Protein AF-0000000086187997 (afdb_homodimer)

Radius of gyration: 22.56 Å; Cα contacts (8 Å, |Δi|>4): 461; chains: 2; bounding box: 66×60×47 Å

Nearest PDB structures (foldseek):
  5gpa-assembly1_A  TM=6.991E-01  e=1.953E-05  Halalkalibacterium halodurans C-125
  6en8-assembly1_C  TM=5.740E-01  e=2.331E-04  Sulfolobus acidocaldarius DSM 639
  6el2-assembly1_B  TM=6.815E-01  e=1.072E-03  Sulfolobus acidocaldarius
  3qkx-assembly1_A  TM=4.805E-01  e=5.316E-05  Haemophilus influenzae
  5k7f-assembly1_A  TM=4.129E-01  e=2.690E-04  Myxococcus xanthus DK 1622

Solvent-accessible surface area (backbone atoms only — not comparable to full-atom values): 20778 Å² total; per-residue (Å²): 123,60,71,82,70,36,66,67,50,49,40,44,34,52,20,43,46,52,40,32,58,72,59,29,63,88,68,48,42,62,63,58,29,18,60,68,44,72,47,50,60,65,57,50,57,75,74,34,93,42,63,66,51,47,51,53,50,36,50,37,47,54,46,54,58,37,63,70,63,76,89,60,75,74,53,48,44,53,29,51,28,52,46,51,39,50,28,37,52,48,48,46,66,30,55,51,56,53,43,43,54,70,71,33,51,62,61,46,49,46,45,56,58,69,33,41,29,79,46,44,47,52,52,32,53,55,38,18,52,47,42,47,51,8,41,73,74,56,45,22,34,88,77,58,34,63,56,54,20,45,52,50,50,44,30,50,50,46,61,31,68,59,46,45,54,68,76,33,69,71,54,85,82,64,71,60,53,54,53,48,41,51,50,50,32,44,36,50,44,29,48,36,43,43,72,84,127,126,60,70,84,69,36,67,67,50,48,41,42,33,52,21,44,46,52,39,31,57,72,59,30,63,89,68,44,41,62,63,58,27,19,59,68,44,70,48,51,60,68,57,50,56,76,73,34,94,41,61,67,50,48,52,52,50,35,49,36,48,54,47,53,59,38,62,68,62,77,90,62,74,75,52,50,43,54,30,51,27,53,45,52,38,51,28,36,52,49,48,47,66,31,56,51,56,54,44,43,54,68,71,32,49,64,60,46,49,46,42,57,59,69,35,39,31,77,44,43,48,51,50,34,51,55,39,18,53,48,42,47,52,9,41,73,74,58,46,22,36,88,74,59,33,63,57,54,20,45,52,49,50,46,29,51,50,46,60,32,68,59,46,44,54,70,76,33,70,72,53,84,80,64,73,61,51,52,54,48,41,51,49,49,30,45,36,50,44,29,48,36,43,43,72,84,125

pLDDT: mean 83.86, std 15.94, range [35.34, 97.5]

Secondary structure (DSSP, 8-state):
--GGG-HHHHHHHHHHHHHHHHH-STT--HHHHHHHHT--HHHHHHH-S-HHHHHHHHHHHHHHHHH------S-HHHHHHHHHHHHHHHHHT-HHHHHHHHH-HHHHHHHHHTTSTHHHHHHHHHHHHHHHHHHHHT-S-SS-HHHHHHHHHHHHGGGTS--TTTTSS--SSSHHHHHHHHHHHHHHHHHHSPP--/--GGG-HHHHHHHHHHHHHHHHH-STT--HHHHHHHHT--HHHHHHH-S-HHHHHHHHHHHHHHHHH------S-HHHHHHHHHHHHHHHHHT-HHHHHHHHH-HHHHHHHHHTTSHHHHHHHHHHHHHHHHHHHHHT-S-SS-HHHHHHHHHHHHGGGTS--HHHHSS--SSHHHHHHHHHHHHHHHHHHHPPP--

Structure (mmCIF, N/CA/C/O backbone):
data_AF-0000000086187997-model_v1
#
loop_
_entity.id
_entity.type
_entity.pdbx_description
1 polymer 'TetR family transcriptional regulator'
#
loop_
_atom_site.group_PDB
_atom_site.id
_atom_site.type_symbol
_atom_site.label_atom_id
_atom_site.label_alt_id
_atom_site.label_comp_id
_atom_site.label_asym_id
_atom_site.label_entity_id
_atom_site.label_seq_id
_atom_site.pdbx_PDB_ins_code
_atom_site.Cartn_x
_atom_site.Cartn_y
_atom_site.Cartn_z
_atom_site.occupancy
_atom_site.B_iso_or_equiv
_atom_site.auth_seq_id
_atom_site.auth_comp_id
_atom_site.auth_asym_id
_atom_site.auth_atom_id
_atom_site.pdbx_PDB_model_num
ATOM 1 N N . MET A 1 1 ? 23.438 16.359 18.031 1 37.12 1 MET A N 1
ATOM 2 C CA . MET A 1 1 ? 22.75 17.156 17.031 1 37.12 1 MET A CA 1
ATOM 3 C C . MET A 1 1 ? 22.203 16.281 15.906 1 37.12 1 MET A C 1
ATOM 5 O O . MET A 1 1 ? 22.953 15.5 15.312 1 37.12 1 MET A O 1
ATOM 9 N N . SER A 1 2 ? 20.984 16.047 15.812 1 46.09 2 SER A N 1
ATOM 10 C CA . SER A 1 2 ? 20.391 15.109 14.867 1 46.09 2 SER A CA 1
ATOM 11 C C . SER A 1 2 ? 20.906 15.352 13.453 1 46.09 2 SER A C 1
ATOM 13 O O . SER A 1 2 ? 21.219 16.484 13.086 1 46.09 2 SER A O 1
ATOM 15 N N . GLN A 1 3 ? 21.719 14.43 12.977 1 51.97 3 GLN A N 1
ATOM 16 C CA . GLN A 1 3 ? 22.234 14.539 11.609 1 51.97 3 GLN A CA 1
ATOM 17 C C . GLN A 1 3 ? 21.312 15.398 10.742 1 51.97 3 GLN A C 1
ATOM 19 O O . GLN A 1 3 ? 21.781 16.062 9.82 1 51.97 3 GLN A O 1
ATOM 24 N N . ASP A 1 4 ? 20.047 15.531 11.18 1 57.59 4 ASP A N 1
ATOM 25 C CA . ASP A 1 4 ? 19.062 16.312 10.422 1 57.59 4 ASP A CA 1
ATOM 26 C C . ASP A 1 4 ? 19.328 17.812 10.57 1 57.59 4 ASP A C 1
ATOM 28 O O . ASP A 1 4 ? 18.984 18.594 9.68 1 57.59 4 ASP A O 1
ATOM 32 N N . SER A 1 5 ? 20.188 18.141 11.648 1 65.19 5 SER A N 1
ATOM 33 C CA . SER A 1 5 ? 20.359 19.562 11.922 1 65.19 5 SER A CA 1
ATOM 34 C C . SER A 1 5 ? 21.703 20.062 11.383 1 65.19 5 SER A C 1
ATOM 36 O O . SER A 1 5 ? 21.984 21.266 11.43 1 65.19 5 SER A O 1
ATOM 38 N N . ASP A 1 6 ? 22.391 19.203 10.797 1 78.12 6 ASP A N 1
ATOM 39 C CA . ASP A 1 6 ? 23.703 19.594 10.273 1 78.12 6 ASP A CA 1
ATOM 40 C C . ASP A 1 6 ? 23.562 20.25 8.906 1 78.12 6 ASP A C 1
ATOM 42 O O . ASP A 1 6 ? 23.078 19.625 7.957 1 78.12 6 ASP A O 1
ATOM 46 N N . PRO A 1 7 ? 23.938 21.578 8.828 1 85.81 7 PRO A N 1
ATOM 47 C CA . PRO A 1 7 ? 23.797 22.312 7.566 1 85.81 7 PRO A CA 1
ATOM 48 C C . PRO A 1 7 ? 24.469 21.594 6.395 1 85.81 7 PRO A C 1
ATOM 50 O O . PRO A 1 7 ? 23.953 21.609 5.277 1 85.81 7 PRO A O 1
ATOM 53 N N . THR A 1 8 ? 25.562 21.031 6.676 1 87.69 8 THR A N 1
ATOM 54 C CA . THR A 1 8 ? 26.266 20.297 5.617 1 87.69 8 THR A CA 1
ATOM 55 C C . THR A 1 8 ? 25.438 19.109 5.137 1 87.69 8 THR A C 1
ATOM 57 O O . THR A 1 8 ? 25.375 18.844 3.936 1 87.69 8 THR A O 1
ATOM 60 N N . HIS A 1 9 ? 24.844 18.516 6.047 1 89.25 9 HIS A N 1
ATOM 61 C CA . HIS A 1 9 ? 24.016 17.375 5.676 1 89.25 9 HIS A CA 1
ATOM 62 C C . HIS A 1 9 ? 22.812 17.797 4.836 1 89.25 9 HIS A C 1
ATOM 64 O O . HIS A 1 9 ? 22.469 17.141 3.855 1 89.25 9 HIS A O 1
ATOM 70 N N . GLN A 1 10 ? 22.312 18.906 5.156 1 91.69 10 GLN A N 1
ATOM 71 C CA . GLN A 1 10 ? 21.172 19.438 4.406 1 91.69 10 GLN A CA 1
ATOM 72 C C . GLN A 1 10 ? 21.578 19.812 2.982 1 91.69 10 GLN A C 1
ATOM 74 O O . GLN A 1 10 ? 20.828 19.578 2.035 1 91.69 10 GLN A O 1
ATOM 79 N N . THR A 1 11 ? 22.75 20.359 2.938 1 93.44 11 THR A N 1
ATOM 80 C CA . THR A 1 11 ? 23.266 20.719 1.624 1 93.44 11 THR A CA 1
ATOM 81 C C . THR A 1 11 ? 23.484 19.469 0.763 1 93.44 11 THR A C 1
ATOM 83 O O . THR A 1 11 ? 23.203 19.484 -0.437 1 93.44 11 THR A O 1
ATOM 86 N N . LEU A 1 12 ? 23.938 18.438 1.392 1 94.62 12 LEU A N 1
ATOM 87 C CA . LEU A 1 12 ? 24.156 17.188 0.686 1 94.62 12 LEU A CA 1
ATOM 88 C C . LEU A 1 12 ? 22.828 16.609 0.204 1 94.62 12 LEU A C 1
ATOM 90 O O . LEU A 1 12 ? 22.719 16.141 -0.935 1 94.62 12 LEU A O 1
ATOM 94 N N . LEU A 1 13 ? 21.875 16.734 1.043 1 94.94 13 LEU A N 1
ATOM 95 C CA . LEU A 1 13 ? 20.578 16.188 0.675 1 94.94 13 LEU A CA 1
ATOM 96 C C . LEU A 1 13 ? 19.953 17 -0.466 1 94.94 13 LEU A C 1
ATOM 98 O O . LEU A 1 13 ? 19.312 16.422 -1.354 1 94.94 13 LEU A O 1
ATOM 102 N N . ALA A 1 14 ? 20.172 18.281 -0.417 1 96.25 14 ALA A N 1
ATOM 103 C CA . ALA A 1 14 ? 19.688 19.125 -1.506 1 96.25 14 ALA A CA 1
ATOM 104 C C . ALA A 1 14 ? 20.375 18.781 -2.82 1 96.25 14 ALA A C 1
ATOM 106 O O . ALA A 1 14 ? 19.734 18.766 -3.879 1 96.25 14 ALA A O 1
ATOM 107 N N . ALA A 1 15 ? 21.609 18.469 -2.727 1 97.19 15 ALA A N 1
ATOM 108 C CA . ALA A 1 15 ? 22.391 18.078 -3.902 1 97.19 15 ALA A CA 1
ATOM 109 C C . ALA A 1 15 ? 21.906 16.719 -4.445 1 97.19 15 ALA A C 1
ATOM 111 O O . ALA A 1 15 ? 21.781 16.547 -5.656 1 97.19 15 ALA A O 1
ATOM 112 N N . VAL A 1 16 ? 21.688 15.812 -3.574 1 97.19 16 VAL A N 1
ATOM 113 C CA . VAL A 1 16 ? 21.188 14.5 -3.967 1 97.19 16 VAL A CA 1
ATOM 114 C C . VAL A 1 16 ? 19.859 14.656 -4.715 1 97.19 16 VAL A C 1
ATOM 116 O O . VAL A 1 16 ? 19.672 14.086 -5.793 1 97.19 16 VAL A O 1
ATOM 119 N N . ARG A 1 17 ? 18.984 15.375 -4.105 1 97.12 17 ARG A N 1
ATOM 120 C CA . ARG A 1 17 ? 17.688 15.602 -4.734 1 97.12 17 ARG A CA 1
ATOM 121 C C . ARG A 1 17 ? 17.844 16.188 -6.133 1 97.12 17 ARG A C 1
ATOM 123 O O . ARG A 1 17 ? 17.234 15.703 -7.086 1 97.12 17 ARG A O 1
ATOM 130 N N . ALA A 1 18 ? 18.672 17.203 -6.246 1 97.38 18 ALA A N 1
ATOM 131 C CA . ALA A 1 18 ? 18.875 17.875 -7.523 1 97.38 18 ALA A CA 1
ATOM 132 C C . ALA A 1 18 ? 19.453 16.922 -8.57 1 97.38 18 ALA A C 1
ATOM 134 O O . ALA A 1 18 ? 19 16.891 -9.711 1 97.38 18 ALA A O 1
ATOM 135 N N . GLU A 1 19 ? 20.422 16.125 -8.18 1 97.5 19 GLU A N 1
ATOM 136 C CA . GLU A 1 19 ? 21.078 15.188 -9.094 1 97.5 19 GLU A CA 1
ATOM 137 C C . GLU A 1 19 ? 20.109 14.102 -9.555 1 97.5 19 GLU A C 1
ATOM 139 O O . GLU A 1 19 ? 20.016 13.789 -10.742 1 97.5 19 GLU A O 1
ATOM 144 N N . VAL A 1 20 ? 19.359 13.578 -8.625 1 97.25 20 VAL A N 1
ATOM 145 C CA . VAL A 1 20 ? 18.438 12.477 -8.914 1 97.25 20 VAL A CA 1
ATOM 146 C C . VAL A 1 20 ? 17.312 12.969 -9.812 1 97.25 20 VAL A C 1
ATOM 148 O O . VAL A 1 20 ? 16.938 12.305 -10.781 1 97.25 20 VAL A O 1
ATOM 151 N N . VAL A 1 21 ? 16.797 14.117 -9.5 1 96 21 VAL A N 1
ATOM 152 C CA . VAL A 1 21 ? 15.68 14.664 -10.273 1 96 21 VAL A CA 1
ATOM 153 C C . VAL A 1 21 ? 16.156 15.023 -11.68 1 96 21 VAL A C 1
ATOM 155 O O . VAL A 1 21 ? 15.43 14.82 -12.656 1 96 21 VAL A O 1
ATOM 158 N N . ALA A 1 22 ? 17.391 15.461 -11.82 1 94.5 22 ALA A N 1
ATOM 159 C CA . ALA A 1 22 ? 17.922 15.906 -13.102 1 94.5 22 ALA A CA 1
ATOM 160 C C . ALA A 1 22 ? 18.312 14.711 -13.969 1 94.5 22 ALA A C 1
ATOM 162 O O . ALA A 1 22 ? 18.047 14.695 -15.172 1 94.5 22 ALA A O 1
ATOM 163 N N . GLY A 1 23 ? 18.922 13.695 -13.375 1 93.19 23 GLY A N 1
ATOM 164 C CA . GLY A 1 23 ? 19.547 12.695 -14.219 1 93.19 23 GLY A CA 1
ATOM 165 C C . GLY A 1 23 ? 19.188 11.273 -13.852 1 93.19 23 GLY A C 1
ATOM 166 O O . GLY A 1 23 ? 19.594 10.32 -14.523 1 93.19 23 GLY A O 1
ATOM 167 N N . GLY A 1 24 ? 18.391 11.164 -12.82 1 95.75 24 GLY A N 1
ATOM 168 C CA . GLY A 1 24 ? 18.109 9.812 -12.352 1 95.75 24 GLY A CA 1
ATOM 169 C C . GLY A 1 24 ? 19.188 9.281 -11.414 1 95.75 24 GLY A C 1
ATOM 170 O O . GLY A 1 24 ? 20.188 9.961 -11.156 1 95.75 24 GLY A O 1
ATOM 171 N N . THR A 1 25 ? 19 8.055 -10.898 1 95.12 25 THR A N 1
ATOM 172 C CA . THR A 1 25 ? 19.938 7.508 -9.914 1 95.12 25 THR A CA 1
ATOM 173 C C . THR A 1 25 ? 21.188 6.965 -10.586 1 95.12 25 THR A C 1
ATOM 175 O O . THR A 1 25 ? 22.266 6.938 -9.984 1 95.12 25 THR A O 1
ATOM 178 N N . SER A 1 26 ? 21.047 6.535 -11.82 1 94 26 SER A N 1
ATOM 179 C CA . SER A 1 26 ? 22.172 5.953 -12.531 1 94 26 SER A CA 1
ATOM 180 C C . SER A 1 26 ? 23.266 6.992 -12.789 1 94 26 SER A C 1
ATOM 182 O O . SER A 1 26 ? 24.453 6.664 -12.82 1 94 26 SER A O 1
ATOM 184 N N . ARG A 1 27 ? 22.938 8.156 -12.93 1 94.56 27 ARG A N 1
ATOM 185 C CA . ARG A 1 27 ? 23.891 9.219 -13.227 1 94.56 27 ARG A CA 1
ATOM 186 C C . ARG A 1 27 ? 24.328 9.938 -11.945 1 94.56 27 ARG A C 1
ATOM 188 O O . ARG A 1 27 ? 25.172 10.836 -11.984 1 94.56 27 ARG A O 1
ATOM 195 N N . THR A 1 28 ? 23.688 9.633 -10.898 1 96.88 28 THR A N 1
ATOM 196 C CA . THR A 1 28 ? 24.016 10.25 -9.625 1 96.88 28 THR A CA 1
ATOM 197 C C . THR A 1 28 ? 25.125 9.484 -8.922 1 96.88 28 THR A C 1
ATOM 199 O O . THR A 1 28 ? 25 8.289 -8.672 1 96.88 28 THR A O 1
ATOM 202 N N . THR A 1 29 ? 26.25 10.133 -8.68 1 95.56 29 THR A N 1
ATOM 203 C CA . THR A 1 29 ? 27.391 9.555 -7.98 1 95.56 29 THR A CA 1
ATOM 204 C C . THR A 1 29 ? 27.766 10.398 -6.766 1 95.56 29 THR A C 1
ATOM 206 O O . THR A 1 29 ? 27.312 11.531 -6.625 1 95.56 29 THR A O 1
ATOM 209 N N . VAL A 1 30 ? 28.547 9.742 -5.879 1 95.5 30 VAL A N 1
ATOM 210 C CA . VAL A 1 30 ? 29.047 10.492 -4.734 1 95.5 30 VAL A CA 1
ATOM 211 C C . VAL A 1 30 ? 29.828 11.703 -5.223 1 95.5 30 VAL A C 1
ATOM 213 O O . VAL A 1 30 ? 29.719 12.797 -4.648 1 95.5 30 VAL A O 1
ATOM 216 N N . THR A 1 31 ? 30.516 11.5 -6.312 1 95.94 31 THR A N 1
ATOM 217 C CA . THR A 1 31 ? 31.328 12.578 -6.883 1 95.94 31 THR A CA 1
ATOM 218 C C . THR A 1 31 ? 30.422 13.703 -7.387 1 95.94 31 THR A C 1
ATOM 220 O O . THR A 1 31 ? 30.672 14.875 -7.094 1 95.94 31 THR A O 1
ATOM 223 N N . SER A 1 32 ? 29.375 13.414 -8.125 1 96.94 32 SER A N 1
ATOM 224 C CA . SER A 1 32 ? 28.484 14.445 -8.656 1 96.94 32 SER A CA 1
ATOM 225 C C . SER A 1 32 ? 27.75 15.172 -7.535 1 96.94 32 SER A C 1
ATOM 227 O O . SER A 1 32 ? 27.547 16.375 -7.609 1 96.94 32 SER A O 1
ATOM 229 N N . VAL A 1 33 ? 27.375 14.43 -6.492 1 97.25 33 VAL A N 1
ATOM 230 C CA . VAL A 1 33 ? 26.703 15.016 -5.34 1 97.25 33 VAL A CA 1
ATOM 231 C C . VAL A 1 33 ? 27.656 15.953 -4.602 1 97.25 33 VAL A C 1
ATOM 233 O O . VAL A 1 33 ? 27.266 17.078 -4.246 1 97.25 33 VAL A O 1
ATOM 236 N N . ALA A 1 34 ? 28.859 15.461 -4.379 1 96.69 34 ALA A N 1
ATOM 237 C CA . ALA A 1 34 ? 29.875 16.281 -3.701 1 96.69 34 ALA A CA 1
ATOM 238 C C . ALA A 1 34 ? 30.125 17.578 -4.457 1 96.69 34 ALA A C 1
ATOM 240 O O . ALA A 1 34 ? 30.125 18.656 -3.859 1 96.69 34 ALA A O 1
ATOM 241 N N . LYS A 1 35 ? 30.297 17.469 -5.746 1 97.25 35 LYS A N 1
ATOM 242 C CA . LYS A 1 35 ? 30.547 18.625 -6.598 1 97.25 35 LYS A CA 1
ATOM 243 C C . LYS A 1 35 ? 29.391 19.625 -6.516 1 97.25 35 LYS A C 1
ATOM 245 O O . LYS A 1 35 ? 29.625 20.828 -6.328 1 97.25 35 LYS A O 1
ATOM 250 N N . ARG A 1 36 ? 28.203 19.172 -6.578 1 96.62 36 ARG A N 1
ATOM 251 C CA . ARG A 1 36 ? 27.031 20.031 -6.543 1 96.62 36 ARG A CA 1
ATOM 252 C C . ARG A 1 36 ? 26.875 20.688 -5.172 1 96.62 36 ARG A C 1
ATOM 254 O O . ARG A 1 36 ? 26.422 21.844 -5.074 1 96.62 36 ARG A O 1
ATOM 261 N N . ALA A 1 37 ? 27.219 19.922 -4.168 1 96.06 37 ALA A N 1
ATOM 262 C CA . ALA A 1 37 ? 27.094 20.406 -2.797 1 96.06 37 ALA A CA 1
ATOM 263 C C . ALA A 1 37 ? 28.234 21.359 -2.441 1 96.06 37 ALA A C 1
ATOM 265 O O . ALA A 1 37 ? 28.188 22.047 -1.416 1 96.06 37 ALA A O 1
ATOM 266 N N . GLY A 1 38 ? 29.234 21.344 -3.199 1 96.44 38 GLY A N 1
ATOM 267 C CA . GLY A 1 38 ? 30.391 22.188 -2.928 1 96.44 38 GLY A CA 1
ATOM 268 C C . GLY A 1 38 ? 31.25 21.672 -1.797 1 96.44 38 GLY A C 1
ATOM 269 O O . GLY A 1 38 ? 31.797 22.453 -1.01 1 96.44 38 GLY A O 1
ATOM 270 N N . VAL A 1 39 ? 31.297 20.359 -1.646 1 95 39 VAL A N 1
ATOM 271 C CA . VAL A 1 39 ? 32.125 19.75 -0.605 1 95 39 VAL A CA 1
ATOM 272 C C . VAL A 1 39 ? 33.031 18.688 -1.221 1 95 39 VAL A C 1
ATOM 274 O O . VAL A 1 39 ? 32.875 18.312 -2.385 1 95 39 VAL A O 1
ATOM 277 N N . SER A 1 40 ? 34.031 18.25 -0.392 1 93.56 40 SER A N 1
ATOM 278 C CA . SER A 1 40 ? 34.906 17.219 -0.862 1 93.56 40 SER A CA 1
ATOM 279 C C . SER A 1 40 ? 34.281 15.836 -0.753 1 93.56 40 SER A C 1
ATOM 281 O O . SER A 1 40 ? 33.375 15.625 0.054 1 93.56 40 SER A O 1
ATOM 283 N N . ARG A 1 41 ? 34.75 14.938 -1.621 1 92.69 41 ARG A N 1
ATOM 284 C CA . ARG A 1 41 ? 34.312 13.547 -1.524 1 92.69 41 ARG A CA 1
ATOM 285 C C . ARG A 1 41 ? 34.562 12.992 -0.125 1 92.69 41 ARG A C 1
ATOM 287 O O . ARG A 1 41 ? 33.719 12.242 0.404 1 92.69 41 ARG A O 1
ATOM 294 N N . MET A 1 42 ? 35.656 13.383 0.475 1 92.44 42 MET A N 1
ATOM 295 C CA . MET A 1 42 ? 36 12.938 1.819 1 92.44 42 MET A CA 1
ATOM 296 C C . MET A 1 42 ? 34.969 13.406 2.836 1 92.44 42 MET A C 1
ATOM 298 O O . MET A 1 42 ? 34.594 12.656 3.74 1 92.44 42 MET A O 1
ATOM 302 N N . THR A 1 43 ? 34.531 14.609 2.615 1 90.81 43 THR A N 1
ATOM 303 C CA . THR A 1 43 ? 33.469 15.156 3.477 1 90.81 43 THR A CA 1
ATOM 304 C C . THR A 1 43 ? 32.219 14.32 3.391 1 90.81 43 THR A C 1
ATOM 306 O O . THR A 1 43 ? 31.562 14.055 4.406 1 90.81 43 THR A O 1
ATOM 309 N N . VAL A 1 44 ? 31.828 13.844 2.141 1 92.44 44 VAL A N 1
ATOM 310 C CA . VAL A 1 44 ? 30.625 13.031 1.935 1 92.44 44 VAL A CA 1
ATOM 311 C C . VAL A 1 44 ? 30.766 11.703 2.676 1 92.44 44 VAL A C 1
ATOM 313 O O . VAL A 1 44 ? 29.859 11.289 3.396 1 92.44 44 VAL A O 1
ATOM 316 N N . TYR A 1 45 ? 31.938 11.109 2.623 1 91.31 45 TYR A N 1
ATOM 317 C CA . TYR A 1 45 ? 32.156 9.781 3.189 1 91.31 45 TYR A CA 1
ATOM 318 C C . TYR A 1 45 ? 32.281 9.844 4.707 1 91.31 45 TYR A C 1
ATOM 320 O O . TYR A 1 45 ? 32.031 8.859 5.402 1 91.31 45 TYR A O 1
ATOM 328 N N . ARG A 1 46 ? 32.656 10.984 5.211 1 89.44 46 ARG A N 1
ATOM 329 C CA . ARG A 1 46 ? 32.688 11.188 6.656 1 89.44 46 ARG A CA 1
ATOM 330 C C . ARG A 1 46 ? 31.281 11.25 7.223 1 89.44 46 ARG A C 1
ATOM 332 O O . ARG A 1 46 ? 31.031 10.828 8.359 1 89.44 46 ARG A O 1
ATOM 339 N N . ARG A 1 47 ? 30.391 11.656 6.344 1 87.56 47 ARG A N 1
ATOM 340 C CA . ARG A 1 47 ? 29.047 11.961 6.832 1 87.56 47 ARG A CA 1
ATOM 341 C C . ARG A 1 47 ? 28.062 10.875 6.426 1 87.56 47 ARG A C 1
ATOM 343 O O . ARG A 1 47 ? 26.969 10.789 6.98 1 87.56 47 ARG A O 1
ATOM 350 N N . THR A 1 48 ? 28.453 10.148 5.406 1 86.56 48 THR A N 1
ATOM 351 C CA . THR A 1 48 ? 27.516 9.133 4.906 1 86.56 48 THR A CA 1
ATOM 352 C C . THR A 1 48 ? 28.266 7.844 4.562 1 86.56 48 THR A C 1
ATOM 354 O O . THR A 1 48 ? 29.469 7.855 4.359 1 86.56 48 THR A O 1
ATOM 357 N N . THR A 1 49 ? 27.531 6.754 4.566 1 86.62 49 THR A N 1
ATOM 358 C CA . THR A 1 49 ? 28.125 5.453 4.254 1 86.62 49 THR A CA 1
ATOM 359 C C . THR A 1 49 ? 28.062 5.18 2.754 1 86.62 49 THR A C 1
ATOM 361 O O . THR A 1 49 ? 28.438 4.094 2.299 1 86.62 49 THR A O 1
ATOM 364 N N . GLY A 1 50 ? 27.609 6.184 1.977 1 89.5 50 GLY A N 1
ATOM 365 C CA . GLY A 1 50 ? 27.547 5.984 0.538 1 89.5 50 GLY A CA 1
ATOM 366 C C . GLY A 1 50 ? 26.281 6.543 -0.093 1 89.5 50 GLY A C 1
ATOM 367 O O . GLY A 1 50 ? 25.469 7.176 0.585 1 89.5 50 GLY A O 1
ATOM 368 N N . LEU A 1 51 ? 26.234 6.262 -1.312 1 91.88 51 LEU A N 1
ATOM 369 C CA . LEU A 1 51 ? 25.156 6.852 -2.111 1 91.88 51 LEU A CA 1
ATOM 370 C C . LEU A 1 51 ? 23.797 6.332 -1.671 1 91.88 51 LEU A C 1
ATOM 372 O O . LEU A 1 51 ? 22.828 7.09 -1.628 1 91.88 51 LEU A O 1
ATOM 376 N N . GLU A 1 52 ? 23.703 5.145 -1.289 1 89.81 52 GLU A N 1
ATOM 377 C CA . GLU A 1 52 ? 22.438 4.566 -0.857 1 89.81 52 GLU A CA 1
ATOM 378 C C . GLU A 1 52 ? 21.938 5.246 0.411 1 89.81 52 GLU A C 1
ATOM 380 O O . GLU A 1 52 ? 20.734 5.52 0.536 1 89.81 52 GLU A O 1
ATOM 385 N N . GLN A 1 53 ? 22.844 5.469 1.265 1 90.81 53 GLN A N 1
ATOM 386 C CA . GLN A 1 53 ? 22.469 6.164 2.488 1 90.81 53 GLN A CA 1
ATOM 387 C C . GLN A 1 53 ? 21.984 7.578 2.188 1 90.81 53 GLN A C 1
ATOM 389 O O . GLN A 1 53 ? 21.031 8.062 2.814 1 90.81 53 GLN A O 1
ATOM 394 N N . LEU A 1 54 ? 22.609 8.172 1.275 1 92.62 54 LEU A N 1
ATOM 395 C CA . LEU A 1 54 ? 22.203 9.508 0.881 1 92.62 54 LEU A CA 1
ATOM 396 C C . LEU A 1 54 ? 20.797 9.492 0.286 1 92.62 54 LEU A C 1
ATOM 398 O O . LEU A 1 54 ? 20 10.391 0.545 1 92.62 54 LEU A O 1
ATOM 402 N N . PHE A 1 55 ? 20.5 8.492 -0.483 1 92.31 55 PHE A N 1
ATOM 403 C CA . PHE A 1 55 ? 19.156 8.344 -1.022 1 92.31 55 PHE A CA 1
ATOM 404 C C . PHE A 1 55 ? 18.141 8.172 0.099 1 92.31 55 PHE A C 1
ATOM 406 O O . PHE A 1 55 ? 17.094 8.82 0.098 1 92.31 55 PHE A O 1
ATOM 413 N N . ARG A 1 56 ? 18.469 7.359 1.052 1 87.88 56 ARG A N 1
ATOM 414 C CA . ARG A 1 56 ? 17.578 7.121 2.186 1 87.88 56 ARG A CA 1
ATOM 415 C C . ARG A 1 56 ? 17.344 8.406 2.975 1 87.88 56 ARG A C 1
ATOM 417 O O . ARG A 1 56 ? 16.203 8.695 3.373 1 87.88 56 ARG A O 1
ATOM 424 N N . ASP A 1 57 ? 18.406 9.078 3.152 1 89.06 57 ASP A N 1
ATOM 425 C CA . ASP A 1 57 ? 18.297 10.32 3.91 1 89.06 57 ASP A CA 1
ATOM 426 C C . ASP A 1 57 ? 17.469 11.352 3.156 1 89.06 57 ASP A C 1
ATOM 428 O O . ASP A 1 57 ? 16.688 12.094 3.764 1 89.06 57 ASP A O 1
ATOM 432 N N . ALA A 1 58 ? 17.672 11.445 1.903 1 91.5 58 ALA A N 1
ATOM 433 C CA . ALA A 1 58 ? 16.891 12.367 1.082 1 91.5 58 ALA A CA 1
ATOM 434 C C . ALA A 1 58 ? 15.414 12.016 1.108 1 91.5 58 ALA A C 1
ATOM 436 O O . ALA A 1 58 ? 14.555 12.898 1.156 1 91.5 58 ALA A O 1
ATOM 437 N N . LEU A 1 59 ? 15.133 10.805 1.101 1 88.06 59 LEU A N 1
ATOM 438 C CA . LEU A 1 59 ? 13.75 10.336 1.19 1 88.06 59 LEU A CA 1
ATOM 439 C C . LEU A 1 59 ? 13.133 10.734 2.523 1 88.06 59 LEU A C 1
ATOM 441 O O . LEU A 1 59 ? 12.008 11.234 2.561 1 88.06 59 LEU A O 1
ATOM 445 N N . ALA A 1 60 ? 13.867 10.5 3.555 1 86.06 60 ALA A N 1
ATOM 446 C CA . ALA A 1 60 ? 13.383 10.867 4.883 1 86.06 60 ALA A CA 1
ATOM 447 C C . ALA A 1 60 ? 13.086 12.359 4.961 1 86.06 60 ALA A C 1
ATOM 449 O O . ALA A 1 60 ? 12.086 12.773 5.555 1 86.06 60 ALA A O 1
ATOM 450 N N . GLN A 1 61 ? 13.969 13.078 4.348 1 88.62 61 GLN A N 1
ATOM 451 C CA . GLN A 1 61 ? 13.773 14.523 4.348 1 88.62 61 GLN A CA 1
ATOM 452 C C . GLN A 1 61 ? 12.523 14.914 3.555 1 88.62 61 GLN A C 1
ATOM 454 O O . GLN A 1 61 ? 11.812 15.844 3.93 1 88.62 61 GLN A O 1
ATOM 459 N N . GLU A 1 62 ? 12.297 14.25 2.438 1 87.94 62 GLU A N 1
ATOM 460 C CA . GLU A 1 62 ? 11.094 14.484 1.636 1 87.94 62 GLU A CA 1
ATOM 461 C C . GLU A 1 62 ? 9.828 14.289 2.465 1 87.94 62 GLU A C 1
ATOM 463 O O . GLU A 1 62 ? 8.906 15.102 2.389 1 87.94 62 GLU A O 1
ATOM 468 N N . PHE A 1 63 ? 9.781 13.297 3.277 1 86.38 63 PHE A N 1
ATOM 469 C CA . PHE A 1 63 ? 8.633 13 4.133 1 86.38 63 PHE A CA 1
ATOM 470 C C . PHE A 1 63 ? 8.5 14.047 5.234 1 86.38 63 PHE A C 1
ATOM 472 O O . PHE A 1 63 ? 7.395 14.508 5.531 1 86.38 63 PHE A O 1
ATOM 479 N N . ALA A 1 64 ? 9.641 14.383 5.809 1 86.62 64 ALA A N 1
ATOM 480 C CA . ALA A 1 64 ? 9.625 15.391 6.863 1 86.62 64 ALA A CA 1
ATOM 481 C C . ALA A 1 64 ? 9.086 16.719 6.344 1 86.62 64 ALA A C 1
ATOM 483 O O . ALA A 1 64 ? 8.312 17.391 7.027 1 86.62 64 ALA A O 1
ATOM 484 N N . ASP A 1 65 ? 9.516 17.031 5.164 1 88.31 65 ASP A N 1
ATOM 485 C CA . ASP A 1 65 ? 9.07 18.281 4.559 1 88.31 65 ASP A CA 1
ATOM 486 C C . ASP A 1 65 ? 7.566 18.266 4.293 1 88.31 65 ASP A C 1
ATOM 488 O O . ASP A 1 65 ? 6.895 19.281 4.441 1 88.31 65 ASP A O 1
ATOM 492 N N . ALA A 1 66 ? 7.086 17.156 3.906 1 87.88 66 ALA A N 1
ATOM 493 C CA . ALA A 1 66 ? 5.66 17.031 3.607 1 87.88 66 ALA A CA 1
ATOM 494 C C . ALA A 1 66 ? 4.824 17.141 4.879 1 87.88 66 ALA A C 1
ATOM 496 O O . ALA A 1 66 ? 3.668 17.562 4.836 1 87.88 66 ALA A O 1
ATOM 497 N N . ALA A 1 67 ? 5.406 16.734 6.012 1 85.25 67 ALA A N 1
ATOM 498 C CA . ALA A 1 67 ? 4.691 16.703 7.285 1 85.25 67 ALA A CA 1
ATOM 499 C C . ALA A 1 67 ? 4.582 18.109 7.891 1 85.25 67 ALA A C 1
ATOM 501 O O . ALA A 1 67 ? 3.834 18.312 8.844 1 85.25 67 ALA A O 1
ATOM 502 N N . GLN A 1 68 ? 5.363 19 7.371 1 79.38 68 GLN A N 1
ATOM 503 C CA . GLN A 1 68 ? 5.336 20.359 7.922 1 79.38 68 GLN A CA 1
ATOM 504 C C . GLN A 1 68 ? 4.051 21.078 7.535 1 79.38 68 GLN A C 1
ATOM 506 O O . GLN A 1 68 ? 3.92 21.562 6.406 1 79.38 68 GLN A O 1
ATOM 511 N N . LEU A 1 69 ? 2.928 20.516 8.094 1 67.75 69 LEU A N 1
ATOM 512 C CA . LEU A 1 69 ? 1.618 20.969 7.645 1 67.75 69 LEU A CA 1
ATOM 513 C C . LEU A 1 69 ? 1.124 22.141 8.492 1 67.75 69 LEU A C 1
ATOM 515 O O . LEU A 1 69 ? 1.476 22.25 9.672 1 67.75 69 LEU A O 1
ATOM 519 N N . SER A 1 70 ? 0.419 23.047 7.777 1 62.84 70 SER A N 1
ATOM 520 C CA . SER A 1 70 ? -0.186 24.266 8.328 1 62.84 70 SER A CA 1
ATOM 521 C C . SER A 1 70 ? -1.355 23.922 9.242 1 62.84 70 SER A C 1
ATOM 523 O O . SER A 1 70 ? -2.014 22.906 9.078 1 62.84 70 SER A O 1
ATOM 525 N N . ALA A 1 71 ? -1.474 24.672 10.281 1 62.41 71 ALA A N 1
ATOM 526 C CA . ALA A 1 71 ? -2.615 24.656 11.195 1 62.41 71 ALA A CA 1
ATOM 527 C C . ALA A 1 71 ? -3.93 24.766 10.43 1 62.41 71 ALA A C 1
ATOM 529 O O . ALA A 1 71 ? -4.047 25.578 9.508 1 62.41 71 ALA A O 1
ATOM 530 N N . THR A 1 72 ? -4.727 23.672 10.516 1 71.62 72 THR A N 1
ATOM 531 C CA . THR A 1 72 ? -6.059 23.734 9.93 1 71.62 72 THR A CA 1
ATOM 532 C C . THR A 1 72 ? -7.109 24.031 10.992 1 71.62 72 THR A C 1
ATOM 534 O O . THR A 1 72 ? -6.848 23.891 12.188 1 71.62 72 THR A O 1
ATOM 537 N N . ASN A 1 73 ? -8.133 24.75 10.664 1 82 73 ASN A N 1
ATOM 538 C CA . ASN A 1 73 ? -9.305 24.984 11.5 1 82 73 ASN A CA 1
ATOM 539 C C . ASN A 1 73 ? -10.203 23.75 11.555 1 82 73 ASN A C 1
ATOM 541 O O . ASN A 1 73 ? -10.055 22.828 10.75 1 82 73 ASN A O 1
ATOM 545 N N . GLY A 1 74 ? -10.922 23.688 12.672 1 89.25 74 GLY A N 1
ATOM 546 C CA . GLY A 1 74 ? -11.914 22.641 12.766 1 89.25 74 GLY A CA 1
ATOM 547 C C . GLY A 1 74 ? -11.586 21.609 13.828 1 89.25 74 GLY A C 1
ATOM 548 O O . GLY A 1 74 ? -10.695 21.812 14.656 1 89.25 74 GLY A O 1
ATOM 549 N N . THR A 1 75 ? -12.422 20.594 13.836 1 92.25 75 THR A N 1
ATOM 550 C CA . THR A 1 75 ? -12.195 19.484 14.758 1 92.25 75 THR A CA 1
ATOM 551 C C . THR A 1 75 ? -10.875 18.781 14.445 1 92.25 75 THR A C 1
ATOM 553 O O . THR A 1 75 ? -10.305 18.969 13.375 1 92.25 75 THR A O 1
ATOM 556 N N . VAL A 1 76 ? -10.398 18.047 15.328 1 94.44 76 VAL A N 1
ATOM 557 C CA . VAL A 1 76 ? -9.156 17.312 15.133 1 94.44 76 VAL A CA 1
ATOM 558 C C . VAL A 1 76 ? -9.297 16.359 13.953 1 94.44 76 VAL A C 1
ATOM 560 O O . VAL A 1 76 ? -8.367 16.203 13.156 1 94.44 76 VAL A O 1
ATOM 563 N N . ARG A 1 77 ? -10.453 15.742 13.797 1 95.75 77 ARG A N 1
ATOM 564 C CA . ARG A 1 77 ? -10.688 14.844 12.664 1 95.75 77 ARG A CA 1
ATOM 565 C C . ARG A 1 77 ? -10.555 15.586 11.344 1 95.75 77 ARG A C 1
ATOM 567 O O . ARG A 1 77 ? -9.891 15.109 10.422 1 95.75 77 ARG A O 1
ATOM 574 N N . GLU A 1 78 ? -11.188 16.797 11.305 1 94.31 78 GLU A N 1
ATOM 575 C CA . GLU A 1 78 ? -11.102 17.609 10.094 1 94.31 78 GLU A CA 1
ATOM 576 C C . GLU A 1 78 ? -9.648 17.984 9.781 1 94.31 78 GLU A C 1
ATOM 578 O O . GLU A 1 78 ? -9.25 18.031 8.617 1 94.31 78 GLU A O 1
ATOM 583 N N . GLN A 1 79 ? -8.914 18.203 10.828 1 93.88 79 GLN A N 1
ATOM 584 C CA . GLN A 1 79 ? -7.504 18.531 10.656 1 93.88 79 GLN A CA 1
ATOM 585 C C . GLN A 1 79 ? -6.719 17.328 10.133 1 93.88 79 GLN A C 1
ATOM 587 O O . GLN A 1 79 ? -5.867 17.469 9.258 1 93.88 79 GLN A O 1
ATOM 592 N N . ILE A 1 80 ? -6.988 16.172 10.68 1 95 80 ILE A N 1
ATOM 593 C CA . ILE A 1 80 ? -6.309 14.961 10.234 1 95 80 ILE A CA 1
ATOM 594 C C . ILE A 1 80 ? -6.609 14.719 8.758 1 95 80 ILE A C 1
ATOM 596 O O . ILE A 1 80 ? -5.703 14.43 7.973 1 95 80 ILE A O 1
ATOM 600 N N . VAL A 1 81 ? -7.852 14.875 8.352 1 95.38 81 VAL A N 1
ATOM 601 C CA . VAL A 1 81 ? -8.273 14.648 6.977 1 95.38 81 VAL A CA 1
ATOM 602 C C . VAL A 1 81 ? -7.566 15.633 6.047 1 95.38 81 VAL A C 1
ATOM 604 O O . VAL A 1 81 ? -7.008 15.234 5.02 1 95.38 81 VAL A O 1
ATOM 607 N N . ALA A 1 82 ? -7.555 16.891 6.41 1 93.25 82 ALA A N 1
ATOM 608 C CA . ALA A 1 82 ? -6.934 17.922 5.594 1 93.25 82 ALA A CA 1
ATOM 609 C C . ALA A 1 82 ? -5.43 17.688 5.465 1 93.25 82 ALA A C 1
ATOM 611 O O . ALA A 1 82 ? -4.867 17.828 4.375 1 93.25 82 ALA A O 1
ATOM 612 N N . GLN A 1 83 ? -4.82 17.344 6.535 1 92.25 83 GLN A N 1
ATOM 613 C CA . GLN A 1 83 ? -3.377 17.125 6.539 1 92.25 83 GLN A CA 1
ATOM 614 C C . GLN A 1 83 ? -3 15.891 5.734 1 92.25 83 GLN A C 1
ATOM 616 O O . GLN A 1 83 ? -2.016 15.898 4.992 1 92.25 83 GLN A O 1
ATOM 621 N N . ALA A 1 84 ? -3.764 14.805 5.926 1 92.94 84 ALA A N 1
ATOM 622 C CA . ALA A 1 84 ? -3.516 13.602 5.137 1 92.94 84 ALA A CA 1
ATOM 623 C C . ALA A 1 84 ? -3.58 13.898 3.643 1 92.94 84 ALA A C 1
ATOM 625 O O . ALA A 1 84 ? -2.703 13.484 2.881 1 92.94 84 ALA A O 1
ATOM 626 N N . ARG A 1 85 ? -4.621 14.609 3.24 1 92.06 85 ARG A N 1
ATOM 627 C CA . ARG A 1 85 ? -4.789 14.977 1.837 1 92.06 85 ARG A CA 1
ATOM 628 C C . ARG A 1 85 ? -3.609 15.797 1.339 1 92.06 85 ARG A C 1
ATOM 630 O O . ARG A 1 85 ? -3.062 15.531 0.267 1 92.06 85 ARG A O 1
ATOM 637 N N . GLN A 1 86 ? -3.215 16.766 2.125 1 90.31 86 GLN A N 1
ATOM 638 C CA . GLN A 1 86 ? -2.141 17.672 1.729 1 90.31 86 GLN A CA 1
ATOM 639 C C . GLN A 1 86 ? -0.805 16.938 1.646 1 90.31 86 GLN A C 1
ATOM 641 O O . GLN A 1 86 ? -0.05 17.109 0.688 1 90.31 86 GLN A O 1
ATOM 646 N N . ILE A 1 87 ? -0.533 16.141 2.615 1 90.81 87 ILE A N 1
ATOM 647 C CA . ILE A 1 87 ? 0.732 15.414 2.676 1 90.81 87 ILE A CA 1
ATOM 648 C C . ILE A 1 87 ? 0.829 14.445 1.503 1 90.81 87 ILE A C 1
ATOM 650 O O . ILE A 1 87 ? 1.839 14.414 0.796 1 90.81 87 ILE A O 1
ATOM 654 N N . VAL A 1 88 ? -0.197 13.703 1.277 1 90.5 88 VAL A N 1
ATOM 655 C CA . VAL A 1 88 ? -0.203 12.727 0.191 1 90.5 88 VAL A CA 1
ATOM 656 C C . VAL A 1 88 ? -0.071 13.445 -1.149 1 90.5 88 VAL A C 1
ATOM 658 O O . VAL A 1 88 ? 0.677 13.008 -2.025 1 90.5 88 VAL A O 1
ATOM 661 N N . HIS A 1 89 ? -0.811 14.555 -1.273 1 88.88 89 HIS A N 1
ATOM 662 C CA . HIS A 1 89 ? -0.727 15.352 -2.496 1 88.88 89 HIS A CA 1
ATOM 663 C C . HIS A 1 89 ? 0.701 15.82 -2.746 1 88.88 89 HIS A C 1
ATOM 665 O O . HIS A 1 89 ? 1.209 15.711 -3.863 1 88.88 89 HIS A O 1
ATOM 671 N N . ARG A 1 90 ? 1.349 16.266 -1.74 1 88.25 90 ARG A N 1
ATOM 672 C CA . ARG A 1 90 ? 2.713 16.781 -1.847 1 88.25 90 ARG A CA 1
ATOM 673 C C . ARG A 1 90 ? 3.688 15.656 -2.191 1 88.25 90 ARG A C 1
ATOM 675 O O . ARG A 1 90 ? 4.559 15.82 -3.047 1 88.25 90 ARG A O 1
ATOM 682 N N . LEU A 1 91 ? 3.545 14.57 -1.527 1 88.81 91 LEU A N 1
ATOM 683 C CA . LEU A 1 91 ? 4.445 13.453 -1.764 1 88.81 91 LEU A CA 1
ATOM 684 C C . LEU A 1 91 ? 4.238 12.867 -3.156 1 88.81 91 LEU A C 1
ATOM 686 O O . LEU A 1 91 ? 5.199 12.469 -3.82 1 88.81 91 LEU A O 1
ATOM 690 N N . ARG A 1 92 ? 2.998 12.781 -3.607 1 86.69 92 ARG A N 1
ATOM 691 C CA . ARG A 1 92 ? 2.688 12.281 -4.945 1 86.69 92 ARG A CA 1
ATOM 692 C C . ARG A 1 92 ? 3.309 13.172 -6.016 1 86.69 92 ARG A C 1
ATOM 694 O O . ARG A 1 92 ? 3.691 12.688 -7.086 1 86.69 92 ARG A O 1
ATOM 701 N N . ALA A 1 93 ? 3.441 14.43 -5.691 1 86.94 93 ALA A N 1
ATOM 702 C CA . ALA A 1 93 ? 3.977 15.406 -6.637 1 86.94 93 ALA A CA 1
ATOM 703 C C . ALA A 1 93 ? 5.504 15.422 -6.602 1 86.94 93 ALA A C 1
ATOM 705 O O . ALA A 1 93 ? 6.141 16.078 -7.426 1 86.94 93 ALA A O 1
ATOM 706 N N . SER A 1 94 ? 6.082 14.719 -5.684 1 90.25 94 SER A N 1
ATOM 707 C CA . SER A 1 94 ? 7.531 14.75 -5.516 1 90.25 94 SER A CA 1
ATOM 708 C C . SER A 1 94 ? 8.234 14.031 -6.664 1 90.25 94 SER A C 1
ATOM 710 O O . SER A 1 94 ? 8.078 12.82 -6.832 1 90.25 94 SER A O 1
ATOM 712 N N . GLU A 1 95 ? 9.078 14.727 -7.324 1 91.88 95 GLU A N 1
ATOM 713 C CA . GLU A 1 95 ? 9.859 14.141 -8.414 1 91.88 95 GLU A CA 1
ATOM 714 C C . GLU A 1 95 ? 10.922 13.188 -7.879 1 91.88 95 GLU A C 1
ATOM 716 O O . GLU A 1 95 ? 11.234 12.18 -8.508 1 91.88 95 GLU A O 1
ATOM 721 N N . LEU A 1 96 ? 11.484 13.555 -6.707 1 93 96 LEU A N 1
ATOM 722 C CA . LEU A 1 96 ? 12.484 12.68 -6.102 1 93 96 LEU A CA 1
ATOM 723 C C . LEU A 1 96 ? 11.898 11.305 -5.801 1 93 96 LEU A C 1
ATOM 725 O O . LEU A 1 96 ? 12.492 10.289 -6.16 1 93 96 LEU A O 1
ATOM 729 N N . LEU A 1 97 ? 10.742 11.344 -5.203 1 88.06 97 LEU A N 1
ATOM 730 C CA . LEU A 1 97 ? 10.086 10.086 -4.852 1 88.06 97 LEU A CA 1
ATOM 731 C C . LEU A 1 97 ? 9.766 9.266 -6.102 1 88.06 97 LEU A C 1
ATOM 733 O O . LEU A 1 97 ? 10.039 8.062 -6.148 1 88.06 97 LEU A O 1
ATOM 737 N N . ARG A 1 98 ? 9.258 9.891 -7.121 1 86.69 98 ARG A N 1
ATOM 738 C CA . ARG A 1 98 ? 8.914 9.211 -8.367 1 86.69 98 ARG A CA 1
ATOM 739 C C . ARG A 1 98 ? 10.141 8.57 -9 1 86.69 98 ARG A C 1
ATOM 741 O O . ARG A 1 98 ? 10.094 7.43 -9.453 1 86.69 98 ARG A O 1
ATOM 748 N N . THR A 1 99 ? 11.188 9.312 -9.016 1 90.88 99 THR A N 1
ATOM 749 C CA . THR A 1 99 ? 12.422 8.836 -9.641 1 90.88 99 THR A CA 1
ATOM 750 C C . THR A 1 99 ? 13.008 7.672 -8.852 1 90.88 99 THR A C 1
ATOM 752 O O . THR A 1 99 ? 13.406 6.66 -9.43 1 90.88 99 THR A O 1
ATOM 755 N N . LEU A 1 100 ? 13.031 7.785 -7.52 1 88.94 100 LEU A N 1
ATOM 756 C CA . LEU A 1 100 ? 13.594 6.723 -6.695 1 88.94 100 LEU A CA 1
ATOM 757 C C . LEU A 1 100 ? 12.742 5.457 -6.793 1 88.94 100 LEU A C 1
ATOM 759 O O . LEU A 1 100 ? 13.281 4.348 -6.828 1 88.94 100 LEU A O 1
ATOM 763 N N . PHE A 1 101 ? 11.453 5.605 -6.875 1 80.31 101 PHE A N 1
ATOM 764 C CA . PHE A 1 101 ? 10.562 4.461 -6.988 1 80.31 101 PHE A CA 1
ATOM 765 C C . PHE A 1 101 ? 10.75 3.754 -8.328 1 80.31 101 PHE A C 1
ATOM 767 O O . PHE A 1 101 ? 10.688 2.525 -8.398 1 80.31 101 PHE A O 1
ATOM 774 N N . ARG A 1 102 ? 10.969 4.52 -9.273 1 81.06 102 ARG A N 1
ATOM 775 C CA . ARG A 1 102 ? 11.164 3.971 -10.609 1 81.06 102 ARG A CA 1
ATOM 776 C C . ARG A 1 102 ? 12.539 3.328 -10.742 1 81.06 102 ARG A C 1
ATOM 778 O O . ARG A 1 102 ? 12.664 2.211 -11.25 1 81.06 102 ARG A O 1
ATOM 785 N N . ASP A 1 103 ? 13.57 3.967 -10.242 1 86.75 103 ASP A N 1
ATOM 786 C CA . ASP A 1 103 ? 14.953 3.605 -10.555 1 86.75 103 ASP A CA 1
ATOM 787 C C . ASP A 1 103 ? 15.523 2.658 -9.5 1 86.75 103 ASP A C 1
ATOM 789 O O . ASP A 1 103 ? 16.484 1.925 -9.773 1 86.75 103 ASP A O 1
ATOM 793 N N . GLU A 1 104 ? 15.008 2.75 -8.281 1 86 104 GLU A N 1
ATOM 794 C CA . GLU 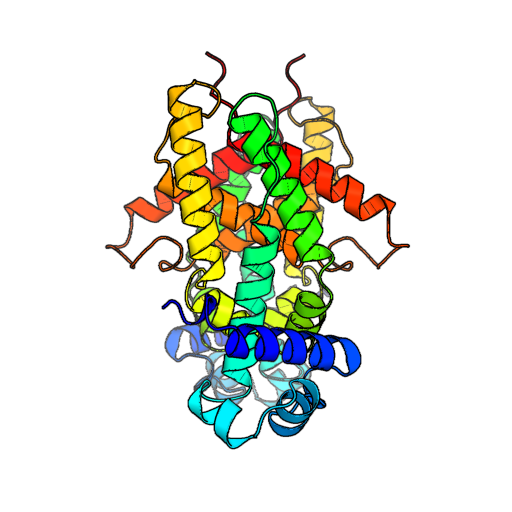A 1 104 ? 15.609 1.999 -7.184 1 86 104 GLU A CA 1
ATOM 795 C C . GLU A 1 104 ? 14.562 1.16 -6.449 1 86 104 GLU A C 1
ATOM 797 O O . GLU A 1 104 ? 14.367 1.317 -5.242 1 86 104 GLU A O 1
ATOM 802 N N . PRO A 1 105 ? 13.922 0.203 -7.125 1 76.69 105 PRO A N 1
ATOM 803 C CA . PRO A 1 105 ? 12.844 -0.568 -6.504 1 76.69 105 PRO A CA 1
ATOM 804 C C . PRO A 1 105 ? 13.312 -1.377 -5.297 1 76.69 105 PRO A C 1
ATOM 806 O O . PRO A 1 105 ? 12.57 -1.523 -4.32 1 76.69 105 PRO A O 1
ATOM 809 N N . ALA A 1 106 ? 14.523 -1.849 -5.352 1 75.88 106 ALA A N 1
ATOM 810 C CA . ALA A 1 106 ? 15.047 -2.617 -4.223 1 75.88 106 ALA A CA 1
ATOM 811 C C . ALA A 1 106 ? 15.258 -1.724 -3.004 1 75.88 106 ALA A C 1
ATOM 813 O O . ALA A 1 106 ? 15.016 -2.141 -1.87 1 75.88 106 ALA A O 1
ATOM 814 N N . LEU A 1 107 ? 15.766 -0.522 -3.271 1 80.31 107 LEU A N 1
ATOM 815 C CA . LEU A 1 107 ? 15.961 0.435 -2.188 1 80.31 107 LEU A CA 1
ATOM 816 C C . LEU A 1 107 ? 14.633 0.812 -1.547 1 80.31 107 LEU A C 1
ATOM 818 O O . LEU A 1 107 ? 14.523 0.874 -0.32 1 80.31 107 LEU A O 1
ATOM 822 N N . ILE A 1 108 ? 13.586 1.002 -2.383 1 78.44 108 ILE A N 1
ATOM 823 C CA . ILE A 1 108 ? 12.266 1.398 -1.907 1 78.44 108 ILE A CA 1
ATOM 824 C C . ILE A 1 108 ? 11.633 0.249 -1.125 1 78.44 108 ILE A C 1
ATOM 826 O O . ILE A 1 108 ? 11.023 0.466 -0.073 1 78.44 108 ILE A O 1
ATOM 830 N N . ALA A 1 109 ? 11.797 -0.939 -1.645 1 73.88 109 ALA A N 1
ATOM 831 C CA . ALA A 1 109 ? 11.273 -2.111 -0.947 1 73.88 109 ALA A CA 1
ATOM 832 C C . ALA A 1 109 ? 11.914 -2.262 0.428 1 73.88 109 ALA A C 1
ATOM 834 O O . ALA A 1 109 ? 11.234 -2.561 1.411 1 73.88 109 ALA A O 1
ATOM 835 N N . ALA A 1 110 ? 13.211 -2.07 0.453 1 73.75 110 ALA A N 1
ATOM 836 C CA . ALA A 1 110 ? 13.93 -2.156 1.723 1 73.75 110 ALA A CA 1
ATOM 837 C C . ALA A 1 110 ? 13.469 -1.068 2.688 1 73.75 110 ALA A C 1
ATOM 839 O O . ALA A 1 110 ? 13.32 -1.314 3.889 1 73.75 110 ALA A O 1
ATOM 840 N N . TYR A 1 111 ? 13.297 0.056 2.08 1 73 111 TYR A N 1
ATOM 841 C CA . TYR A 1 111 ? 12.828 1.185 2.877 1 73 111 TYR A CA 1
ATOM 842 C C . TYR A 1 111 ? 11.445 0.901 3.467 1 73 111 TYR A C 1
ATOM 844 O O . TYR A 1 111 ? 11.188 1.215 4.629 1 73 111 TYR A O 1
ATOM 852 N N . GLN A 1 112 ? 10.602 0.221 2.635 1 68.25 112 GLN A N 1
ATOM 853 C CA . GLN A 1 112 ? 9.25 -0.107 3.066 1 68.25 112 GLN A CA 1
ATOM 854 C C . GLN A 1 112 ? 9.258 -1.205 4.125 1 68.25 112 GLN A C 1
ATOM 856 O O . GLN A 1 112 ? 8.43 -1.205 5.035 1 68.25 112 GLN A O 1
ATOM 861 N N . ARG A 1 113 ? 10.227 -2.182 3.891 1 62.44 113 ARG A N 1
ATOM 862 C CA . ARG A 1 113 ? 10.336 -3.301 4.82 1 62.44 113 ARG A CA 1
ATOM 863 C C . ARG A 1 113 ? 10.859 -2.838 6.176 1 62.44 113 ARG A C 1
ATOM 865 O O . ARG A 1 113 ? 10.438 -3.346 7.219 1 62.44 113 ARG A O 1
ATOM 872 N N . ASP A 1 114 ? 12.117 -2.32 6.074 1 56.78 114 ASP A N 1
ATOM 873 C CA . ASP A 1 114 ? 12.711 -1.865 7.332 1 56.78 114 ASP A CA 1
ATOM 874 C C . ASP A 1 114 ? 11.727 -0.989 8.109 1 56.7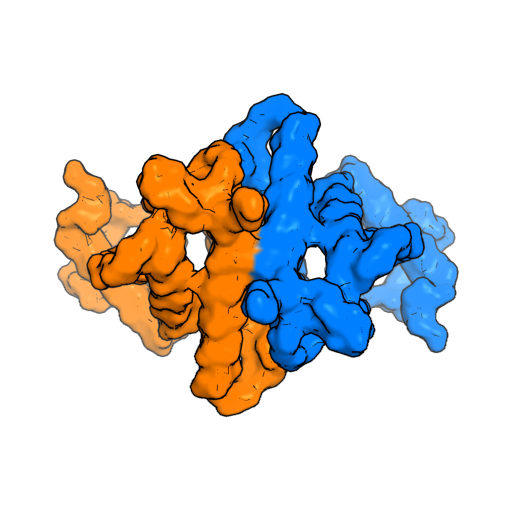8 114 ASP A C 1
ATOM 876 O O . ASP A 1 114 ? 12.086 -0.412 9.141 1 56.78 114 ASP A O 1
ATOM 880 N N . GLN A 1 115 ? 10.367 -1.472 7.941 1 48.91 115 GLN A N 1
ATOM 881 C CA . GLN A 1 115 ? 9.227 -1.107 8.773 1 48.91 115 GLN A CA 1
ATOM 882 C C . GLN A 1 115 ? 9.141 0.405 8.961 1 48.91 115 GLN A C 1
ATOM 884 O O . GLN A 1 115 ? 9.781 0.967 9.844 1 48.91 115 GLN A O 1
ATOM 889 N N . PHE A 1 116 ? 8.047 1.065 8.344 1 50.16 116 PHE A N 1
ATOM 890 C CA . PHE A 1 116 ? 7.812 2.488 8.555 1 50.16 116 PHE A CA 1
ATOM 891 C C . PHE A 1 116 ? 9.109 3.273 8.461 1 50.16 116 PHE A C 1
ATOM 893 O O . PHE A 1 116 ? 9.625 3.768 9.461 1 50.16 116 PHE A O 1
ATOM 900 N N . GLY A 1 117 ? 9.992 2.863 7.844 1 54.69 117 GLY A N 1
ATOM 901 C CA . GLY A 1 117 ? 11.25 3.592 7.961 1 54.69 117 GLY A CA 1
ATOM 902 C C . GLY A 1 117 ? 11.141 4.836 8.82 1 54.69 117 GLY A C 1
ATOM 903 O O . GLY A 1 117 ? 10.109 5.07 9.453 1 54.69 117 GLY A O 1
ATOM 904 N N . ARG A 1 118 ? 12.133 5.395 9.156 1 59.56 118 ARG A N 1
ATOM 905 C CA . ARG A 1 118 ? 12.18 6.605 9.969 1 59.56 118 ARG A CA 1
ATOM 906 C C . ARG A 1 118 ? 11.086 7.586 9.547 1 59.56 118 ARG A C 1
ATOM 908 O O . ARG A 1 118 ? 10.484 8.25 10.398 1 59.56 118 ARG A O 1
ATOM 915 N N . GLY A 1 119 ? 10.727 7.461 8.258 1 62 119 GLY A N 1
ATOM 916 C CA . GLY A 1 119 ? 9.719 8.391 7.781 1 62 119 GLY A CA 1
ATOM 917 C C . GLY A 1 119 ? 8.305 7.996 8.18 1 62 119 GLY A C 1
ATOM 918 O O . GLY A 1 119 ? 7.527 8.836 8.641 1 62 119 GLY A O 1
ATOM 919 N N . GLN A 1 120 ? 7.973 6.715 8.172 1 70.56 120 GLN A N 1
ATOM 920 C CA . GLN A 1 120 ? 6.637 6.254 8.531 1 70.56 120 GLN A CA 1
ATOM 921 C C . GLN A 1 120 ? 6.426 6.297 10.047 1 70.56 120 GLN A C 1
ATOM 923 O O . GLN A 1 120 ? 5.32 6.578 10.516 1 70.56 120 GLN A O 1
ATOM 928 N N . ALA A 1 121 ? 7.527 6.129 10.727 1 72.75 121 ALA A N 1
ATOM 929 C CA . ALA A 1 121 ? 7.438 6.207 12.18 1 72.75 121 ALA A CA 1
ATOM 930 C C . ALA A 1 121 ? 7.066 7.617 12.633 1 72.75 121 ALA A C 1
ATOM 932 O O . ALA A 1 121 ? 6.293 7.789 13.578 1 72.75 121 ALA A O 1
ATOM 933 N N . LEU A 1 122 ? 7.66 8.555 11.914 1 75.25 122 LEU A N 1
ATOM 934 C CA . LEU A 1 122 ? 7.336 9.945 12.211 1 75.25 122 LEU A CA 1
ATOM 935 C C . LEU A 1 122 ? 5.848 10.211 12.016 1 75.25 122 LEU A C 1
ATOM 937 O O . LEU A 1 122 ? 5.195 10.789 12.883 1 75.25 122 LEU A O 1
ATOM 941 N N . PHE A 1 123 ? 5.285 9.727 10.961 1 85 123 PHE A N 1
ATOM 942 C CA . PHE A 1 123 ? 3.875 9.961 10.664 1 85 123 PHE A CA 1
ATOM 943 C C . PHE A 1 123 ? 2.984 9.172 11.617 1 85 123 PHE A C 1
ATOM 945 O O . PHE A 1 123 ? 1.915 9.648 12.016 1 85 123 PHE A O 1
ATOM 952 N N . ALA A 1 124 ? 3.512 8.039 12.008 1 85.62 124 ALA A N 1
ATOM 953 C CA . ALA A 1 124 ? 2.729 7.219 12.93 1 85.62 124 ALA A CA 1
ATOM 954 C C . ALA A 1 124 ? 2.561 7.914 14.273 1 85.62 124 ALA A C 1
ATOM 956 O O . ALA A 1 124 ? 1.458 7.949 14.828 1 85.62 124 ALA A O 1
ATOM 957 N N . ASP A 1 125 ? 3.613 8.484 14.711 1 85.81 125 ASP A N 1
ATOM 958 C CA . ASP A 1 125 ? 3.57 9.172 16 1 85.81 125 ASP A CA 1
ATOM 959 C C . ASP A 1 125 ? 2.676 10.406 15.938 1 85.81 125 ASP A C 1
ATOM 961 O O . ASP A 1 125 ? 1.863 10.641 16.828 1 85.81 125 ASP A O 1
ATOM 965 N N . LEU A 1 126 ? 2.834 11.148 14.898 1 87.75 126 LEU A N 1
ATOM 966 C CA . LEU A 1 126 ? 2.037 12.359 14.719 1 87.75 126 LEU A CA 1
ATOM 967 C C . LEU A 1 126 ? 0.552 12.016 14.633 1 87.75 126 LEU A C 1
ATOM 969 O O . LEU A 1 126 ? -0.278 12.68 15.258 1 87.75 126 LEU A O 1
ATOM 973 N N . LEU A 1 127 ? 0.249 10.984 13.914 1 92.5 127 LEU A N 1
ATOM 974 C CA . LEU A 1 127 ? -1.138 10.57 13.742 1 92.5 127 LEU A CA 1
ATOM 975 C C . LEU A 1 127 ? -1.71 10.031 15.047 1 92.5 127 LEU A C 1
ATOM 977 O O . LEU A 1 127 ? -2.867 10.289 15.383 1 92.5 127 LEU A O 1
ATOM 981 N N . GLN A 1 128 ? -0.864 9.266 15.711 1 94 128 GLN A N 1
ATOM 982 C CA . GLN A 1 128 ? -1.307 8.727 16.984 1 94 128 GLN A CA 1
ATOM 983 C C . GLN A 1 128 ? -1.69 9.844 17.953 1 94 128 GLN A C 1
ATOM 985 O O . GLN A 1 128 ? -2.738 9.781 18.609 1 94 128 GLN A O 1
ATOM 990 N N . ASP A 1 129 ? -0.889 10.836 18.047 1 94.06 129 ASP A N 1
ATOM 991 C CA . ASP A 1 129 ? -1.149 11.969 18.922 1 94.06 129 ASP A CA 1
ATOM 992 C C . ASP A 1 129 ? -2.416 12.711 18.516 1 94.06 129 ASP A C 1
ATOM 994 O O . ASP A 1 129 ? -3.236 13.07 19.359 1 94.06 129 ASP A O 1
ATOM 998 N N . ALA A 1 130 ? -2.543 12.914 17.25 1 94.44 130 ALA A N 1
ATOM 999 C CA . ALA A 1 130 ? -3.715 13.617 16.734 1 94.44 130 ALA A CA 1
ATOM 1000 C C . ALA A 1 130 ? -4.988 12.82 16.984 1 94.44 130 ALA A C 1
ATOM 1002 O O . ALA A 1 130 ? -6.016 13.383 17.375 1 94.44 130 ALA A O 1
ATOM 1003 N N . ILE A 1 131 ? -4.93 11.547 16.797 1 96.69 131 ILE A N 1
ATOM 1004 C CA . ILE A 1 131 ? -6.09 10.688 17 1 96.69 131 ILE A CA 1
ATOM 1005 C C . ILE A 1 131 ? -6.492 10.703 18.484 1 96.69 131 ILE A C 1
ATOM 1007 O O . ILE A 1 131 ? -7.676 10.805 18.812 1 96.69 131 ILE A O 1
ATOM 1011 N N . ALA A 1 132 ? -5.5 10.633 19.375 1 97.38 132 ALA A N 1
ATOM 1012 C CA . ALA A 1 132 ? -5.777 10.695 20.797 1 97.38 132 ALA A CA 1
ATOM 1013 C C . ALA A 1 132 ? -6.465 12.008 21.172 1 97.38 132 ALA A C 1
ATOM 1015 O O . ALA A 1 132 ? -7.414 12.023 21.953 1 97.38 132 ALA A O 1
ATOM 1016 N N . GLU A 1 133 ? -5.98 13.055 20.641 1 96 133 GLU A N 1
ATOM 1017 C CA . GLU A 1 133 ? -6.594 14.359 20.859 1 96 133 GLU A CA 1
ATOM 1018 C C . GLU A 1 133 ? -8.031 14.398 20.344 1 96 133 GLU A C 1
ATOM 1020 O O . GLU A 1 133 ? -8.922 14.914 21.016 1 96 133 GLU A O 1
ATOM 1025 N N . GLY A 1 134 ? -8.258 13.859 19.156 1 96.62 134 GLY A N 1
ATOM 1026 C CA . GLY A 1 134 ? -9.586 13.805 18.578 1 96.62 134 GLY A CA 1
ATOM 1027 C C . GLY A 1 134 ? -10.547 12.953 19.375 1 96.62 134 GLY A C 1
ATOM 1028 O O . GLY A 1 134 ? -11.75 13.227 19.406 1 96.62 134 GLY A O 1
ATOM 1029 N N . GLN A 1 135 ? -10.023 11.906 19.953 1 97.25 135 GLN A N 1
ATOM 1030 C CA . GLN A 1 135 ? -10.852 11.078 20.828 1 97.25 135 GLN A CA 1
ATOM 1031 C C . GLN A 1 135 ? -11.258 11.836 22.078 1 97.25 135 GLN A C 1
ATOM 1033 O O . GLN A 1 135 ? -12.383 11.695 22.562 1 97.25 135 GLN A O 1
ATOM 1038 N N . ARG A 1 136 ? -10.367 12.664 22.594 1 95.25 136 ARG A N 1
ATOM 1039 C CA . ARG A 1 136 ? -10.672 13.477 23.766 1 95.25 136 ARG A CA 1
ATOM 1040 C C . ARG A 1 136 ? -11.734 14.516 23.453 1 95.25 136 ARG A C 1
ATOM 1042 O O . ARG A 1 136 ? -12.617 14.781 24.266 1 95.25 136 ARG A O 1
ATOM 1049 N N . ASP A 1 137 ? -11.711 15.07 22.25 1 92.19 137 ASP A N 1
ATOM 1050 C CA . ASP A 1 137 ? -12.688 16.094 21.891 1 92.19 137 ASP A CA 1
ATOM 1051 C C . ASP A 1 137 ? -13.938 15.484 21.266 1 92.19 137 ASP A C 1
ATOM 1053 O O . ASP A 1 137 ? -14.867 16.203 20.891 1 92.19 137 ASP A O 1
ATOM 1057 N N . GLY A 1 138 ? -13.914 14.211 21.016 1 95.5 138 GLY A N 1
ATOM 1058 C CA . GLY A 1 138 ? -15.094 13.477 20.594 1 95.5 138 GLY A CA 1
ATOM 1059 C C . GLY A 1 138 ? -15.258 13.422 19.094 1 95.5 138 GLY A C 1
ATOM 1060 O O . GLY A 1 138 ? -16.234 12.844 18.594 1 95.5 138 GLY A O 1
ATOM 1061 N N . SER A 1 139 ? -14.32 13.93 18.344 1 96.06 139 SER A N 1
ATOM 1062 C CA . SER A 1 139 ? -14.461 13.992 16.891 1 96.06 139 SER A CA 1
ATOM 1063 C C . SER A 1 139 ? -14 12.703 16.234 1 96.06 139 SER A C 1
ATOM 1065 O O . SER A 1 139 ? -14.297 12.461 15.055 1 96.06 139 SER A O 1
ATOM 1067 N N . VAL A 1 140 ? -13.211 11.852 16.938 1 96.94 140 VAL A N 1
ATOM 1068 C CA . VAL A 1 140 ? -12.656 10.625 16.375 1 96.94 140 VAL A CA 1
ATOM 1069 C C . VAL A 1 140 ? -13.234 9.414 17.109 1 96.94 140 VAL A C 1
ATOM 1071 O O . VAL A 1 140 ? -13.461 9.461 18.312 1 96.94 140 VAL A O 1
ATOM 1074 N N . CYS A 1 141 ? -13.484 8.383 16.375 1 96.5 141 CYS A N 1
ATOM 1075 C CA . CYS A 1 141 ? -14.039 7.148 16.922 1 96.5 141 CYS A CA 1
ATOM 1076 C C . CYS A 1 141 ? -13.164 6.602 18.047 1 96.5 141 CYS A C 1
ATOM 1078 O O . CYS A 1 141 ? -11.977 6.922 18.125 1 96.5 141 CYS A O 1
ATOM 1080 N N . ALA A 1 142 ? -13.758 5.738 18.875 1 95.62 142 ALA A N 1
ATOM 1081 C CA . ALA A 1 142 ? -13.023 5.082 19.953 1 95.62 142 ALA A CA 1
ATOM 1082 C C . ALA A 1 142 ? -12.102 3.998 19.406 1 95.62 142 ALA A C 1
ATOM 1084 O O . ALA A 1 142 ? -12.25 3.562 18.266 1 95.62 142 ALA A O 1
ATOM 1085 N N . GLY A 1 143 ? -11.055 3.598 20.25 1 94.31 143 GLY A N 1
ATOM 1086 C CA . GLY A 1 143 ? -10.078 2.586 19.891 1 94.31 143 GLY A CA 1
ATOM 1087 C C . GLY A 1 143 ? -8.664 2.951 20.297 1 94.31 143 GLY A C 1
ATOM 1088 O O . GLY A 1 143 ? -8.414 4.066 20.766 1 94.31 143 GLY A O 1
ATOM 1089 N N . ASP A 1 144 ? -7.777 2.035 20.062 1 94.31 144 ASP A N 1
ATOM 1090 C CA . ASP A 1 144 ? -6.371 2.285 20.359 1 94.31 144 ASP A CA 1
ATOM 1091 C C . ASP A 1 144 ? -5.762 3.264 19.359 1 94.31 144 ASP A C 1
ATOM 1093 O O . ASP A 1 144 ? -5.645 2.955 18.172 1 94.31 144 ASP A O 1
ATOM 1097 N N . PRO A 1 145 ? -5.367 4.473 19.875 1 95.31 145 PRO A N 1
ATOM 1098 C CA . PRO A 1 145 ? -4.844 5.488 18.953 1 95.31 145 PRO A CA 1
ATOM 1099 C C . PRO A 1 145 ? -3.67 4.98 18.125 1 95.31 145 PRO A C 1
ATOM 1101 O O . PRO A 1 145 ? -3.529 5.355 16.953 1 95.31 145 PRO A O 1
ATOM 1104 N N . ALA A 1 146 ? -2.803 4.168 18.703 1 91.19 146 ALA A N 1
ATOM 1105 C CA . ALA A 1 146 ? -1.646 3.637 17.984 1 91.19 146 ALA A CA 1
ATOM 1106 C C . ALA A 1 146 ? -2.08 2.729 16.828 1 91.19 146 ALA A C 1
ATOM 1108 O O . ALA A 1 146 ? -1.526 2.801 15.734 1 91.19 146 ALA A O 1
ATOM 1109 N N . LEU A 1 147 ? -3.066 1.904 17.078 1 90.69 147 LEU A N 1
ATOM 1110 C CA . LEU A 1 147 ? -3.566 1.006 16.047 1 90.69 147 LEU A CA 1
ATOM 1111 C C . LEU A 1 147 ? -4.266 1.788 14.945 1 90.69 147 LEU A C 1
ATOM 1113 O O . LEU A 1 147 ? -4.051 1.524 13.758 1 90.69 147 LEU A O 1
ATOM 1117 N N . LEU A 1 148 ? -5.121 2.768 15.344 1 94.12 148 LEU A N 1
ATOM 1118 C CA . LEU A 1 148 ? -5.812 3.594 14.359 1 94.12 148 LEU A CA 1
ATOM 1119 C C . LEU A 1 148 ? -4.8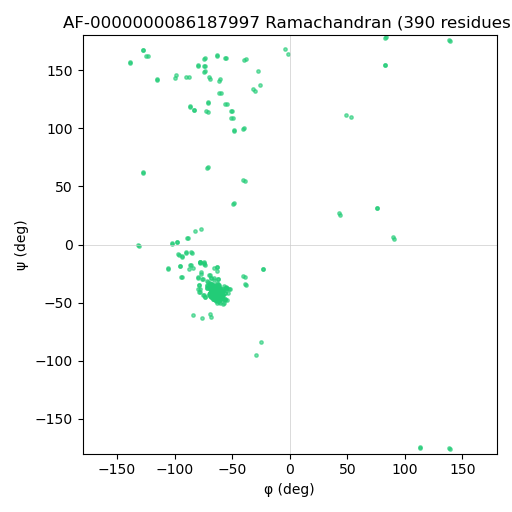12 4.324 13.469 1 94.12 148 LEU A C 1
ATOM 1121 O O . LEU A 1 148 ? -5.016 4.422 12.25 1 94.12 148 LEU A O 1
ATOM 1125 N N . ALA A 1 149 ? -3.74 4.801 14.094 1 92.88 149 ALA A N 1
ATOM 1126 C CA . ALA A 1 149 ? -2.703 5.512 13.352 1 92.88 149 ALA A CA 1
ATOM 1127 C C . ALA A 1 149 ? -2.02 4.594 12.344 1 92.88 149 ALA A C 1
ATOM 1129 O O . ALA A 1 149 ? -1.818 4.965 11.188 1 92.88 149 ALA A O 1
ATOM 1130 N N . ARG A 1 150 ? -1.673 3.436 12.766 1 87.69 150 ARG A N 1
ATOM 1131 C CA . ARG A 1 150 ? -1.005 2.467 11.906 1 87.69 150 ARG A CA 1
ATOM 1132 C C . ARG A 1 150 ? -1.902 2.057 10.742 1 87.69 150 ARG A C 1
ATOM 1134 O O . ARG A 1 150 ? -1.45 1.984 9.594 1 87.69 150 ARG A O 1
ATOM 1141 N N . VAL A 1 151 ? -3.146 1.794 11.039 1 90.94 151 VAL A N 1
ATOM 1142 C CA . VAL A 1 151 ? -4.113 1.399 10.016 1 90.94 151 VAL A CA 1
ATOM 1143 C C . VAL A 1 151 ? -4.258 2.514 8.984 1 90.94 151 VAL A C 1
ATOM 1145 O O . VAL A 1 151 ? -4.246 2.256 7.781 1 90.94 151 VAL A O 1
ATOM 1148 N N . LEU A 1 152 ? -4.418 3.727 9.445 1 93.62 152 LEU A N 1
ATOM 1149 C CA . LEU A 1 152 ? -4.574 4.863 8.539 1 93.62 152 LEU A CA 1
ATOM 1150 C C . LEU A 1 152 ? -3.338 5.035 7.668 1 93.62 152 LEU A C 1
ATOM 1152 O O . LEU A 1 152 ? -3.455 5.293 6.465 1 93.62 152 LEU A O 1
ATOM 1156 N N . LEU A 1 153 ? -2.184 4.914 8.258 1 89.19 153 LEU A N 1
ATOM 1157 C CA . LEU A 1 153 ? -0.946 5.043 7.5 1 89.19 153 LEU A CA 1
ATOM 1158 C C . LEU A 1 153 ? -0.851 3.961 6.43 1 89.19 153 LEU A C 1
ATOM 1160 O O . LEU A 1 153 ? -0.498 4.246 5.281 1 89.19 153 LEU A O 1
ATOM 1164 N N . MET A 1 154 ? -1.168 2.752 6.801 1 86.19 154 MET A N 1
ATOM 1165 C CA . MET A 1 154 ? -1.182 1.657 5.832 1 86.19 154 MET A CA 1
ATOM 1166 C C . MET A 1 154 ? -2.162 1.942 4.703 1 86.19 154 MET A C 1
ATOM 1168 O O . MET A 1 154 ? -1.838 1.749 3.529 1 86.19 154 MET A O 1
ATOM 1172 N N . ALA A 1 155 ? -3.301 2.438 5.066 1 91.25 155 ALA A N 1
ATOM 1173 C CA . ALA A 1 155 ? -4.375 2.645 4.102 1 91.25 155 ALA A CA 1
ATOM 1174 C C . ALA A 1 155 ? -4.02 3.754 3.115 1 91.25 155 ALA A C 1
ATOM 1176 O O . ALA A 1 155 ? -4.371 3.682 1.936 1 91.25 155 ALA A O 1
ATOM 1177 N N . VAL A 1 156 ? -3.297 4.781 3.539 1 91.25 156 VAL A N 1
ATOM 1178 C CA . VAL A 1 156 ? -3.119 5.973 2.717 1 91.25 156 VAL A CA 1
ATOM 1179 C C . VAL A 1 156 ? -1.81 5.871 1.938 1 91.25 156 VAL A C 1
ATOM 1181 O O . VAL A 1 156 ? -1.604 6.598 0.963 1 91.25 156 VAL A O 1
ATOM 1184 N N . SER A 1 157 ? -0.909 5.023 2.34 1 86.12 157 SER A N 1
ATOM 1185 C CA . SER A 1 157 ? 0.453 4.98 1.816 1 86.12 157 SER A CA 1
ATOM 1186 C C . SER A 1 157 ? 0.46 4.707 0.316 1 86.12 157 SER A C 1
ATOM 1188 O O . SER A 1 157 ? 1.231 5.32 -0.427 1 86.12 157 SER A O 1
ATOM 1190 N N . PRO A 1 158 ? -0.43 3.779 -0.196 1 82.62 158 PRO A N 1
ATOM 1191 C CA . PRO A 1 158 ? -0.388 3.531 -1.639 1 82.62 158 PRO A CA 1
ATOM 1192 C C . PRO A 1 158 ? -0.754 4.766 -2.461 1 82.62 158 PRO A C 1
ATOM 1194 O O . PRO A 1 158 ? -0.431 4.84 -3.648 1 82.62 158 PRO A O 1
ATOM 1197 N N . PHE A 1 159 ? -1.404 5.742 -1.909 1 86.69 159 PHE A N 1
ATOM 1198 C CA . PHE A 1 159 ? -1.854 6.93 -2.627 1 86.69 159 PHE A CA 1
ATOM 1199 C C . PHE A 1 159 ? -0.682 7.852 -2.938 1 86.69 159 PHE A C 1
ATOM 1201 O O . PHE A 1 159 ? -0.799 8.75 -3.77 1 86.69 159 PHE A O 1
ATOM 1208 N N . VAL A 1 160 ? 0.401 7.605 -2.213 1 83.06 160 VAL A N 1
ATOM 1209 C CA . VAL A 1 160 ? 1.602 8.398 -2.453 1 83.06 160 VAL A CA 1
ATOM 1210 C C . VAL A 1 160 ? 2.256 7.965 -3.764 1 83.06 160 VAL A C 1
ATOM 1212 O O . VAL A 1 160 ? 2.748 8.797 -4.527 1 83.06 160 VAL A O 1
ATOM 1215 N N . LEU A 1 161 ? 2.354 6.609 -3.924 1 72.44 161 LEU A N 1
ATOM 1216 C CA . LEU A 1 161 ? 3.051 6.098 -5.098 1 72.44 161 LEU A CA 1
ATOM 1217 C C . LEU A 1 161 ? 2.061 5.727 -6.199 1 72.44 161 LEU A C 1
ATOM 1219 O O . LEU A 1 161 ? 2.424 5.051 -7.164 1 72.44 161 LEU A O 1
ATOM 1223 N N . ALA A 1 162 ? 0.758 5.969 -5.914 1 58.31 162 ALA A N 1
ATOM 1224 C CA . ALA A 1 162 ? -0.224 5.641 -6.941 1 58.31 162 ALA A CA 1
ATOM 1225 C C . ALA A 1 162 ? 0.192 6.199 -8.297 1 58.31 162 ALA A C 1
ATOM 1227 O O . ALA A 1 162 ? 0.492 7.391 -8.422 1 58.31 162 ALA A O 1
ATOM 1228 N N . GLU A 1 163 ? 0.786 5.25 -9.055 1 53.75 163 GLU A N 1
ATOM 1229 C CA . GLU A 1 163 ? 1.108 5.625 -10.43 1 53.75 163 GLU A CA 1
ATOM 1230 C C . GLU A 1 163 ? -0.144 5.66 -11.297 1 53.75 163 GLU A C 1
ATOM 1232 O O . GLU A 1 163 ? -1.149 5.023 -10.977 1 53.75 163 GLU A O 1
ATOM 1237 N N . PRO A 1 164 ? -0.14 6.527 -12.258 1 46.09 164 PRO A N 1
ATOM 1238 C CA . PRO A 1 164 ? -1.213 6.629 -13.25 1 46.09 164 PRO A CA 1
ATOM 1239 C C . PRO A 1 164 ? -1.768 5.27 -13.664 1 46.09 164 PRO A C 1
ATOM 1241 O O . PRO A 1 164 ? -2.936 5.164 -14.047 1 46.09 164 PRO A O 1
ATOM 1244 N N . THR A 1 165 ? -0.997 4.328 -13.719 1 44.91 165 THR A N 1
ATOM 1245 C CA . THR A 1 165 ? -1.491 3.059 -14.234 1 44.91 165 THR A CA 1
ATOM 1246 C C . THR A 1 165 ? -2.596 2.506 -13.336 1 44.91 165 THR A C 1
ATOM 1248 O O . THR A 1 165 ? -3.516 1.839 -13.82 1 44.91 165 THR A O 1
ATOM 1251 N N . VAL A 1 166 ? -2.387 2.447 -12.148 1 46.12 166 VAL A N 1
ATOM 1252 C CA . VAL A 1 166 ? -3.469 2.002 -11.281 1 46.12 166 VAL A CA 1
ATOM 1253 C C . VAL A 1 166 ? -4.719 2.842 -11.539 1 46.12 166 VAL A C 1
ATOM 1255 O O . VAL A 1 166 ? -5.84 2.336 -11.461 1 46.12 166 VAL A O 1
ATOM 1258 N N . LEU A 1 167 ? -4.469 4.039 -11.672 1 45.94 167 LEU A N 1
ATOM 1259 C CA . LEU A 1 167 ? -5.566 4.957 -11.953 1 45.94 167 LEU A CA 1
ATOM 1260 C C . LEU A 1 167 ? -5.984 4.871 -13.422 1 45.94 167 LEU A C 1
ATOM 1262 O O . LEU A 1 167 ? -7.023 5.406 -13.805 1 45.94 167 LEU A O 1
ATOM 1266 N N . GLY A 1 168 ? -5.539 3.861 -14.141 1 45.16 168 GLY A N 1
ATOM 1267 C CA . GLY A 1 168 ? -5.75 3.836 -15.586 1 45.16 168 GLY A CA 1
ATOM 1268 C C . GLY A 1 168 ? -4.727 4.648 -16.359 1 45.16 168 GLY A C 1
ATOM 1269 O O . GLY A 1 168 ? -3.885 5.32 -15.75 1 45.16 168 GLY A O 1
ATOM 1270 N N . PRO A 1 169 ? -4.52 4.25 -17.656 1 40.38 169 PRO A N 1
ATOM 1271 C CA . PRO A 1 169 ? -3.59 5.035 -18.469 1 40.38 169 PRO A CA 1
ATOM 1272 C C . PRO A 1 169 ? -3.551 6.508 -18.062 1 40.38 169 PRO A C 1
ATOM 1274 O O . PRO A 1 169 ? -4.562 7.059 -17.625 1 40.38 169 PRO A O 1
ATOM 1277 N N . PRO A 1 170 ? -2.188 6.891 -17.938 1 35.47 170 PRO A N 1
ATOM 1278 C CA . PRO A 1 170 ? -2.139 8.344 -17.734 1 35.47 170 PRO A CA 1
ATOM 1279 C C . PRO A 1 170 ? -3.16 9.094 -18.578 1 35.47 170 PRO A C 1
ATOM 1281 O O . PRO A 1 170 ? -3.057 9.109 -19.812 1 35.47 170 PRO A O 1
ATOM 1284 N N . ARG A 1 171 ? -4.328 8.789 -18.516 1 35.34 171 ARG A N 1
ATOM 1285 C CA . ARG A 1 171 ? -5.02 9.859 -19.234 1 35.34 171 ARG A CA 1
ATOM 1286 C C . ARG A 1 171 ? -4.379 11.211 -18.953 1 35.34 171 ARG A C 1
ATOM 1288 O O . ARG A 1 171 ? -3.676 11.375 -17.953 1 35.34 171 ARG A O 1
ATOM 1295 N N . GLU A 1 172 ? -4.5 12.242 -19.672 1 36.5 172 GLU A N 1
ATOM 1296 C CA . GLU A 1 172 ? -4.055 13.602 -19.391 1 36.5 172 GLU A CA 1
ATOM 1297 C C . GLU A 1 172 ? -4.012 13.867 -17.891 1 36.5 172 GLU A C 1
ATOM 1299 O O . GLU A 1 172 ? -4.773 13.273 -17.125 1 36.5 172 GLU A O 1
ATOM 1304 N N . SER A 1 173 ? -3.197 14.68 -17.219 1 39.03 173 SER A N 1
ATOM 1305 C CA . SER A 1 173 ? -2.719 15.141 -15.922 1 39.03 173 SER A CA 1
ATOM 1306 C C . SER A 1 173 ? -3.799 15.008 -14.852 1 39.03 173 SER A C 1
ATOM 1308 O O . SER A 1 173 ? -3.539 14.484 -13.766 1 39.03 173 SER A O 1
ATOM 1310 N N . ALA A 1 174 ? -4.633 16.141 -14.531 1 45 174 ALA A N 1
ATOM 1311 C CA . ALA A 1 174 ? -5.156 17.062 -13.531 1 45 174 ALA A CA 1
ATOM 1312 C C . ALA A 1 174 ? -6.367 16.469 -12.82 1 45 174 ALA A C 1
ATOM 1314 O O . ALA A 1 174 ? -6.473 16.547 -11.594 1 45 174 ALA A O 1
ATOM 1315 N N . PRO A 1 175 ? -7.266 16.219 -13.492 1 45.84 175 PRO A N 1
ATOM 1316 C CA . PRO A 1 175 ? -8.57 15.961 -12.883 1 45.84 175 PRO A CA 1
ATOM 1317 C C . PRO A 1 175 ? -8.594 14.695 -12.031 1 45.84 175 PRO A C 1
ATOM 1319 O O . PRO A 1 175 ? -9.312 14.641 -11.023 1 45.84 175 PRO A O 1
ATOM 1322 N N . ASP A 1 176 ? -7.562 13.648 -12.234 1 60.78 176 ASP A N 1
ATOM 1323 C CA . ASP A 1 176 ? -7.574 12.352 -11.578 1 60.78 176 ASP A CA 1
ATOM 1324 C C . ASP A 1 176 ? -6.938 12.43 -10.188 1 60.78 176 ASP A C 1
ATOM 1326 O O . ASP A 1 176 ? -7.441 11.836 -9.234 1 60.78 176 ASP A O 1
ATOM 1330 N N . ASP A 1 177 ? -6.129 13.523 -10.055 1 73.69 177 ASP A N 1
ATOM 1331 C CA . ASP A 1 177 ? -5.512 13.688 -8.742 1 73.69 177 ASP A CA 1
ATOM 1332 C C . ASP A 1 177 ? -6.504 14.289 -7.742 1 73.69 177 ASP A C 1
ATOM 1334 O O . ASP A 1 177 ? -6.543 13.875 -6.578 1 73.69 177 ASP A O 1
ATOM 1338 N N . ASP A 1 178 ? -7.324 15.156 -8.344 1 83.19 178 ASP A N 1
ATOM 1339 C CA . ASP A 1 178 ? -8.305 15.781 -7.461 1 83.19 178 ASP A CA 1
ATOM 1340 C C . ASP A 1 178 ? -9.344 14.773 -6.988 1 83.19 178 ASP A C 1
ATOM 1342 O O . ASP A 1 178 ? -9.75 14.797 -5.82 1 83.19 178 ASP A O 1
ATOM 1346 N N . ALA A 1 179 ? -9.734 13.969 -7.945 1 87.12 179 ALA A N 1
ATOM 1347 C CA . ALA A 1 179 ? -10.703 12.938 -7.586 1 87.12 179 ALA A CA 1
ATOM 1348 C C . ALA A 1 179 ? -10.117 11.969 -6.562 1 87.12 179 ALA A C 1
ATOM 1350 O O . ALA A 1 179 ? -10.789 11.586 -5.602 1 87.12 179 ALA A O 1
ATOM 1351 N N . LEU A 1 180 ? -8.859 11.641 -6.738 1 87.44 180 LEU A N 1
ATOM 1352 C CA . LEU A 1 180 ? -8.188 10.727 -5.82 1 87.44 180 LEU A CA 1
ATOM 1353 C C . LEU A 1 180 ? -8.023 11.359 -4.445 1 87.44 180 LEU A C 1
ATOM 1355 O O . LEU A 1 180 ? -8.203 10.688 -3.424 1 87.44 180 LEU A O 1
ATOM 1359 N N . ASP A 1 181 ? -7.727 12.68 -4.516 1 89.81 181 ASP A N 1
ATOM 1360 C CA . ASP A 1 181 ? -7.574 13.398 -3.252 1 89.81 181 ASP A CA 1
ATOM 1361 C C . ASP A 1 181 ? -8.898 13.445 -2.488 1 89.81 181 ASP A C 1
ATOM 1363 O O . ASP A 1 181 ? -8.922 13.305 -1.264 1 89.81 181 ASP A O 1
ATOM 1367 N N . ARG A 1 182 ? -9.945 13.672 -3.199 1 92.31 182 ARG A N 1
ATOM 1368 C CA . ARG A 1 182 ? -11.266 13.703 -2.574 1 92.31 182 ARG A CA 1
ATOM 1369 C C . ARG A 1 182 ? -11.617 12.352 -1.973 1 92.31 182 ARG A C 1
ATOM 1371 O O . ARG A 1 182 ? -12.141 12.273 -0.86 1 92.31 182 ARG A O 1
ATOM 1378 N N . GLU A 1 183 ? -11.281 11.312 -2.709 1 93.12 183 GLU A N 1
ATOM 1379 C CA . GLU A 1 183 ? -11.586 9.977 -2.215 1 93.12 183 GLU A CA 1
ATOM 1380 C C . GLU A 1 183 ? -10.711 9.617 -1.014 1 93.12 183 GLU A C 1
ATOM 1382 O O . GLU A 1 183 ? -11.164 8.938 -0.093 1 93.12 183 GLU A O 1
ATOM 1387 N N . LEU A 1 184 ? -9.461 10.047 -1.07 1 94.31 184 LEU A N 1
ATOM 1388 C CA . LEU A 1 184 ? -8.586 9.844 0.081 1 94.31 184 LEU A CA 1
ATOM 1389 C C . LEU A 1 184 ? -9.164 10.516 1.323 1 94.31 184 LEU A C 1
ATOM 1391 O O . LEU A 1 184 ? -9.164 9.922 2.406 1 94.31 184 LEU A O 1
ATOM 1395 N N . ALA A 1 185 ? -9.656 11.75 1.139 1 95.06 185 ALA A N 1
ATOM 1396 C CA . ALA A 1 185 ? -10.266 12.484 2.248 1 95.06 185 ALA A CA 1
ATOM 1397 C C . ALA A 1 185 ? -11.477 11.742 2.797 1 95.06 185 ALA A C 1
ATOM 1399 O O . ALA A 1 185 ? -11.648 11.633 4.012 1 95.06 185 ALA A O 1
ATOM 1400 N N . ARG A 1 186 ? -12.305 11.242 1.924 1 95.25 186 ARG A N 1
ATOM 1401 C CA . ARG A 1 186 ? -13.492 10.492 2.324 1 95.25 186 ARG A CA 1
ATOM 1402 C C . ARG A 1 186 ? -13.102 9.219 3.074 1 95.25 186 ARG A C 1
ATOM 1404 O O . ARG A 1 186 ? -13.75 8.852 4.055 1 95.25 186 ARG A O 1
ATOM 1411 N N . LEU A 1 187 ? -12.062 8.562 2.604 1 96.56 187 LEU A N 1
ATOM 1412 C CA . LEU A 1 187 ? -11.562 7.34 3.229 1 96.56 187 LEU A CA 1
ATOM 1413 C C . LEU A 1 187 ? -11.117 7.605 4.66 1 96.56 187 LEU A C 1
ATOM 1415 O O . LEU A 1 187 ? -11.523 6.895 5.586 1 96.56 187 LEU A O 1
ATOM 1419 N N . VAL A 1 188 ? -10.289 8.648 4.816 1 97.38 188 VAL A N 1
ATOM 1420 C CA . VAL A 1 188 ? -9.766 9 6.133 1 97.38 188 VAL A CA 1
ATOM 1421 C C . VAL A 1 188 ? -10.906 9.438 7.047 1 97.38 188 VAL A C 1
ATOM 1423 O O . VAL A 1 188 ? -11 8.992 8.188 1 97.38 188 VAL A O 1
ATOM 1426 N N . ASP A 1 189 ? -11.805 10.266 6.531 1 96.75 189 ASP A N 1
ATOM 1427 C CA . ASP A 1 189 ? -12.93 10.781 7.305 1 96.75 189 ASP A CA 1
ATOM 1428 C C . ASP A 1 189 ? -13.844 9.641 7.766 1 96.75 189 ASP A C 1
ATOM 1430 O O . ASP A 1 189 ? -14.234 9.594 8.938 1 96.75 189 ASP A O 1
ATOM 1434 N N . GLY A 1 190 ? -14.18 8.781 6.84 1 96.31 190 GLY A N 1
ATOM 1435 C CA . GLY A 1 190 ? -15.062 7.672 7.148 1 96.31 190 GLY A CA 1
ATOM 1436 C C . GLY A 1 190 ? -14.5 6.738 8.203 1 96.31 190 GLY A C 1
ATOM 1437 O O . GLY A 1 190 ? -15.242 6.234 9.047 1 96.31 190 GLY A O 1
ATOM 1438 N N . TYR A 1 191 ? -13.188 6.504 8.172 1 97.19 191 TYR A N 1
ATOM 1439 C CA . TYR A 1 191 ? -12.547 5.594 9.117 1 97.19 191 TYR A CA 1
ATOM 1440 C C . TYR A 1 191 ? -12.539 6.184 10.523 1 97.19 191 TYR A C 1
ATOM 1442 O O . TYR A 1 191 ? -12.672 5.457 11.508 1 97.19 191 TYR A O 1
ATOM 1450 N N . LEU A 1 192 ? -12.398 7.512 10.602 1 97.31 192 LEU A N 1
ATOM 1451 C CA . LEU A 1 192 ? -12.195 8.148 11.898 1 97.31 192 LEU A CA 1
ATOM 1452 C C . LEU A 1 192 ? -13.516 8.609 12.492 1 97.31 192 LEU A C 1
ATOM 1454 O O . LEU A 1 192 ? -13.578 8.977 13.672 1 97.31 192 LEU A O 1
ATOM 1458 N N . ARG A 1 193 ? -14.57 8.57 11.734 1 95.69 193 ARG A N 1
ATOM 1459 C CA . ARG A 1 193 ? -15.867 9.086 12.18 1 95.69 193 ARG A CA 1
ATOM 1460 C C . ARG A 1 193 ? -16.359 8.328 13.414 1 95.69 193 ARG A C 1
ATOM 1462 O O . ARG A 1 193 ? -16.328 7.098 13.445 1 95.69 193 ARG A O 1
ATOM 1469 N N . PRO A 1 194 ? -16.75 9.062 14.406 1 93.44 194 PRO A N 1
ATOM 1470 C CA . PRO A 1 194 ? -17.312 8.398 15.586 1 93.44 194 PRO A CA 1
ATOM 1471 C C . PRO A 1 194 ? -18.578 7.605 15.266 1 93.44 194 PRO A C 1
ATOM 1473 O O . PRO A 1 194 ? -19.297 7.93 14.305 1 93.44 194 PRO A O 1
ATOM 1476 N N . ASP A 1 195 ? -18.719 6.449 15.875 1 81.25 195 ASP A N 1
ATOM 1477 C CA . ASP A 1 195 ? -19.922 5.629 15.688 1 81.25 195 ASP A CA 1
ATOM 1478 C C . ASP A 1 195 ? -21.188 6.426 15.992 1 81.25 195 ASP A C 1
ATOM 1480 O O . ASP A 1 195 ? -21.172 7.297 16.859 1 81.25 195 ASP A O 1
ATOM 1484 N N . ALA A 1 196 ? -22.156 6.613 15.047 1 65.69 196 ALA A N 1
ATOM 1485 C CA . ALA A 1 196 ? -23.422 7.293 15.297 1 65.69 196 ALA A CA 1
ATOM 1486 C C . ALA A 1 196 ? -23.984 6.914 16.656 1 65.69 196 ALA A C 1
ATOM 1488 O O . ALA A 1 196 ? -23.969 5.742 17.047 1 65.69 196 ALA A O 1
ATOM 1489 N N . SER A 1 197 ? -23.781 7.844 17.672 1 47.69 197 SER A N 1
ATOM 1490 C CA . SER A 1 197 ? -24.562 7.672 18.875 1 47.69 197 SER A CA 1
ATOM 1491 C C . SER A 1 197 ? -26 7.277 18.547 1 47.69 197 SER A C 1
ATOM 1493 O O . SER A 1 197 ? -26.562 7.73 17.547 1 47.69 197 SER A O 1
ATOM 1495 N N . MET B 1 1 ? -8.672 -21.875 -24.328 1 37.34 1 MET B N 1
ATOM 1496 C CA . MET B 1 1 ? -8.797 -22.359 -22.953 1 37.34 1 MET B CA 1
ATOM 1497 C C . MET B 1 1 ? -7.871 -21.578 -22.016 1 37.34 1 MET B C 1
ATOM 1499 O O . MET B 1 1 ? -6.672 -21.469 -22.266 1 37.34 1 MET B O 1
ATOM 1503 N N . SER B 1 2 ? -8.281 -20.719 -21.172 1 45.88 2 SER B N 1
ATOM 1504 C CA . SER B 1 2 ? -7.453 -19.844 -20.359 1 45.88 2 SER B CA 1
ATOM 1505 C C . SER B 1 2 ? -6.379 -20.625 -19.625 1 45.88 2 SER B C 1
ATOM 1507 O O . SER B 1 2 ? -6.582 -21.797 -19.281 1 45.88 2 SER B O 1
ATOM 1509 N N . GLN B 1 3 ? -5.145 -20.438 -20.078 1 52.19 3 GLN B N 1
ATOM 1510 C CA . GLN B 1 3 ? -4.031 -21.125 -19.422 1 52.19 3 GLN B CA 1
ATOM 1511 C C . GLN B 1 3 ? -4.383 -21.5 -17.984 1 52.19 3 GLN B C 1
ATOM 1513 O O . GLN B 1 3 ? -3.898 -22.516 -17.469 1 52.19 3 GLN B O 1
ATOM 1518 N N . ASP B 1 4 ? -5.379 -20.812 -17.406 1 58.22 4 ASP B N 1
ATOM 1519 C CA . ASP B 1 4 ? -5.789 -21.078 -16.031 1 58.22 4 ASP B CA 1
ATOM 1520 C C . ASP B 1 4 ? -6.582 -22.375 -15.93 1 58.22 4 ASP B C 1
ATOM 1522 O O . ASP B 1 4 ? -6.617 -23 -14.867 1 58.22 4 ASP B O 1
ATOM 1526 N N . SER B 1 5 ? -7.02 -22.828 -17.203 1 65.19 5 SER B N 1
ATOM 1527 C CA . SER B 1 5 ? -7.887 -24 -17.156 1 65.19 5 SER B CA 1
ATOM 1528 C C . SER B 1 5 ? -7.125 -25.266 -17.531 1 65.19 5 SER B C 1
ATOM 1530 O O . SER B 1 5 ? -7.668 -26.375 -17.453 1 65.19 5 SER B O 1
ATOM 1532 N N . ASP B 1 6 ? -5.902 -25.109 -17.797 1 77.5 6 ASP B N 1
ATOM 1533 C CA . ASP B 1 6 ? -5.098 -26.266 -18.188 1 77.5 6 ASP B CA 1
ATOM 1534 C C . ASP B 1 6 ? -4.609 -27.031 -16.969 1 77.5 6 ASP B C 1
ATOM 1536 O O . ASP B 1 6 ? -3.91 -26.484 -16.125 1 77.5 6 ASP B O 1
ATOM 1540 N N . PRO B 1 7 ? -5.102 -28.344 -16.828 1 85.5 7 PRO B N 1
ATOM 1541 C CA . PRO B 1 7 ? -4.734 -29.156 -15.672 1 85.5 7 PRO B CA 1
ATOM 1542 C C . PRO B 1 7 ? -3.227 -29.219 -15.445 1 85.5 7 PRO B C 1
ATOM 1544 O O . PRO B 1 7 ? -2.77 -29.203 -14.297 1 85.5 7 PRO B O 1
ATOM 1547 N N . THR B 1 8 ? -2.541 -29.281 -16.5 1 87.62 8 THR B N 1
ATOM 1548 C CA . THR B 1 8 ? -1.088 -29.328 -16.375 1 87.62 8 THR B CA 1
ATOM 1549 C C . THR B 1 8 ? -0.552 -28.031 -15.773 1 87.62 8 THR B C 1
ATOM 1551 O O . THR B 1 8 ? 0.352 -28.062 -14.938 1 87.62 8 THR B O 1
ATOM 1554 N N . HIS B 1 9 ? -1.141 -27 -16.172 1 89 9 HIS B N 1
ATOM 1555 C CA . HIS B 1 9 ? -0.7 -25.719 -15.648 1 89 9 HIS B CA 1
ATOM 1556 C C . HIS B 1 9 ? -0.996 -25.609 -14.156 1 89 9 HIS B C 1
ATOM 1558 O O . HIS B 1 9 ? -0.166 -25.109 -13.391 1 89 9 HIS B O 1
ATOM 1564 N N . GLN B 1 10 ? -2.062 -26.172 -13.781 1 91.56 10 GLN B N 1
ATOM 1565 C CA . GLN B 1 10 ? -2.439 -26.141 -12.375 1 91.56 10 GLN B CA 1
ATOM 1566 C C . GLN B 1 10 ? -1.495 -26.984 -11.531 1 91.56 10 GLN B C 1
ATOM 1568 O O . GLN B 1 10 ? -1.137 -26.609 -10.414 1 91.56 10 GLN B O 1
ATOM 1573 N N . THR B 1 11 ? -1.169 -28.078 -12.133 1 93.31 11 THR B N 1
ATOM 1574 C CA . THR B 1 11 ? -0.231 -28.969 -11.445 1 93.31 11 THR B CA 1
ATOM 1575 C C . THR B 1 11 ? 1.122 -28.281 -11.266 1 93.31 11 THR B C 1
ATOM 1577 O O . THR B 1 11 ? 1.76 -28.422 -10.219 1 93.31 11 THR B O 1
ATOM 1580 N N . LEU B 1 12 ? 1.511 -27.562 -12.273 1 94.5 12 LEU B N 1
ATOM 1581 C CA . LEU B 1 12 ? 2.77 -26.828 -12.203 1 94.5 12 LEU B CA 1
ATOM 1582 C C . LEU B 1 12 ? 2.715 -25.75 -11.125 1 94.5 12 LEU B C 1
ATOM 1584 O O . LEU B 1 12 ? 3.664 -25.578 -10.352 1 94.5 12 LEU B O 1
ATOM 1588 N N . LEU B 1 13 ? 1.603 -25.141 -11.062 1 94.88 13 LEU B N 1
ATOM 1589 C CA . LEU B 1 13 ? 1.467 -24.062 -10.078 1 94.88 13 LEU B CA 1
ATOM 1590 C C . LEU B 1 13 ? 1.463 -24.641 -8.664 1 94.88 13 LEU B C 1
ATOM 1592 O O . LEU B 1 13 ? 2.029 -24.047 -7.746 1 94.88 13 LEU B O 1
ATOM 1596 N N . ALA B 1 14 ? 0.834 -25.797 -8.523 1 96.19 14 ALA B N 1
ATOM 1597 C CA . ALA B 1 14 ? 0.842 -26.469 -7.227 1 96.19 14 ALA B CA 1
ATOM 1598 C C . ALA B 1 14 ? 2.258 -26.875 -6.828 1 96.19 14 ALA B C 1
ATOM 1600 O O . ALA B 1 14 ? 2.633 -26.766 -5.656 1 96.19 14 ALA B O 1
ATOM 1601 N N . ALA B 1 15 ? 3.002 -27.266 -7.789 1 97.12 15 ALA B N 1
ATOM 1602 C CA . ALA B 1 15 ? 4.395 -27.656 -7.547 1 97.12 15 ALA B CA 1
ATOM 1603 C C . ALA B 1 15 ? 5.234 -26.438 -7.168 1 97.12 15 ALA B C 1
ATOM 1605 O O . ALA B 1 15 ? 6.059 -26.5 -6.254 1 97.12 15 ALA B O 1
ATOM 1606 N N . VAL B 1 16 ? 5.055 -25.359 -7.867 1 97.12 16 VAL B N 1
ATOM 1607 C CA . VAL B 1 16 ? 5.766 -24.125 -7.566 1 97.12 16 VAL B CA 1
ATOM 1608 C C . VAL B 1 16 ? 5.488 -23.703 -6.125 1 97.12 16 VAL B C 1
ATOM 1610 O O . VAL B 1 16 ? 6.418 -23.406 -5.371 1 97.12 16 VAL B O 1
ATOM 1613 N N . ARG B 1 17 ? 4.246 -23.672 -5.816 1 97.12 17 ARG B N 1
ATOM 1614 C CA . ARG B 1 17 ? 3.865 -23.281 -4.461 1 97.12 17 ARG B CA 1
ATOM 1615 C C . ARG B 1 17 ? 4.551 -24.172 -3.428 1 97.12 17 ARG B C 1
ATOM 1617 O O . ARG B 1 17 ? 5.129 -23.688 -2.459 1 97.12 17 ARG B O 1
ATOM 1624 N N . ALA B 1 18 ? 4.492 -25.469 -3.641 1 97.31 18 ALA B N 1
ATOM 1625 C CA . ALA B 1 18 ? 5.066 -26.438 -2.699 1 97.31 18 ALA B CA 1
ATOM 1626 C C . ALA B 1 18 ? 6.574 -26.219 -2.562 1 97.31 18 ALA B C 1
ATOM 1628 O O . ALA B 1 18 ? 7.109 -26.234 -1.45 1 97.31 18 ALA B O 1
ATOM 1629 N N . GLU B 1 19 ? 7.262 -26.031 -3.662 1 97.44 19 GLU B N 1
ATOM 1630 C CA . GLU B 1 19 ? 8.711 -25.844 -3.654 1 97.44 19 GLU B CA 1
ATOM 1631 C C . GLU B 1 19 ? 9.102 -24.547 -2.947 1 97.44 19 GLU B C 1
ATOM 1633 O O . GLU B 1 19 ? 10.016 -24.531 -2.121 1 97.44 19 GLU B O 1
ATOM 1638 N N . VAL B 1 20 ? 8.391 -23.5 -3.252 1 97.19 20 VAL B N 1
ATOM 1639 C CA . VAL B 1 20 ? 8.703 -22.188 -2.703 1 97.19 20 VAL B CA 1
ATOM 1640 C C . VAL B 1 20 ? 8.438 -22.172 -1.198 1 97.19 20 VAL B C 1
ATOM 1642 O O . VAL B 1 20 ? 9.25 -21.656 -0.422 1 97.19 20 VAL B O 1
ATOM 1645 N N . VAL B 1 21 ? 7.352 -22.734 -0.809 1 95.94 21 VAL B N 1
ATOM 1646 C CA . VAL B 1 21 ? 6.988 -22.766 0.604 1 95.94 21 VAL B CA 1
ATOM 1647 C C . VAL B 1 21 ? 7.965 -23.641 1.379 1 95.94 21 VAL B C 1
ATOM 1649 O O . VAL B 1 21 ? 8.344 -23.312 2.506 1 95.94 21 VAL B O 1
ATOM 1652 N N . ALA B 1 22 ? 8.438 -24.688 0.784 1 94.44 22 ALA B N 1
ATOM 1653 C CA . ALA B 1 22 ? 9.32 -25.641 1.45 1 94.44 22 ALA B CA 1
ATOM 1654 C C . ALA B 1 22 ? 10.742 -25.109 1.533 1 94.44 22 ALA B C 1
ATOM 1656 O O . ALA B 1 22 ? 11.406 -25.25 2.564 1 94.44 22 ALA B O 1
ATOM 1657 N N . GLY B 1 23 ? 11.234 -24.484 0.482 1 93.12 23 GLY B N 1
ATOM 1658 C CA . GLY B 1 23 ? 12.664 -24.219 0.439 1 93.12 23 GLY B CA 1
ATOM 1659 C C . GLY B 1 23 ? 12.992 -22.797 0.076 1 93.12 23 GLY B C 1
ATOM 1660 O O . GLY B 1 23 ? 14.164 -22.406 0.064 1 93.12 23 GLY B O 1
ATOM 1661 N N . GLY B 1 24 ? 11.961 -22.016 -0.161 1 95.69 24 GLY B N 1
ATOM 1662 C CA . GLY B 1 24 ? 12.242 -20.672 -0.64 1 95.69 24 GLY B CA 1
ATOM 1663 C C . GLY B 1 24 ? 12.477 -20.609 -2.139 1 95.69 24 GLY B C 1
ATOM 1664 O O . GLY B 1 24 ? 12.453 -21.641 -2.818 1 95.69 24 GLY B O 1
ATOM 1665 N N . THR B 1 25 ? 12.703 -19.406 -2.684 1 95.25 25 THR B N 1
ATOM 1666 C CA . THR B 1 25 ? 12.836 -19.234 -4.125 1 95.25 25 THR B CA 1
ATOM 1667 C C . THR B 1 25 ? 14.234 -19.641 -4.594 1 95.25 25 THR B C 1
ATOM 1669 O O . THR B 1 25 ? 14.414 -20.062 -5.738 1 95.25 25 THR B O 1
ATOM 1672 N N . SER B 1 26 ? 15.203 -19.5 -3.717 1 93.88 26 SER B N 1
ATOM 1673 C CA . SER B 1 26 ? 16.578 -19.828 -4.09 1 93.88 26 SER B CA 1
ATOM 1674 C C . SER B 1 26 ? 16.734 -21.312 -4.371 1 93.88 26 SER B C 1
ATOM 1676 O O . SER B 1 26 ? 17.562 -21.703 -5.195 1 93.88 26 SER B O 1
ATOM 1678 N N . ARG B 1 27 ? 16.016 -22.125 -3.801 1 94.56 27 ARG B N 1
ATOM 1679 C CA . ARG B 1 27 ? 16.125 -23.578 -3.967 1 94.56 27 ARG B CA 1
ATOM 1680 C C . ARG B 1 27 ? 15.117 -24.078 -4.988 1 94.56 27 ARG B C 1
ATOM 1682 O O . ARG B 1 27 ? 15.094 -25.266 -5.305 1 94.56 27 ARG B O 1
ATOM 1689 N N . THR B 1 28 ? 14.281 -23.219 -5.379 1 96.81 28 THR B N 1
ATOM 1690 C CA . THR B 1 28 ? 13.273 -23.594 -6.363 1 96.81 28 THR B CA 1
ATOM 1691 C C . THR B 1 28 ? 13.812 -23.438 -7.781 1 96.81 28 THR B C 1
ATOM 1693 O O . THR B 1 28 ? 14.234 -22.344 -8.164 1 96.81 28 THR B O 1
ATOM 1696 N N . THR B 1 29 ? 13.867 -24.516 -8.547 1 95.44 29 THR B N 1
ATOM 1697 C CA . THR B 1 29 ? 14.32 -24.5 -9.93 1 95.44 29 THR B CA 1
ATOM 1698 C C . THR B 1 29 ? 13.258 -25.094 -10.852 1 95.44 29 THR B C 1
ATOM 1700 O O . THR B 1 29 ? 12.305 -25.719 -10.383 1 95.44 29 THR B O 1
ATOM 1703 N N . VAL B 1 30 ? 13.438 -24.781 -12.141 1 95.25 30 VAL B N 1
ATOM 1704 C CA . VAL B 1 30 ? 12.539 -25.391 -13.117 1 95.25 30 VAL B CA 1
ATOM 1705 C C . VAL B 1 30 ? 12.594 -26.906 -13 1 95.25 30 VAL B C 1
ATOM 1707 O O . VAL B 1 30 ? 11.57 -27.578 -13.07 1 95.25 30 VAL B O 1
ATOM 1710 N N . THR B 1 31 ? 13.789 -27.375 -12.734 1 95.81 31 THR B N 1
ATOM 1711 C CA . THR B 1 31 ? 13.992 -28.812 -12.602 1 95.81 31 THR B CA 1
ATOM 1712 C C . THR B 1 31 ? 13.242 -29.359 -11.383 1 95.81 31 THR B C 1
ATOM 1714 O O . THR B 1 31 ? 12.547 -30.375 -11.477 1 95.81 31 THR B O 1
ATOM 1717 N N . SER B 1 32 ? 13.352 -28.719 -10.234 1 96.88 32 SER B N 1
ATOM 1718 C CA . SER B 1 32 ? 12.68 -29.188 -9.023 1 96.88 32 SER B CA 1
ATOM 1719 C C . SER B 1 32 ? 11.164 -29.109 -9.172 1 96.88 32 SER B C 1
ATOM 1721 O O . SER B 1 32 ? 10.445 -29.984 -8.688 1 96.88 32 SER B O 1
ATOM 1723 N N . VAL B 1 33 ? 10.68 -28.047 -9.844 1 97.12 33 VAL B N 1
ATOM 1724 C CA . VAL B 1 33 ? 9.25 -27.875 -10.086 1 97.12 33 VAL B CA 1
ATOM 1725 C C . VAL B 1 33 ? 8.742 -28.984 -11.016 1 97.12 33 VAL B C 1
ATOM 1727 O O . VAL B 1 33 ? 7.703 -29.594 -10.75 1 97.12 33 VAL B O 1
ATOM 1730 N N . ALA B 1 34 ? 9.5 -29.203 -12.094 1 96.56 34 ALA B N 1
ATOM 1731 C CA . ALA B 1 34 ? 9.125 -30.25 -13.047 1 96.56 34 ALA B CA 1
ATOM 1732 C C . ALA B 1 34 ? 9.039 -31.609 -12.367 1 96.56 34 ALA B C 1
ATOM 1734 O O . ALA B 1 34 ? 8.062 -32.344 -12.539 1 96.56 34 ALA B O 1
ATOM 1735 N N . LYS B 1 35 ? 10.055 -31.922 -11.578 1 97.19 35 LYS B N 1
ATOM 1736 C CA . LYS B 1 35 ? 10.109 -33.188 -10.859 1 97.19 35 LYS B CA 1
ATOM 1737 C C . LYS B 1 35 ? 8.906 -33.344 -9.93 1 97.19 35 LYS B C 1
ATOM 1739 O O . LYS B 1 35 ? 8.25 -34.375 -9.93 1 97.19 35 LYS B O 1
ATOM 1744 N N . ARG B 1 36 ? 8.586 -32.344 -9.203 1 96.5 36 ARG B N 1
ATOM 1745 C CA . ARG B 1 36 ? 7.477 -32.375 -8.25 1 96.5 36 ARG B CA 1
ATOM 1746 C C . ARG B 1 36 ? 6.141 -32.5 -8.969 1 96.5 36 ARG B C 1
ATOM 1748 O O . ARG B 1 36 ? 5.219 -33.156 -8.484 1 96.5 36 ARG B O 1
ATOM 1755 N N . ALA B 1 37 ? 6.066 -31.828 -10.102 1 95.94 37 ALA B N 1
ATOM 1756 C CA . ALA B 1 37 ? 4.828 -31.828 -10.875 1 95.94 37 ALA B CA 1
ATOM 1757 C C . ALA B 1 37 ? 4.672 -33.125 -11.664 1 95.94 37 ALA B C 1
ATOM 1759 O O . ALA B 1 37 ? 3.598 -33.406 -12.195 1 95.94 37 ALA B O 1
ATOM 1760 N N . GLY B 1 38 ? 5.695 -33.844 -11.789 1 96.38 38 GLY B N 1
ATOM 1761 C CA . GLY B 1 38 ? 5.652 -35.094 -12.547 1 96.38 38 GLY B CA 1
ATOM 1762 C C . GLY B 1 38 ? 5.637 -34.875 -14.047 1 96.38 38 GLY B C 1
ATOM 1763 O O . GLY B 1 38 ? 4.977 -35.625 -14.773 1 96.38 38 GLY B O 1
ATOM 1764 N N . VAL B 1 39 ? 6.273 -33.812 -14.492 1 94.88 39 VAL B N 1
ATOM 1765 C CA . VAL B 1 39 ? 6.34 -33.531 -15.922 1 94.88 39 VAL B CA 1
ATOM 1766 C C . VAL B 1 39 ? 7.797 -33.312 -16.344 1 94.88 39 VAL B C 1
ATOM 1768 O O . VAL B 1 39 ? 8.68 -33.188 -15.492 1 94.88 39 VAL B O 1
ATOM 1771 N N . SER B 1 40 ? 8 -33.312 -17.672 1 93.38 40 SER B N 1
ATOM 1772 C CA . SER B 1 40 ? 9.344 -33.094 -18.188 1 93.38 40 SER B CA 1
ATOM 1773 C C . SER B 1 40 ? 9.695 -31.609 -18.172 1 93.38 40 SER B C 1
ATOM 1775 O O . SER B 1 40 ? 8.812 -30.766 -18.203 1 93.38 40 SER B O 1
ATOM 1777 N N . ARG B 1 41 ? 10.992 -31.359 -18.094 1 92.44 41 ARG B N 1
ATOM 1778 C CA . ARG B 1 41 ? 11.469 -29.984 -18.203 1 92.44 41 ARG B CA 1
ATOM 1779 C C . ARG B 1 41 ? 10.977 -29.344 -19.5 1 92.44 41 ARG B C 1
ATOM 1781 O O . ARG B 1 41 ? 10.617 -28.156 -19.516 1 92.44 41 ARG B O 1
ATOM 1788 N N . MET B 1 42 ? 10.938 -30.109 -20.547 1 92.31 42 MET B N 1
ATOM 1789 C CA . MET B 1 42 ? 10.477 -29.609 -21.844 1 92.31 42 MET B CA 1
ATOM 1790 C C . MET B 1 42 ? 9.016 -29.188 -21.766 1 92.31 42 MET B C 1
ATOM 1792 O O . MET B 1 42 ? 8.641 -28.156 -22.344 1 92.31 42 MET B O 1
ATOM 1796 N N . THR B 1 43 ? 8.266 -29.969 -21.031 1 90.81 43 THR B N 1
ATOM 1797 C CA . THR B 1 43 ? 6.859 -29.625 -20.828 1 90.81 43 THR B CA 1
ATOM 1798 C C . THR B 1 43 ? 6.719 -28.281 -20.125 1 90.81 43 THR B C 1
ATOM 1800 O O . THR B 1 43 ? 5.863 -27.469 -20.484 1 90.81 43 THR B O 1
ATOM 1803 N N . VAL B 1 44 ? 7.598 -27.984 -19.094 1 92.31 44 VAL B N 1
ATOM 1804 C CA . VAL B 1 44 ? 7.559 -26.719 -18.344 1 92.31 44 VAL B CA 1
ATOM 1805 C C . VAL B 1 44 ? 7.875 -25.562 -19.281 1 92.31 44 VAL B C 1
ATOM 1807 O O . VAL B 1 44 ? 7.16 -24.547 -19.297 1 92.31 44 VAL B O 1
ATOM 1810 N N . TYR B 1 45 ? 8.836 -25.734 -20.156 1 91.19 45 TYR B N 1
ATOM 1811 C CA . TYR B 1 45 ? 9.297 -24.641 -21.0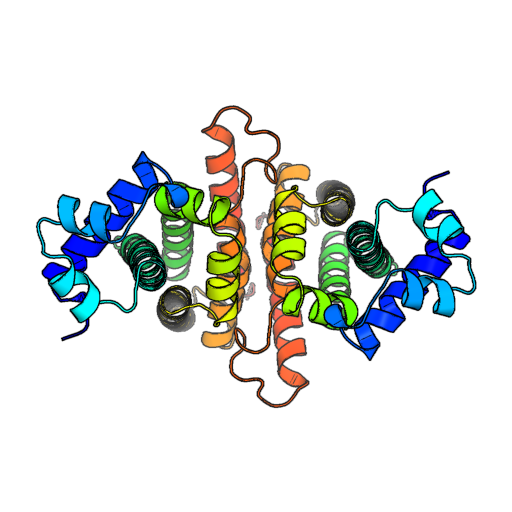16 1 91.19 45 TYR B CA 1
ATOM 1812 C C . TYR B 1 45 ? 8.312 -24.406 -22.156 1 91.19 45 TYR B C 1
ATOM 1814 O O . TYR B 1 45 ? 8.258 -23.297 -22.719 1 91.19 45 TYR B O 1
ATOM 1822 N N . ARG B 1 46 ? 7.578 -25.422 -22.5 1 89.44 46 ARG B N 1
ATOM 1823 C CA . ARG B 1 46 ? 6.523 -25.25 -23.5 1 89.44 46 ARG B CA 1
ATOM 1824 C C . ARG B 1 46 ? 5.383 -24.391 -22.953 1 89.44 46 ARG B C 1
ATOM 1826 O O . ARG B 1 46 ? 4.734 -23.672 -23.703 1 89.44 46 ARG B O 1
ATOM 1833 N N . ARG B 1 47 ? 5.293 -24.453 -21.641 1 87.56 47 ARG B N 1
ATOM 1834 C CA . ARG B 1 47 ? 4.113 -23.844 -21.031 1 87.56 47 ARG B CA 1
ATOM 1835 C C . ARG B 1 47 ? 4.465 -22.531 -20.344 1 87.56 47 ARG B C 1
ATOM 1837 O O . ARG B 1 47 ? 3.578 -21.734 -20.031 1 87.56 47 ARG B O 1
ATOM 1844 N N . THR B 1 48 ? 5.727 -22.391 -20.047 1 86.62 48 THR B N 1
ATOM 1845 C CA . THR B 1 48 ? 6.129 -21.203 -19.328 1 86.62 48 THR B CA 1
ATOM 1846 C C . THR B 1 48 ? 7.441 -20.641 -19.875 1 86.62 48 THR B C 1
ATOM 1848 O O . THR B 1 48 ? 8.203 -21.359 -20.516 1 86.62 48 THR B O 1
ATOM 1851 N N . THR B 1 49 ? 7.66 -19.375 -19.672 1 86.38 49 THR B N 1
ATOM 1852 C CA . THR B 1 49 ? 8.883 -18.719 -20.141 1 86.38 49 THR B CA 1
ATOM 1853 C C . THR B 1 49 ? 9.984 -18.812 -19.094 1 86.38 49 THR B C 1
ATOM 1855 O O . THR B 1 49 ? 11.078 -18.281 -19.297 1 86.38 49 THR B O 1
ATOM 1858 N N . GLY B 1 50 ? 9.711 -19.547 -18 1 89.25 50 GLY B N 1
ATOM 1859 C CA . GLY B 1 50 ? 10.742 -19.688 -16.984 1 89.25 50 GLY B CA 1
ATOM 1860 C C . GLY B 1 50 ? 10.203 -19.594 -15.578 1 89.25 50 GLY B C 1
ATOM 1861 O O . GLY B 1 50 ? 8.992 -19.5 -15.375 1 89.25 50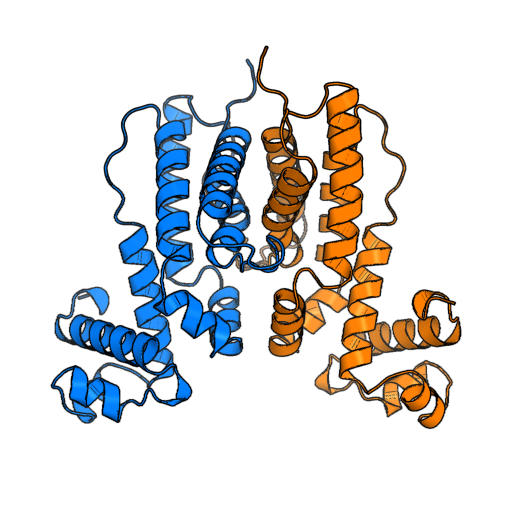 GLY B O 1
ATOM 1862 N N . LEU B 1 51 ? 11.117 -19.641 -14.742 1 91.81 51 LEU B N 1
ATOM 1863 C CA . LEU B 1 51 ? 10.773 -19.734 -13.328 1 91.81 51 LEU B CA 1
ATOM 1864 C C . LEU B 1 51 ? 10.055 -18.469 -12.867 1 91.81 51 LEU B C 1
ATOM 1866 O O . LEU B 1 51 ? 9.109 -18.531 -12.078 1 91.81 51 LEU B O 1
ATOM 1870 N N . GLU B 1 52 ? 10.43 -17.359 -13.359 1 89.69 52 GLU B N 1
ATOM 1871 C CA . GLU B 1 52 ? 9.797 -16.109 -12.969 1 89.69 52 GLU B CA 1
ATOM 1872 C C . GLU B 1 52 ? 8.328 -16.078 -13.375 1 89.69 52 GLU B C 1
ATOM 1874 O O . GLU B 1 52 ? 7.477 -15.609 -12.609 1 89.69 52 GLU B O 1
ATOM 1879 N N . GLN B 1 53 ? 8.125 -16.547 -14.531 1 90.75 53 GLN B N 1
ATOM 1880 C CA . GLN B 1 53 ? 6.738 -16.609 -14.984 1 90.75 53 GLN B CA 1
ATOM 1881 C C . GLN B 1 53 ? 5.914 -17.547 -14.117 1 90.75 53 GLN B C 1
ATOM 1883 O O . GLN B 1 53 ? 4.742 -17.281 -13.836 1 90.75 53 GLN B O 1
ATOM 1888 N N . LEU B 1 54 ? 6.516 -18.594 -13.742 1 92.44 54 LEU B N 1
ATOM 1889 C CA . LEU B 1 54 ? 5.832 -19.547 -12.867 1 92.44 54 LEU B CA 1
ATOM 1890 C C . LEU B 1 54 ? 5.504 -18.906 -11.523 1 92.44 54 LEU B C 1
ATOM 1892 O O . LEU B 1 54 ? 4.426 -19.125 -10.969 1 92.44 54 LEU B O 1
ATOM 1896 N N . PHE B 1 55 ? 6.406 -18.125 -11.016 1 92.31 55 PHE B N 1
ATOM 1897 C CA . PHE B 1 55 ? 6.141 -17.406 -9.781 1 92.31 55 PHE B CA 1
ATOM 1898 C C . PHE B 1 55 ? 4.969 -16.438 -9.953 1 92.31 55 PHE B C 1
ATOM 1900 O O . PHE B 1 55 ? 4.07 -16.391 -9.109 1 92.31 55 PHE B O 1
ATOM 1907 N N . ARG B 1 56 ? 4.961 -15.727 -11.039 1 87.88 56 ARG B N 1
ATOM 1908 C CA . ARG B 1 56 ? 3.883 -14.781 -11.32 1 87.88 56 ARG B CA 1
ATOM 1909 C C . ARG B 1 56 ? 2.539 -15.5 -11.43 1 87.88 56 ARG B C 1
ATOM 1911 O O . ARG B 1 56 ? 1.534 -15.023 -10.898 1 87.88 56 ARG B O 1
ATOM 1918 N N . ASP B 1 57 ? 2.613 -16.578 -12.102 1 88.94 57 ASP B N 1
ATOM 1919 C CA . ASP B 1 57 ? 1.385 -17.359 -12.281 1 88.94 57 ASP B CA 1
ATOM 1920 C C . ASP B 1 57 ? 0.884 -17.906 -10.953 1 88.94 57 ASP B C 1
ATOM 1922 O O . ASP B 1 57 ? -0.322 -17.938 -10.695 1 88.94 57 ASP B O 1
ATOM 1926 N N . ALA B 1 58 ? 1.759 -18.391 -10.172 1 91.38 58 ALA B N 1
ATOM 1927 C CA . ALA B 1 58 ? 1.39 -18.906 -8.859 1 91.38 58 ALA B CA 1
ATOM 1928 C C . ALA B 1 58 ? 0.797 -17.797 -7.984 1 91.38 58 ALA B C 1
ATOM 1930 O O . ALA B 1 58 ? -0.162 -18.031 -7.246 1 91.38 58 ALA B O 1
ATOM 1931 N N . LEU B 1 59 ? 1.323 -16.672 -8.086 1 87.94 59 LEU B N 1
ATOM 1932 C CA . LEU B 1 59 ? 0.803 -15.523 -7.355 1 87.94 59 LEU B CA 1
ATOM 1933 C C . LEU B 1 59 ? -0.618 -15.195 -7.801 1 87.94 59 LEU B C 1
ATOM 1935 O O . LEU B 1 59 ? -1.5 -14.977 -6.969 1 87.94 59 LEU B O 1
ATOM 1939 N N . ALA B 1 60 ? -0.777 -15.156 -9.07 1 86.06 60 ALA B N 1
ATOM 1940 C CA . ALA B 1 60 ? -2.104 -14.875 -9.617 1 86.06 60 ALA B CA 1
ATOM 1941 C C . ALA B 1 60 ? -3.123 -15.898 -9.125 1 86.06 60 ALA B C 1
ATOM 1943 O O . ALA B 1 60 ? -4.258 -15.547 -8.789 1 86.06 60 ALA B O 1
ATOM 1944 N N . GLN B 1 61 ? -2.666 -17.109 -9.086 1 88.5 61 GLN B N 1
ATOM 1945 C CA . GLN B 1 61 ? -3.557 -18.156 -8.617 1 88.5 61 GLN B CA 1
ATOM 1946 C C . GLN B 1 61 ? -3.893 -17.969 -7.141 1 88.5 61 GLN B C 1
ATOM 1948 O O . GLN B 1 61 ? -5.016 -18.25 -6.715 1 88.5 61 GLN B O 1
ATOM 1953 N N . GLU B 1 62 ? -2.908 -17.578 -6.352 1 87.94 62 GLU B N 1
ATOM 1954 C CA . GLU B 1 62 ? -3.131 -17.312 -4.938 1 87.94 62 GLU B CA 1
ATOM 1955 C C . GLU B 1 62 ? -4.234 -16.266 -4.742 1 87.94 62 GLU B C 1
ATOM 1957 O O . GLU B 1 62 ? -5.102 -16.438 -3.885 1 87.94 62 GLU B O 1
ATOM 1962 N N . PHE B 1 63 ? -4.258 -15.25 -5.523 1 86.38 63 PHE B N 1
ATOM 1963 C CA . PHE B 1 63 ? -5.254 -14.188 -5.453 1 86.38 63 PHE B CA 1
ATOM 1964 C C . PHE B 1 63 ? -6.617 -14.695 -5.906 1 86.38 63 PHE B C 1
ATOM 1966 O O . PHE B 1 63 ? -7.637 -14.398 -5.281 1 86.38 63 PHE B O 1
ATOM 1973 N N . ALA B 1 64 ? -6.578 -15.461 -6.977 1 86.69 64 ALA B N 1
ATOM 1974 C CA . ALA B 1 64 ? -7.832 -16.016 -7.484 1 86.69 64 ALA B CA 1
ATOM 1975 C C . ALA B 1 64 ? -8.484 -16.922 -6.445 1 86.69 64 ALA B C 1
ATOM 1977 O O . ALA B 1 64 ? -9.711 -16.891 -6.262 1 86.69 64 ALA B O 1
ATOM 1978 N N . ASP B 1 65 ? -7.664 -17.672 -5.805 1 88.38 65 ASP B N 1
ATOM 1979 C CA . ASP B 1 65 ? -8.172 -18.578 -4.781 1 88.38 65 ASP B CA 1
ATOM 1980 C C . ASP B 1 65 ? -8.773 -17.812 -3.611 1 88.38 65 ASP B C 1
ATOM 1982 O O . ASP B 1 65 ? -9.781 -18.234 -3.033 1 88.38 65 ASP B O 1
ATOM 1986 N N . ALA B 1 66 ? -8.156 -16.75 -3.283 1 87.88 66 ALA B N 1
ATOM 1987 C CA . ALA B 1 66 ? -8.641 -15.938 -2.166 1 87.88 66 ALA B CA 1
ATOM 1988 C C . ALA B 1 66 ? -9.969 -15.273 -2.504 1 87.88 66 ALA B C 1
ATOM 1990 O O . ALA B 1 66 ? -10.773 -14.992 -1.614 1 87.88 66 ALA B O 1
ATOM 1991 N N . ALA B 1 67 ? -10.18 -15.008 -3.789 1 85.38 67 ALA B N 1
ATOM 1992 C CA . ALA B 1 67 ? -11.375 -14.289 -4.238 1 85.38 67 ALA B CA 1
ATOM 1993 C C . ALA B 1 67 ? -12.586 -15.219 -4.27 1 85.38 67 ALA B C 1
ATOM 1995 O O . ALA B 1 67 ? -13.727 -14.758 -4.402 1 85.38 67 ALA B O 1
ATOM 1996 N N . GLN B 1 68 ? -12.344 -16.484 -4.211 1 79.19 68 GLN B N 1
ATOM 1997 C CA . GLN B 1 68 ? -13.453 -17.438 -4.262 1 79.19 68 GLN B CA 1
ATOM 1998 C C . GLN B 1 68 ? -14.273 -17.391 -2.975 1 79.19 68 GLN B C 1
ATOM 2000 O O . GLN B 1 68 ? -13.844 -17.906 -1.942 1 79.19 68 GLN B O 1
ATOM 2005 N N . LEU B 1 69 ? -14.945 -16.188 -2.814 1 67.19 69 LEU B N 1
ATOM 2006 C CA . LEU B 1 69 ? -15.578 -15.891 -1.537 1 67.19 69 LEU B CA 1
ATOM 2007 C C . LEU B 1 69 ? -17 -16.438 -1.502 1 67.19 69 LEU B C 1
ATOM 2009 O O . LEU B 1 69 ? -17.656 -16.547 -2.541 1 67.19 69 LEU B O 1
ATOM 2013 N N . SER B 1 70 ? -17.359 -16.906 -0.285 1 63.91 70 SER B N 1
ATOM 2014 C CA . SER B 1 70 ? -18.688 -17.453 0.047 1 63.91 70 SER B CA 1
ATOM 2015 C C . SER B 1 70 ? -19.734 -16.359 0.057 1 63.91 70 SER B C 1
ATOM 2017 O O . SER B 1 70 ? -19.438 -15.188 0.328 1 63.91 70 SER B O 1
ATOM 2019 N N . ALA B 1 71 ? -20.938 -16.688 -0.383 1 62.44 71 ALA B N 1
ATOM 2020 C CA . ALA B 1 71 ? -22.141 -15.859 -0.288 1 62.44 71 ALA B CA 1
ATOM 2021 C C . ALA B 1 71 ? -22.344 -15.367 1.141 1 62.44 71 ALA B C 1
ATOM 2023 O O . ALA B 1 71 ? -22.188 -16.125 2.098 1 62.44 71 ALA B O 1
ATOM 2024 N N . THR B 1 72 ? -22.234 -14.023 1.287 1 71.69 72 THR B N 1
ATOM 2025 C CA . THR B 1 72 ? -22.562 -13.453 2.59 1 71.69 72 THR B CA 1
ATOM 2026 C C . THR B 1 72 ? -23.969 -12.867 2.596 1 71.69 72 THR B C 1
ATOM 2028 O O . THR B 1 72 ? -24.547 -12.633 1.535 1 71.69 72 THR B O 1
ATOM 2031 N N . ASN B 1 73 ? -24.672 -12.984 3.658 1 82.25 73 ASN B N 1
ATOM 2032 C CA . ASN B 1 73 ? -25.953 -12.328 3.881 1 82.25 73 ASN B CA 1
ATOM 2033 C C . ASN B 1 73 ? -25.781 -10.836 4.148 1 82.25 73 ASN B C 1
ATOM 2035 O O . ASN B 1 73 ? -24.672 -10.375 4.414 1 82.25 73 ASN B O 1
ATOM 2039 N N . GLY B 1 74 ? -26.844 -10.148 3.818 1 89.31 74 GLY B N 1
ATOM 2040 C CA . GLY B 1 74 ? -26.844 -8.734 4.148 1 89.31 74 GLY B CA 1
ATOM 2041 C C . GLY B 1 74 ? -26.812 -7.836 2.924 1 89.31 74 GLY B C 1
ATOM 2042 O O . GLY B 1 74 ? -27 -8.305 1.801 1 89.31 74 GLY B O 1
ATOM 2043 N N . THR B 1 75 ? -26.703 -6.566 3.225 1 92.38 75 THR B N 1
ATOM 2044 C CA . THR B 1 75 ? -26.594 -5.582 2.154 1 92.38 75 THR B CA 1
ATOM 2045 C C . THR B 1 75 ? -25.312 -5.805 1.346 1 92.38 75 THR B C 1
ATOM 2047 O O . THR B 1 75 ? -24.406 -6.52 1.784 1 92.38 75 THR B O 1
ATOM 2050 N N . VAL B 1 76 ? -25.266 -5.273 0.221 1 94.5 76 VAL B N 1
ATOM 2051 C CA . VAL B 1 76 ? -24.094 -5.402 -0.633 1 94.5 76 VAL B CA 1
ATOM 2052 C C . VAL B 1 76 ? -22.859 -4.836 0.085 1 94.5 76 VAL B C 1
ATOM 2054 O O . VAL B 1 76 ? -21.781 -5.406 0.01 1 94.5 76 VAL B O 1
ATOM 2057 N N . ARG B 1 77 ? -23.016 -3.742 0.815 1 95.75 77 ARG B N 1
ATOM 2058 C CA . ARG B 1 77 ? -21.906 -3.16 1.563 1 95.75 77 ARG B CA 1
ATOM 2059 C C . ARG B 1 77 ? -21.375 -4.141 2.602 1 95.75 77 ARG B C 1
ATOM 2061 O O . ARG B 1 77 ? -20.156 -4.332 2.717 1 95.75 77 ARG B O 1
ATOM 2068 N N . GLU B 1 78 ? -22.344 -4.781 3.322 1 94.31 78 GLU B N 1
ATOM 2069 C CA . GLU B 1 78 ? -21.938 -5.762 4.324 1 94.31 78 GLU B CA 1
ATOM 2070 C C . GLU B 1 78 ? -21.188 -6.926 3.684 1 94.31 78 GLU B C 1
ATOM 2072 O O . GLU B 1 78 ? -20.25 -7.453 4.27 1 94.31 78 GLU B O 1
ATOM 2077 N N . GLN B 1 79 ? -21.609 -7.254 2.51 1 93.94 79 GLN B N 1
ATOM 2078 C CA . GLN B 1 79 ? -20.938 -8.328 1.78 1 93.94 79 GLN B CA 1
ATOM 2079 C C . GLN B 1 79 ? -19.531 -7.91 1.354 1 93.94 79 GLN B C 1
ATOM 2081 O O . GLN B 1 79 ? -18.594 -8.695 1.457 1 93.94 79 GLN B O 1
ATOM 2086 N N . ILE B 1 80 ? -19.406 -6.695 0.858 1 95 80 ILE B N 1
ATOM 2087 C CA . ILE B 1 80 ? -18.094 -6.195 0.449 1 95 80 ILE B CA 1
ATOM 2088 C C . ILE B 1 80 ? -17.156 -6.18 1.647 1 95 80 ILE B C 1
ATOM 2090 O O . ILE B 1 80 ? -16 -6.625 1.547 1 95 80 ILE B O 1
ATOM 2094 N N . VAL B 1 81 ? -17.625 -5.738 2.793 1 95.44 81 VAL B N 1
ATOM 2095 C CA . VAL B 1 81 ? -16.812 -5.645 4.004 1 95.44 81 VAL B CA 1
ATOM 2096 C C . VAL B 1 81 ? -16.375 -7.039 4.438 1 95.44 81 VAL B C 1
ATOM 2098 O O . VAL B 1 81 ? -15.188 -7.262 4.711 1 95.44 81 VAL B O 1
ATOM 2101 N N . ALA B 1 82 ? -17.297 -7.965 4.469 1 93.38 82 ALA B N 1
ATOM 2102 C CA . ALA B 1 82 ? -17 -9.336 4.895 1 93.38 82 ALA B CA 1
ATOM 2103 C C . ALA B 1 82 ? -16 -10 3.943 1 93.38 82 ALA B C 1
ATOM 2105 O O . ALA B 1 82 ? -15.07 -10.672 4.387 1 93.38 82 ALA B O 1
ATOM 2106 N N . GLN B 1 83 ? -16.188 -9.789 2.686 1 92.38 83 GLN B N 1
ATOM 2107 C CA . GLN B 1 83 ? -15.328 -10.406 1.683 1 92.38 83 GLN B CA 1
ATOM 2108 C C . GLN B 1 83 ? -13.93 -9.805 1.722 1 92.38 83 GLN B C 1
ATOM 2110 O O . GLN B 1 83 ? -12.938 -10.523 1.605 1 92.38 83 GLN B O 1
ATOM 2115 N N . ALA B 1 84 ? -13.859 -8.461 1.834 1 93.06 84 ALA B N 1
ATOM 2116 C CA . ALA B 1 84 ? -12.555 -7.812 1.954 1 93.06 84 ALA B CA 1
ATOM 2117 C C . ALA B 1 84 ? -11.766 -8.375 3.137 1 93.06 84 ALA B C 1
ATOM 2119 O O . ALA B 1 84 ? -10.586 -8.695 3.008 1 93.06 84 ALA B O 1
ATOM 2120 N N . ARG B 1 85 ? -12.445 -8.477 4.273 1 92.31 85 ARG B N 1
ATOM 2121 C CA . ARG B 1 85 ? -11.812 -9.008 5.477 1 92.31 85 ARG B CA 1
ATOM 2122 C C . ARG B 1 85 ? -11.32 -10.438 5.25 1 92.31 85 ARG B C 1
ATOM 2124 O O . ARG B 1 85 ? -10.18 -10.766 5.594 1 92.31 85 ARG B O 1
ATOM 2131 N N . GLN B 1 86 ? -12.156 -11.242 4.66 1 90.5 86 GLN B N 1
ATOM 2132 C CA . GLN B 1 86 ? -11.828 -12.648 4.445 1 90.5 86 GLN B CA 1
ATOM 2133 C C . GLN B 1 86 ? -10.68 -12.805 3.457 1 90.5 86 GLN B C 1
ATOM 2135 O O . GLN B 1 86 ? -9.75 -13.586 3.691 1 90.5 86 GLN B O 1
ATOM 2140 N N . ILE B 1 87 ? -10.734 -12.078 2.398 1 91 87 ILE B N 1
ATOM 2141 C CA . ILE B 1 87 ? -9.719 -12.172 1.354 1 91 87 ILE B CA 1
ATOM 2142 C C . ILE B 1 87 ? -8.367 -11.719 1.904 1 91 87 ILE B C 1
ATOM 2144 O O . ILE B 1 87 ? -7.363 -12.406 1.739 1 91 87 ILE B O 1
ATOM 2148 N N . VAL B 1 88 ? -8.336 -10.617 2.562 1 90.75 88 VAL B N 1
ATOM 2149 C CA . VAL B 1 88 ? -7.098 -10.086 3.117 1 90.75 88 VAL B CA 1
ATOM 2150 C C . VAL B 1 88 ? -6.539 -11.055 4.156 1 90.75 88 VAL B C 1
ATOM 2152 O O . VAL B 1 88 ? -5.336 -11.312 4.191 1 90.75 88 VAL B O 1
ATOM 2155 N N . HIS B 1 89 ? -7.461 -11.578 4.992 1 89.12 89 HIS B N 1
ATOM 2156 C CA . HIS B 1 89 ? -7.047 -12.547 5.996 1 89.12 89 HIS B CA 1
ATOM 2157 C C . HIS B 1 89 ? -6.398 -13.766 5.352 1 89.12 89 HIS B C 1
ATOM 2159 O O . HIS B 1 89 ? -5.34 -14.219 5.793 1 89.12 89 HIS B O 1
ATOM 2165 N N . ARG B 1 90 ? -6.969 -14.234 4.316 1 88.5 90 ARG B N 1
ATOM 2166 C CA . ARG B 1 90 ? -6.461 -15.414 3.613 1 88.5 90 ARG B CA 1
ATOM 2167 C C . ARG B 1 90 ? -5.117 -15.117 2.959 1 88.5 90 ARG B C 1
ATOM 2169 O O . ARG B 1 90 ? -4.191 -15.93 3.037 1 88.5 90 ARG B O 1
ATOM 2176 N N . LEU B 1 91 ? -5.035 -14.023 2.328 1 88.94 91 LEU B N 1
ATOM 2177 C CA . LEU B 1 91 ? -3.799 -13.664 1.638 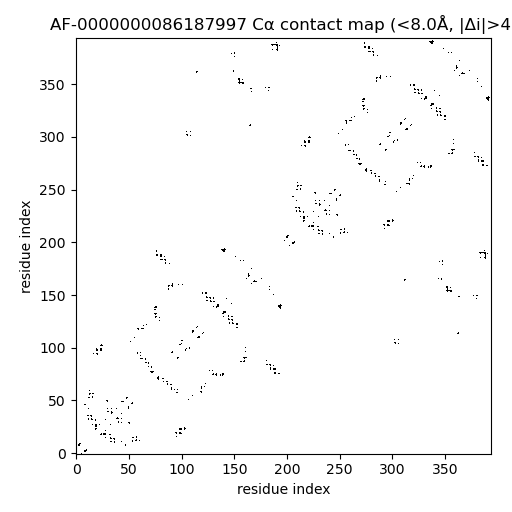1 88.94 91 LEU B CA 1
ATOM 2178 C C . LEU B 1 91 ? -2.674 -13.406 2.635 1 88.94 91 LEU B C 1
ATOM 2180 O O . LEU B 1 91 ? -1.521 -13.766 2.385 1 88.94 91 LEU B O 1
ATOM 2184 N N . ARG B 1 92 ? -2.963 -12.773 3.756 1 86.88 92 ARG B N 1
ATOM 2185 C CA . ARG B 1 92 ? -1.975 -12.516 4.801 1 86.88 92 ARG B CA 1
ATOM 2186 C C . ARG B 1 92 ? -1.43 -13.82 5.371 1 86.88 92 ARG B C 1
ATOM 2188 O O . ARG B 1 92 ? -0.265 -13.898 5.77 1 86.88 92 ARG B O 1
ATOM 2195 N N . ALA B 1 93 ? -2.271 -14.828 5.34 1 87 93 ALA B N 1
ATOM 2196 C CA . ALA B 1 93 ? -1.899 -16.125 5.895 1 87 93 ALA B CA 1
ATOM 2197 C C . ALA B 1 93 ? -1.141 -16.969 4.867 1 87 93 ALA B C 1
ATOM 2199 O O . ALA B 1 93 ? -0.624 -18.031 5.191 1 87 93 ALA B O 1
ATOM 2200 N N . SER B 1 94 ? -1.055 -16.5 3.662 1 90.25 94 SER B N 1
ATOM 2201 C CA . SER B 1 94 ? -0.428 -17.266 2.596 1 90.25 94 SER B CA 1
ATOM 2202 C C . SER B 1 94 ? 1.084 -17.344 2.783 1 90.25 94 SER B C 1
ATOM 2204 O O . SER B 1 94 ? 1.774 -16.328 2.723 1 90.25 94 SER B O 1
ATOM 2206 N N . GLU B 1 95 ? 1.581 -18.516 2.865 1 91.88 95 GLU B N 1
ATOM 2207 C CA . GLU B 1 95 ? 3.02 -18.734 2.99 1 91.88 95 GLU B CA 1
ATOM 2208 C C . GLU B 1 95 ? 3.738 -18.422 1.68 1 91.88 95 GLU B C 1
ATOM 2210 O O . GLU B 1 95 ? 4.867 -17.922 1.687 1 91.88 95 GLU B O 1
ATOM 2215 N N . LEU B 1 96 ? 3.055 -18.734 0.552 1 92.94 96 LEU B N 1
ATOM 2216 C CA . LEU B 1 96 ? 3.646 -18.438 -0.748 1 92.94 96 LEU B CA 1
ATOM 2217 C C . LEU B 1 96 ? 3.896 -16.953 -0.903 1 92.94 96 LEU B C 1
ATOM 2219 O O . LEU B 1 96 ? 4.996 -16.531 -1.278 1 92.94 96 LEU B O 1
ATOM 2223 N N . LEU B 1 97 ? 2.887 -16.188 -0.55 1 88.12 97 LEU B N 1
ATOM 2224 C CA . LEU B 1 97 ? 3.002 -14.742 -0.666 1 88.12 97 LEU B CA 1
ATOM 2225 C C . LEU B 1 97 ? 4.105 -14.211 0.243 1 88.12 97 LEU B C 1
ATOM 2227 O O . LEU B 1 97 ? 4.93 -13.398 -0.184 1 88.12 97 LEU B O 1
ATOM 2231 N N . ARG B 1 98 ? 4.168 -14.672 1.452 1 86.88 98 ARG B N 1
ATOM 2232 C CA . ARG B 1 98 ? 5.18 -14.234 2.408 1 86.88 98 ARG B CA 1
ATOM 2233 C C . ARG B 1 98 ? 6.586 -14.539 1.9 1 86.88 98 ARG B C 1
ATOM 2235 O O . ARG B 1 98 ? 7.48 -13.695 1.98 1 86.88 98 ARG B O 1
ATOM 2242 N N . THR B 1 99 ? 6.73 -15.719 1.4 1 90.81 99 THR B N 1
ATOM 2243 C CA . THR B 1 99 ? 8.039 -16.141 0.922 1 90.81 99 THR B CA 1
ATOM 2244 C C . THR B 1 99 ? 8.453 -15.344 -0.306 1 90.81 99 THR B C 1
ATOM 2246 O O . THR B 1 99 ? 9.594 -14.883 -0.395 1 90.81 99 THR B O 1
ATOM 2249 N N . LEU B 1 100 ? 7.535 -15.141 -1.246 1 88.94 100 LEU B N 1
ATOM 2250 C CA . LEU B 1 100 ? 7.859 -14.391 -2.457 1 88.94 100 LEU B CA 1
ATOM 2251 C C . LEU B 1 100 ? 8.172 -12.938 -2.129 1 88.94 100 LEU B C 1
ATOM 2253 O O . LEU B 1 100 ? 9.086 -12.344 -2.719 1 88.94 100 LEU B O 1
ATOM 2257 N N . PHE B 1 101 ? 7.484 -12.359 -1.197 1 80.19 101 PHE B N 1
ATOM 2258 C CA . PHE B 1 101 ? 7.719 -10.977 -0.804 1 80.19 101 PHE B CA 1
ATOM 2259 C C . PHE B 1 101 ? 9.078 -10.828 -0.136 1 80.19 101 PHE B C 1
ATOM 2261 O O . PHE B 1 101 ? 9.766 -9.828 -0.331 1 80.19 101 PHE B O 1
ATOM 2268 N N . ARG B 1 102 ? 9.398 -11.797 0.576 1 81 102 ARG B N 1
ATOM 2269 C CA . ARG B 1 102 ? 10.672 -11.773 1.278 1 81 102 ARG B CA 1
ATOM 2270 C C . ARG B 1 102 ? 11.828 -12.039 0.319 1 81 102 ARG B C 1
ATOM 2272 O O . ARG B 1 102 ? 12.836 -11.32 0.335 1 81 102 ARG B O 1
ATOM 2279 N N . ASP B 1 103 ? 11.688 -13 -0.559 1 86.75 103 ASP B N 1
ATOM 2280 C CA . ASP B 1 103 ? 12.805 -13.539 -1.326 1 86.75 103 ASP B CA 1
ATOM 2281 C C . ASP B 1 103 ? 12.93 -12.836 -2.68 1 86.75 103 ASP B C 1
ATOM 2283 O O . ASP B 1 103 ? 14 -12.828 -3.287 1 86.75 103 ASP B O 1
ATOM 2287 N N . GLU B 1 104 ? 11.805 -12.336 -3.195 1 86.06 104 GLU B N 1
ATOM 2288 C CA . GLU B 1 104 ? 11.797 -11.805 -4.555 1 86.06 104 GLU B CA 1
ATOM 2289 C C . GLU B 1 104 ? 11.234 -10.383 -4.59 1 86.06 104 GLU B C 1
ATOM 2291 O O . GLU B 1 104 ? 10.25 -10.125 -5.289 1 86.06 104 GLU B O 1
ATOM 2296 N N . PRO B 1 105 ? 11.867 -9.438 -3.914 1 76.81 105 PRO B N 1
ATOM 2297 C CA . PRO B 1 105 ? 11.312 -8.078 -3.834 1 76.81 105 PRO B CA 1
ATOM 2298 C C . PRO B 1 105 ? 11.203 -7.406 -5.199 1 76.81 105 PRO B C 1
ATOM 2300 O O . PRO B 1 105 ? 10.266 -6.652 -5.449 1 76.81 105 PRO B O 1
ATOM 2303 N N . ALA B 1 106 ? 12.141 -7.688 -6.062 1 75.88 106 ALA B N 1
ATOM 2304 C CA . ALA B 1 106 ? 12.086 -7.09 -7.395 1 75.88 106 ALA B CA 1
ATOM 2305 C C . ALA B 1 106 ? 10.914 -7.641 -8.195 1 75.88 106 ALA B C 1
ATOM 2307 O O . ALA B 1 106 ? 10.266 -6.906 -8.945 1 75.88 106 ALA B O 1
ATOM 2308 N N . LEU B 1 107 ? 10.695 -8.938 -8.047 1 80.38 107 LEU B N 1
ATOM 2309 C CA . LEU B 1 107 ? 9.57 -9.57 -8.734 1 80.38 107 LEU B CA 1
ATOM 2310 C C . LEU B 1 107 ? 8.242 -8.992 -8.234 1 80.38 107 LEU B C 1
ATOM 2312 O O . LEU B 1 107 ? 7.352 -8.695 -9.031 1 80.38 107 LEU B O 1
ATOM 2316 N N . ILE B 1 108 ? 8.141 -8.766 -6.902 1 78.56 108 ILE B N 1
ATOM 2317 C CA . ILE B 1 108 ? 6.926 -8.25 -6.285 1 78.56 108 ILE B CA 1
ATOM 2318 C C . ILE B 1 108 ? 6.707 -6.797 -6.707 1 78.56 108 ILE B C 1
ATOM 2320 O O . ILE B 1 108 ? 5.582 -6.395 -7.016 1 78.56 108 ILE B O 1
ATOM 2324 N N . ALA B 1 109 ? 7.789 -6.062 -6.723 1 73.88 109 ALA B N 1
ATOM 2325 C CA . ALA B 1 109 ? 7.695 -4.672 -7.16 1 73.88 109 ALA B CA 1
ATOM 2326 C C . ALA B 1 109 ? 7.215 -4.582 -8.602 1 73.88 109 ALA B C 1
ATOM 2328 O O . ALA B 1 109 ? 6.375 -3.742 -8.938 1 73.88 109 ALA B O 1
ATOM 2329 N N . ALA B 1 110 ? 7.77 -5.441 -9.422 1 73.62 110 ALA B N 1
ATOM 2330 C CA . ALA B 1 110 ? 7.355 -5.465 -10.828 1 73.62 110 ALA B CA 1
ATOM 2331 C C . ALA B 1 110 ? 5.887 -5.863 -10.961 1 73.62 110 ALA B C 1
ATOM 2333 O O . ALA B 1 110 ? 5.16 -5.309 -11.789 1 73.62 110 ALA B O 1
ATOM 2334 N N . TYR B 1 111 ? 5.586 -6.816 -10.141 1 73.19 111 TYR B N 1
ATOM 2335 C CA . TYR B 1 111 ? 4.203 -7.281 -10.133 1 73.19 111 TYR B CA 1
ATOM 2336 C C . TYR B 1 111 ? 3.252 -6.164 -9.727 1 73.19 111 TYR B C 1
ATOM 2338 O O . TYR B 1 111 ? 2.182 -6.004 -10.32 1 73.19 111 TYR B O 1
ATOM 2346 N N . GLN B 1 112 ? 3.719 -5.355 -8.742 1 68.56 112 GLN B N 1
ATOM 2347 C CA . GLN B 1 112 ? 2.908 -4.246 -8.242 1 68.56 112 GLN B CA 1
ATOM 2348 C C . GLN B 1 112 ? 2.826 -3.121 -9.273 1 68.56 112 GLN B C 1
ATOM 2350 O O . GLN B 1 112 ? 1.798 -2.451 -9.391 1 68.56 112 GLN B O 1
ATOM 2355 N N . ARG B 1 113 ? 4.031 -2.934 -9.969 1 62.5 113 ARG B N 1
ATOM 2356 C CA . ARG B 1 113 ? 4.094 -1.874 -10.977 1 62.5 113 ARG B CA 1
ATOM 2357 C C . ARG B 1 113 ? 3.23 -2.213 -12.188 1 62.5 113 ARG B C 1
ATOM 2359 O O . ARG B 1 113 ? 2.615 -1.326 -12.781 1 62.5 113 ARG B O 1
ATOM 2366 N N . ASP B 1 114 ? 3.639 -3.383 -12.797 1 57.12 114 ASP B N 1
ATOM 2367 C CA . ASP B 1 114 ? 2.883 -3.779 -13.984 1 57.12 114 ASP B CA 1
ATOM 2368 C C . ASP B 1 114 ? 1.38 -3.736 -13.711 1 57.12 114 ASP B C 1
ATOM 2370 O O . ASP B 1 114 ? 0.58 -4.141 -14.562 1 57.12 114 ASP B O 1
ATOM 2374 N N . GLN B 1 115 ? 1.028 -2.709 -12.852 1 49 115 GLN B N 1
ATOM 2375 C CA . GLN B 1 115 ? -0.333 -2.227 -12.641 1 49 115 GLN B CA 1
ATOM 2376 C C . GLN B 1 115 ? -1.272 -3.373 -12.281 1 49 115 GLN B C 1
ATOM 2378 O O . GLN B 1 115 ? -1.818 -4.039 -13.164 1 49 115 GLN B O 1
ATOM 2383 N N . PHE B 1 116 ? -1.722 -3.361 -10.969 1 50.75 116 PHE B N 1
ATOM 2384 C CA . PHE B 1 116 ? -2.725 -4.32 -10.523 1 50.75 116 PHE B CA 1
ATOM 2385 C C . PHE B 1 116 ? -2.422 -5.711 -11.062 1 50.75 116 PHE B C 1
ATOM 2387 O O . PHE B 1 116 ? -3.293 -6.586 -11.062 1 50.75 116 PHE B O 1
ATOM 2394 N N . GLY B 1 117 ? -1.366 -6.031 -11.312 1 54.12 117 GLY B N 1
ATOM 2395 C CA . GLY B 1 117 ? -1.235 -7.297 -12.016 1 54.12 117 GLY B CA 1
ATOM 2396 C C . GLY B 1 117 ? -2.566 -7.98 -12.266 1 54.12 117 GLY B C 1
ATOM 2397 O O . GLY B 1 117 ? -3.625 -7.406 -12 1 54.12 117 GLY B O 1
ATOM 2398 N N . ARG B 1 118 ? -2.598 -8.852 -13.062 1 60.72 118 ARG B N 1
ATOM 2399 C CA . ARG B 1 118 ? -3.787 -9.617 -13.414 1 60.72 118 ARG B CA 1
ATOM 2400 C C . ARG B 1 118 ? -4.637 -9.906 -12.18 1 60.72 118 ARG B C 1
ATOM 2402 O O . ARG B 1 118 ? -5.867 -9.883 -12.25 1 60.72 118 ARG B O 1
ATOM 2409 N N . GLY B 1 119 ? -3.904 -9.953 -11.055 1 63 119 GLY B N 1
ATOM 2410 C CA . GLY B 1 119 ? -4.641 -10.242 -9.836 1 63 119 GLY B CA 1
ATOM 2411 C C . GLY B 1 119 ? -5.402 -9.047 -9.297 1 63 119 GLY B C 1
ATOM 2412 O O . GLY B 1 119 ? -6.57 -9.172 -8.922 1 63 119 GLY B O 1
ATOM 2413 N N . GLN B 1 120 ? -4.84 -7.871 -9.375 1 70.69 120 GLN B N 1
ATOM 2414 C CA . GLN B 1 120 ? -5.508 -6.672 -8.867 1 70.69 120 GLN B CA 1
ATOM 2415 C C . GLN B 1 120 ? -6.629 -6.23 -9.805 1 70.69 120 GLN B C 1
ATOM 2417 O O . GLN B 1 120 ? -7.66 -5.734 -9.352 1 70.69 120 GLN B O 1
ATOM 2422 N N . ALA B 1 121 ? -6.387 -6.543 -11.062 1 72.81 121 ALA B N 1
ATOM 2423 C CA . ALA B 1 121 ? -7.43 -6.207 -12.031 1 72.81 121 ALA B CA 1
ATOM 2424 C C . ALA B 1 121 ? -8.695 -7.023 -11.781 1 72.81 121 ALA B C 1
ATOM 2426 O O . ALA B 1 121 ? -9.805 -6.512 -11.906 1 72.81 121 ALA B O 1
ATOM 2427 N N . LEU B 1 122 ? -8.445 -8.266 -11.43 1 75.62 122 LEU B N 1
ATOM 2428 C CA . LEU B 1 122 ? -9.57 -9.133 -11.109 1 75.62 122 LEU B CA 1
ATOM 2429 C C . LEU B 1 122 ? -10.359 -8.578 -9.93 1 75.62 122 LEU B C 1
ATOM 2431 O O . LEU B 1 122 ? -11.586 -8.484 -9.984 1 75.62 122 LEU B O 1
ATOM 2435 N N . PHE B 1 123 ? -9.703 -8.133 -8.906 1 85.06 123 PHE B N 1
ATOM 2436 C CA . PHE B 1 123 ? -10.367 -7.621 -7.715 1 85.06 123 PHE B CA 1
ATOM 2437 C C . PHE B 1 123 ? -11.023 -6.277 -8 1 85.06 123 PHE B C 1
ATOM 2439 O O . PHE B 1 123 ? -12.094 -5.98 -7.469 1 85.06 123 PHE B O 1
ATOM 2446 N N . ALA B 1 124 ? -10.375 -5.566 -8.891 1 85.62 124 ALA B N 1
ATOM 2447 C CA . ALA B 1 124 ? -10.938 -4.262 -9.227 1 85.62 124 ALA B CA 1
ATOM 2448 C C . ALA B 1 124 ? -12.289 -4.414 -9.922 1 85.62 124 ALA B C 1
ATOM 2450 O O . ALA B 1 124 ? -13.25 -3.711 -9.586 1 85.62 124 ALA B O 1
ATOM 2451 N N . ASP B 1 125 ? -12.336 -5.355 -10.797 1 85.81 125 ASP B N 1
ATOM 2452 C CA . ASP B 1 125 ? -13.578 -5.586 -11.523 1 85.81 125 ASP B CA 1
ATOM 2453 C C . ASP B 1 125 ? -14.672 -6.105 -10.602 1 85.81 125 ASP B C 1
ATOM 2455 O O . ASP B 1 125 ? -15.812 -5.641 -10.656 1 85.81 125 ASP B O 1
ATOM 2459 N N . LEU B 1 126 ? -14.328 -7.023 -9.781 1 87.94 126 LEU B N 1
ATOM 2460 C CA . LEU B 1 126 ? -15.281 -7.602 -8.844 1 87.94 126 LEU B CA 1
ATOM 2461 C C . LEU B 1 126 ? -15.812 -6.543 -7.887 1 87.94 126 LEU B C 1
ATOM 2463 O O . LEU B 1 126 ? -17.016 -6.477 -7.633 1 87.94 126 LEU B O 1
ATOM 2467 N N . LEU B 1 127 ? -14.938 -5.707 -7.418 1 92.5 127 LEU B N 1
ATOM 2468 C CA . LEU B 1 127 ? -15.32 -4.652 -6.484 1 92.5 127 LEU B CA 1
ATOM 2469 C C . LEU B 1 127 ? -16.188 -3.604 -7.176 1 92.5 127 LEU B C 1
ATOM 2471 O O . LEU B 1 127 ? -17.156 -3.107 -6.594 1 92.5 127 LEU B O 1
ATOM 2475 N N . GLN B 1 128 ? -15.758 -3.297 -8.391 1 93.88 128 GLN B N 1
ATOM 2476 C CA . GLN B 1 128 ? -16.531 -2.32 -9.141 1 93.88 128 GLN B CA 1
ATOM 2477 C C . GLN B 1 128 ? -17.969 -2.785 -9.32 1 93.88 128 GLN B C 1
ATOM 2479 O O . GLN B 1 128 ? -18.906 -2.012 -9.109 1 93.88 128 GLN B O 1
ATOM 2484 N N . ASP B 1 129 ? -18.156 -3.996 -9.672 1 94.19 129 ASP B N 1
ATOM 2485 C CA . ASP B 1 129 ? -19.484 -4.559 -9.867 1 94.19 129 ASP B CA 1
ATOM 2486 C C . ASP B 1 129 ? -20.281 -4.566 -8.562 1 94.19 129 ASP B C 1
ATOM 2488 O O . ASP B 1 129 ? -21.453 -4.215 -8.547 1 94.19 129 ASP B O 1
ATOM 2492 N N . ALA B 1 130 ? -19.625 -4.957 -7.531 1 94.5 130 ALA B N 1
ATOM 2493 C CA . ALA B 1 130 ? -20.281 -5.004 -6.227 1 94.5 130 ALA B CA 1
ATOM 2494 C C . ALA B 1 130 ? -20.688 -3.609 -5.762 1 94.5 130 ALA B C 1
ATOM 2496 O O . ALA B 1 130 ? -21.781 -3.414 -5.238 1 94.5 130 ALA B O 1
ATOM 2497 N N . ILE B 1 131 ? -19.844 -2.664 -5.98 1 96.62 131 ILE B N 1
ATOM 2498 C CA . ILE B 1 131 ? -20.109 -1.292 -5.566 1 96.62 131 ILE B CA 1
ATOM 2499 C C . ILE B 1 131 ? -21.297 -0.741 -6.352 1 96.62 131 ILE B C 1
ATOM 2501 O O . ILE B 1 131 ? -22.188 -0.107 -5.781 1 96.62 131 ILE B O 1
ATOM 2505 N N . ALA B 1 132 ? -21.328 -1.009 -7.652 1 97.31 132 ALA B N 1
ATOM 2506 C CA . ALA B 1 132 ? -22.453 -0.571 -8.477 1 97.31 132 ALA B CA 1
ATOM 2507 C C . ALA B 1 132 ? -23.766 -1.169 -7.988 1 97.31 132 ALA B C 1
ATOM 2509 O O . ALA B 1 132 ? -24.781 -0.479 -7.93 1 97.31 132 ALA B O 1
ATOM 2510 N N . GLU B 1 133 ? -23.719 -2.396 -7.676 1 96.06 133 GLU B N 1
ATOM 2511 C CA . GLU B 1 133 ? -24.906 -3.062 -7.129 1 96.06 133 GLU B CA 1
ATOM 2512 C C . GLU B 1 133 ? -25.328 -2.434 -5.809 1 96.06 133 GLU B C 1
ATOM 2514 O O . GLU B 1 133 ? -26.516 -2.205 -5.578 1 96.06 133 GLU B O 1
ATOM 2519 N N . GLY B 1 134 ? -24.375 -2.162 -4.918 1 96.62 134 GLY B N 1
ATOM 2520 C CA . GLY B 1 134 ? -24.672 -1.527 -3.641 1 96.62 134 GLY B CA 1
ATOM 2521 C C . GLY B 1 134 ? -25.234 -0.128 -3.785 1 96.62 134 GLY B C 1
ATOM 2522 O O . GLY B 1 134 ? -26.031 0.312 -2.953 1 96.62 134 GLY B O 1
ATOM 2523 N N . GLN B 1 135 ? -24.781 0.555 -4.805 1 97.25 135 GLN B N 1
ATOM 2524 C CA . GLN B 1 135 ? -25.328 1.879 -5.074 1 97.25 135 GLN B CA 1
ATOM 2525 C C . GLN B 1 135 ? -26.781 1.787 -5.531 1 97.25 135 GLN B C 1
ATOM 2527 O O . GLN B 1 135 ? -27.609 2.625 -5.164 1 97.25 135 GLN B O 1
ATOM 2532 N N . ARG B 1 136 ? -27.094 0.768 -6.277 1 95.19 136 ARG B N 1
ATOM 2533 C CA . ARG B 1 136 ? -28.469 0.557 -6.727 1 95.19 136 ARG B CA 1
ATOM 2534 C C . ARG B 1 136 ? -29.391 0.229 -5.555 1 95.19 136 ARG B C 1
ATOM 2536 O O . ARG B 1 136 ? -30.531 0.688 -5.508 1 95.19 136 ARG B O 1
ATOM 2543 N N . ASP B 1 137 ? -28.891 -0.505 -4.578 1 92.25 137 ASP B N 1
ATOM 2544 C CA . ASP B 1 137 ? -29.719 -0.883 -3.443 1 92.25 137 ASP B CA 1
ATOM 2545 C C . ASP B 1 137 ? -29.625 0.148 -2.322 1 92.25 137 ASP B C 1
ATOM 2547 O O . ASP B 1 137 ? -30.25 -0.005 -1.273 1 92.25 137 ASP B O 1
ATOM 2551 N N . GLY B 1 138 ? -28.766 1.09 -2.457 1 95.38 138 GLY B N 1
ATOM 2552 C CA . GLY B 1 138 ? -28.688 2.229 -1.554 1 95.38 138 GLY B CA 1
ATOM 2553 C C . GLY B 1 138 ? -27.766 2.006 -0.38 1 95.38 138 GLY B C 1
ATOM 2554 O O . GLY B 1 138 ? -27.625 2.875 0.483 1 95.38 138 GLY B O 1
ATOM 2555 N N . SER B 1 139 ? -27.047 0.897 -0.351 1 95.94 139 SER B N 1
ATOM 2556 C CA . SER B 1 139 ? -26.203 0.579 0.801 1 95.94 139 SER B CA 1
ATOM 2557 C C . SER B 1 139 ? -24.828 1.212 0.671 1 95.94 139 SER B C 1
ATOM 2559 O O . SER B 1 139 ? -24.078 1.297 1.65 1 95.94 139 SER B O 1
ATOM 2561 N N . VAL B 1 140 ? -24.422 1.637 -0.562 1 96.94 140 VAL B N 1
ATOM 2562 C CA . VAL B 1 140 ? -23.094 2.188 -0.808 1 96.94 140 VAL B CA 1
ATOM 2563 C C . VAL B 1 140 ? -23.219 3.65 -1.232 1 96.94 140 VAL B C 1
ATOM 2565 O O . VAL B 1 140 ? -24.156 4.027 -1.934 1 96.94 140 VAL B O 1
ATOM 2568 N N . CYS B 1 141 ? -22.328 4.449 -0.788 1 96.56 141 CYS B N 1
ATOM 2569 C CA . CYS B 1 141 ? -22.297 5.875 -1.1 1 96.56 141 CYS B CA 1
ATOM 2570 C C . CYS B 1 141 ? -22.281 6.102 -2.605 1 96.56 141 CYS B C 1
ATOM 2572 O O . CYS B 1 141 ? -21.90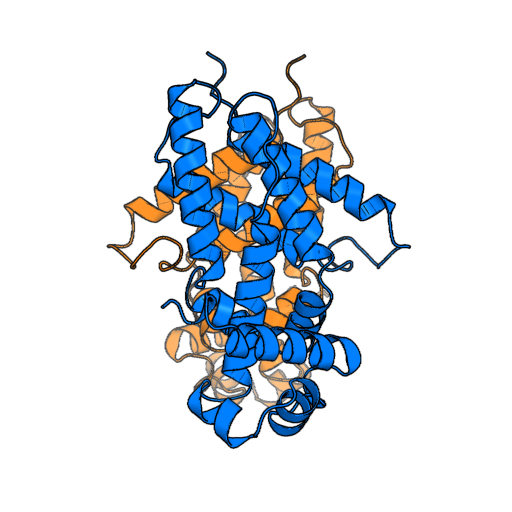6 5.215 -3.369 1 96.56 141 CYS B O 1
ATOM 2574 N N . ALA B 1 142 ? -22.656 7.305 -3.025 1 95.56 142 ALA B N 1
ATOM 2575 C CA . ALA B 1 142 ? -22.625 7.688 -4.434 1 95.56 142 ALA B CA 1
ATOM 2576 C C . ALA B 1 142 ? -21.188 7.934 -4.906 1 95.56 142 ALA B C 1
ATOM 2578 O O . ALA B 1 142 ? -20.281 8.102 -4.09 1 95.56 142 ALA B O 1
ATOM 2579 N N . GLY B 1 143 ? -20.969 7.871 -6.277 1 94.25 143 GLY B N 1
ATOM 2580 C CA . GLY B 1 143 ? -19.672 8.07 -6.902 1 94.25 143 GLY B CA 1
ATOM 2581 C C . GLY B 1 143 ? -19.391 7.105 -8.039 1 94.25 143 GLY B C 1
ATOM 2582 O O . GLY B 1 143 ? -20.188 6.184 -8.281 1 94.25 143 GLY B O 1
ATOM 2583 N N . ASP B 1 144 ? -18.297 7.316 -8.688 1 94.19 144 ASP B N 1
ATOM 2584 C CA . ASP B 1 144 ? -17.891 6.418 -9.766 1 94.19 144 ASP B CA 1
ATOM 2585 C C . ASP B 1 144 ? -17.453 5.062 -9.219 1 94.19 144 ASP B C 1
ATOM 2587 O O . ASP B 1 144 ? -16.453 4.969 -8.516 1 94.19 144 ASP B O 1
ATOM 2591 N N . PRO B 1 145 ? -18.25 3.988 -9.562 1 95.12 145 PRO B N 1
ATOM 2592 C CA . PRO B 1 145 ? -17.922 2.668 -9.008 1 95.12 145 PRO B CA 1
ATOM 2593 C C . PRO B 1 145 ? -16.484 2.24 -9.305 1 95.12 145 PRO B C 1
ATOM 2595 O O . PRO B 1 145 ? -15.852 1.589 -8.469 1 95.12 145 PRO B O 1
ATOM 2598 N N . ALA B 1 146 ? -15.961 2.557 -10.469 1 91.12 146 ALA B N 1
ATOM 2599 C CA . ALA B 1 146 ? -14.594 2.186 -10.844 1 91.12 146 ALA B CA 1
ATOM 2600 C C . ALA B 1 146 ? -13.578 2.885 -9.945 1 91.12 146 ALA B C 1
ATOM 2602 O O . ALA B 1 146 ? -12.602 2.27 -9.508 1 91.12 146 ALA B O 1
ATOM 2603 N N . LEU B 1 147 ? -13.805 4.156 -9.664 1 90.56 147 LEU B N 1
ATOM 2604 C CA . LEU B 1 147 ? -12.898 4.914 -8.805 1 90.56 147 LEU B CA 1
ATOM 2605 C C . LEU B 1 147 ? -12.961 4.402 -7.371 1 90.56 147 LEU B C 1
ATOM 2607 O O . LEU B 1 147 ? -11.93 4.219 -6.727 1 90.56 147 LEU B O 1
ATOM 2611 N N . LEU B 1 148 ? -14.211 4.172 -6.863 1 94 148 LEU B N 1
ATOM 2612 C CA . LEU B 1 148 ? -14.375 3.652 -5.512 1 94 148 LEU B CA 1
ATOM 2613 C C . LEU B 1 148 ? -13.664 2.311 -5.359 1 94 148 LEU B C 1
ATOM 2615 O O . LEU B 1 148 ? -13.023 2.055 -4.336 1 94 148 LEU B O 1
ATOM 2619 N N . ALA B 1 149 ? -13.781 1.485 -6.398 1 92.81 149 ALA B N 1
ATOM 2620 C CA . ALA B 1 149 ? -13.141 0.172 -6.383 1 92.81 149 ALA B CA 1
ATOM 2621 C C . ALA B 1 149 ? -11.617 0.303 -6.328 1 92.81 149 ALA B C 1
ATOM 2623 O O . ALA B 1 149 ? -10.961 -0.382 -5.543 1 92.81 149 ALA B O 1
ATOM 2624 N N . ARG B 1 150 ? -11.078 1.15 -7.125 1 87.5 150 ARG B N 1
ATOM 2625 C CA . ARG B 1 150 ? -9.633 1.36 -7.176 1 87.5 150 ARG B CA 1
ATOM 2626 C C . ARG B 1 150 ? -9.117 1.906 -5.852 1 87.5 150 ARG B C 1
ATOM 2628 O O . ARG B 1 150 ? -8.086 1.451 -5.348 1 87.5 150 ARG B O 1
ATOM 2635 N N . VAL B 1 151 ? -9.812 2.871 -5.32 1 90.81 151 VAL B N 1
ATOM 2636 C CA . VAL B 1 151 ? -9.43 3.477 -4.047 1 90.81 151 VAL B CA 1
ATOM 2637 C C . VAL B 1 151 ? -9.438 2.418 -2.949 1 90.81 151 VAL B C 1
ATOM 2639 O O . VAL B 1 151 ? -8.492 2.334 -2.156 1 90.81 151 VAL B O 1
ATOM 2642 N N . LEU B 1 152 ? -10.477 1.626 -2.879 1 93.56 152 LEU B N 1
ATOM 2643 C CA . LEU B 1 152 ? -10.586 0.585 -1.861 1 93.56 152 LEU B CA 1
ATOM 2644 C C . LEU B 1 152 ? -9.461 -0.437 -2.008 1 93.56 152 LEU B C 1
ATOM 2646 O O . LEU B 1 152 ? -8.867 -0.858 -1.014 1 93.56 152 LEU B O 1
ATOM 2650 N N . LEU B 1 153 ? -9.195 -0.825 -3.225 1 89.06 153 LEU B N 1
ATOM 2651 C CA . LEU B 1 153 ? -8.117 -1.783 -3.463 1 89.06 153 LEU B CA 1
ATOM 2652 C C . LEU B 1 153 ? -6.777 -1.219 -3.012 1 89.06 153 LEU B C 1
ATOM 2654 O O . LEU B 1 153 ? -5.996 -1.911 -2.357 1 89.06 153 LEU B O 1
ATOM 2658 N N . MET B 1 154 ? -6.527 0.03 -3.354 1 86.12 154 MET B N 1
ATOM 2659 C CA . MET B 1 154 ? -5.305 0.689 -2.91 1 86.12 154 MET B CA 1
ATOM 2660 C C . MET B 1 154 ? -5.227 0.729 -1.389 1 86.12 154 MET B C 1
ATOM 2662 O O . MET B 1 154 ? -4.18 0.429 -0.809 1 86.12 154 MET B O 1
ATOM 2666 N N . ALA B 1 155 ? -6.328 1.03 -0.778 1 91.25 155 ALA B N 1
ATOM 2667 C CA . ALA B 1 155 ? -6.359 1.222 0.669 1 91.25 155 ALA B CA 1
ATOM 2668 C C . ALA B 1 155 ? -6.137 -0.097 1.402 1 91.25 155 ALA B C 1
ATOM 2670 O O . ALA B 1 155 ? -5.504 -0.127 2.461 1 91.25 155 ALA B O 1
ATOM 2671 N N . VAL B 1 156 ? -6.594 -1.217 0.862 1 91.31 156 VAL B N 1
ATOM 2672 C CA . VAL B 1 156 ? -6.609 -2.469 1.61 1 91.31 156 VAL B CA 1
ATOM 2673 C C . VAL B 1 156 ? -5.363 -3.285 1.285 1 91.31 156 VAL B C 1
ATOM 2675 O O . VAL B 1 156 ? -5.008 -4.207 2.02 1 91.31 156 VAL B O 1
ATOM 2678 N N . SER B 1 157 ? -4.703 -2.998 0.205 1 86.19 157 SER B N 1
ATOM 2679 C CA . SER B 1 157 ? -3.625 -3.828 -0.325 1 86.19 157 SER B CA 1
ATOM 2680 C C . SER B 1 157 ? -2.486 -3.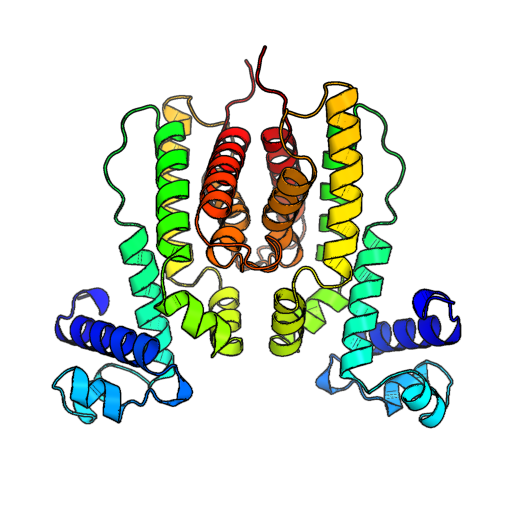965 0.682 1 86.19 157 SER B C 1
ATOM 2682 O O . SER B 1 157 ? -1.928 -5.051 0.85 1 86.19 157 SER B O 1
ATOM 2684 N N . PRO B 1 158 ? -2.105 -2.852 1.422 1 82.69 158 PRO B N 1
ATOM 2685 C CA . PRO B 1 158 ? -1.002 -3.016 2.371 1 82.69 158 PRO B CA 1
ATOM 2686 C C . PRO B 1 158 ? -1.325 -4.004 3.488 1 82.69 158 PRO B C 1
ATOM 2688 O O . PRO B 1 158 ? -0.416 -4.52 4.145 1 82.69 158 PRO B O 1
ATOM 2691 N N . PHE B 1 159 ? -2.559 -4.301 3.74 1 86.75 159 PHE B N 1
ATOM 2692 C CA . PHE B 1 159 ? -2.967 -5.176 4.832 1 86.75 159 PHE B CA 1
ATOM 2693 C C . PHE B 1 159 ? -2.66 -6.633 4.5 1 86.75 159 PHE B C 1
ATOM 2695 O O . PHE B 1 159 ? -2.664 -7.492 5.383 1 86.75 159 PHE B O 1
ATOM 2702 N N . VAL B 1 160 ? -2.441 -6.852 3.213 1 83.12 160 VAL B N 1
ATOM 2703 C CA . VAL B 1 160 ? -2.092 -8.203 2.783 1 83.12 160 VAL B CA 1
ATOM 2704 C C . VAL B 1 160 ? -0.656 -8.523 3.191 1 83.12 160 VAL B C 1
ATOM 2706 O O . VAL B 1 160 ? -0.354 -9.648 3.602 1 83.12 160 VAL B O 1
ATOM 2709 N N . LEU B 1 161 ? 0.236 -7.52 2.936 1 72.19 161 LEU B N 1
ATOM 2710 C CA . LEU B 1 161 ? 1.649 -7.766 3.203 1 72.19 161 LEU B CA 1
ATOM 2711 C C . LEU B 1 161 ? 2.057 -7.191 4.555 1 72.19 161 LEU B C 1
ATOM 2713 O O . LEU B 1 161 ? 3.248 -7.074 4.852 1 72.19 161 LEU B O 1
ATOM 2717 N N . ALA B 1 162 ? 1.058 -6.621 5.266 1 58.25 162 ALA B N 1
ATOM 2718 C CA . ALA B 1 162 ? 1.403 -6.07 6.57 1 58.25 162 ALA B CA 1
ATOM 2719 C C . ALA B 1 162 ? 2.223 -7.062 7.391 1 58.25 162 ALA B C 1
ATOM 2721 O O . ALA B 1 162 ? 1.814 -8.211 7.566 1 58.25 162 ALA B O 1
ATOM 2722 N N . GLU B 1 163 ? 3.521 -6.789 7.297 1 53.72 163 GLU B N 1
ATOM 2723 C CA . GLU B 1 163 ? 4.41 -7.59 8.133 1 53.72 163 GLU B CA 1
ATOM 2724 C C . GLU B 1 163 ? 4.316 -7.168 9.602 1 53.72 163 GLU B C 1
ATOM 2726 O O . GLU B 1 163 ? 3.904 -6.047 9.906 1 53.72 163 GLU B O 1
ATOM 2731 N N . PRO B 1 164 ? 4.523 -8.102 10.453 1 46.69 164 PRO B N 1
ATOM 2732 C CA . PRO B 1 164 ? 4.562 -7.867 11.898 1 46.69 164 PRO B CA 1
ATOM 2733 C C . PRO B 1 164 ? 5.254 -6.559 12.266 1 46.69 164 PRO B C 1
ATOM 2735 O O . PRO B 1 164 ? 4.945 -5.957 13.297 1 46.69 164 PRO B O 1
ATOM 2738 N N . THR B 1 165 ? 6.18 -6.184 11.57 1 45.5 165 THR B N 1
ATOM 2739 C CA . THR B 1 165 ? 6.926 -5 11.984 1 45.5 165 THR B CA 1
ATOM 2740 C C . THR B 1 165 ? 6.031 -3.766 11.977 1 45.5 165 THR B C 1
ATOM 2742 O O . THR B 1 165 ? 6.199 -2.859 12.797 1 45.5 165 THR B O 1
ATOM 2745 N N . VAL B 1 166 ? 5.363 -3.576 10.977 1 46.81 166 VAL B N 1
ATOM 2746 C CA . VAL B 1 166 ? 4.441 -2.445 10.992 1 46.81 166 VAL B CA 1
ATOM 2747 C C . VAL B 1 166 ? 3.504 -2.555 12.188 1 46.81 166 VAL B C 1
ATOM 2749 O O . VAL B 1 166 ? 3.125 -1.542 12.781 1 46.81 166 VAL B O 1
ATOM 2752 N N . LEU B 1 167 ? 3.154 -3.73 12.375 1 47 167 LEU B N 1
ATOM 2753 C CA . LEU B 1 167 ? 2.268 -3.986 13.5 1 47 167 LEU B CA 1
ATOM 2754 C C . LEU B 1 167 ? 3.057 -4.098 14.805 1 47 167 LEU B C 1
ATOM 2756 O O . LEU B 1 167 ? 2.475 -4.105 15.891 1 47 167 LEU B O 1
ATOM 2760 N N . GLY B 1 168 ? 4.336 -3.729 14.781 1 46.03 168 GLY B N 1
ATOM 2761 C CA . GLY B 1 168 ? 5.184 -3.996 15.938 1 46.03 168 GLY B CA 1
ATOM 2762 C C . GLY B 1 168 ? 5.742 -5.406 15.953 1 46.03 168 GLY B C 1
ATOM 2763 O O . GLY B 1 168 ? 5.402 -6.223 15.094 1 46.03 168 GLY B O 1
ATOM 2764 N N . PRO B 1 169 ? 6.906 -5.547 16.641 1 41.88 169 PRO B N 1
ATOM 2765 C CA . PRO B 1 169 ? 7.473 -6.891 16.734 1 41.88 169 PRO B CA 1
ATOM 2766 C C . PRO B 1 169 ? 6.406 -7.984 16.75 1 41.88 169 PRO B C 1
ATOM 2768 O O . PRO B 1 169 ? 5.297 -7.758 17.25 1 41.88 169 PRO B O 1
ATOM 2771 N N . PRO B 1 170 ? 6.793 -9.016 15.836 1 35.88 170 PRO B N 1
ATOM 2772 C CA . PRO B 1 170 ? 5.836 -10.117 15.93 1 35.88 170 PRO B CA 1
ATOM 2773 C C . PRO B 1 170 ? 5.422 -10.414 17.375 1 35.88 170 PRO B C 1
ATOM 2775 O O . PRO B 1 170 ? 6.25 -10.844 18.172 1 35.88 170 PRO B O 1
ATOM 2778 N N . ARG B 1 171 ? 4.965 -9.523 18.016 1 36.84 171 ARG B N 1
ATOM 2779 C CA . ARG B 1 171 ? 4.461 -10.164 19.234 1 36.84 171 ARG B CA 1
ATOM 2780 C C . ARG B 1 171 ? 3.799 -11.5 18.906 1 36.84 171 ARG B C 1
ATOM 2782 O O . ARG B 1 171 ? 3.402 -11.742 17.766 1 36.84 171 ARG B O 1
ATOM 2789 N N . GLU B 1 172 ? 3.611 -12.438 19.703 1 38.34 172 GLU B N 1
ATOM 2790 C CA . GLU B 1 172 ? 2.818 -13.648 19.5 1 38.34 172 GLU B CA 1
ATOM 2791 C C . GLU B 1 172 ? 1.724 -13.422 18.469 1 38.34 172 GLU B C 1
ATOM 2793 O O . GLU B 1 172 ? 1.188 -12.32 18.344 1 38.34 172 GLU B O 1
ATOM 2798 N N . SER B 1 173 ? 1.368 -14.273 17.469 1 42.22 173 SER B N 1
ATOM 2799 C CA . SER B 1 173 ? 0.518 -14.422 16.281 1 42.22 173 SER B CA 1
ATOM 2800 C C . SER B 1 173 ? -0.688 -13.492 16.359 1 42.22 173 SER B C 1
ATOM 2802 O O . SER B 1 173 ? -1.101 -12.93 15.336 1 42.22 173 SER B O 1
ATOM 2804 N N . ALA B 1 174 ? -1.893 -13.961 17.125 1 45.31 174 ALA B N 1
ATOM 2805 C CA . ALA B 1 174 ? -3.344 -14.109 17.094 1 45.31 174 ALA B CA 1
ATOM 2806 C C . ALA B 1 174 ? -4.039 -12.773 17.328 1 45.31 174 ALA B C 1
ATOM 2808 O O . ALA B 1 174 ? -4.969 -12.414 16.609 1 45.31 174 ALA B O 1
ATOM 2809 N N . PRO B 1 175 ? -3.852 -12.273 18.375 1 44.44 175 PRO B N 1
ATOM 2810 C CA . PRO B 1 175 ? -4.695 -11.148 18.812 1 44.44 175 PRO B CA 1
ATOM 2811 C C . PRO B 1 175 ? -4.551 -9.93 17.906 1 44.44 175 PRO B C 1
ATOM 2813 O O . PRO B 1 175 ? -5.527 -9.211 17.656 1 44.44 175 PRO B O 1
ATOM 2816 N N . ASP B 1 176 ? -3.312 -9.766 17.078 1 63.31 176 ASP B N 1
ATOM 2817 C CA . ASP B 1 176 ? -3.006 -8.555 16.312 1 63.31 176 ASP B CA 1
ATOM 2818 C C . ASP B 1 176 ? -3.617 -8.625 14.922 1 63.31 176 ASP B C 1
ATOM 2820 O O . ASP B 1 176 ? -4.145 -7.633 14.414 1 63.31 176 ASP B O 1
ATOM 2824 N N . ASP B 1 177 ? -3.887 -9.906 14.531 1 75.06 177 ASP B N 1
ATOM 2825 C CA . ASP B 1 177 ? -4.52 -10.055 13.227 1 75.06 177 ASP B CA 1
ATOM 2826 C C . ASP B 1 177 ? -6.012 -9.75 13.297 1 75.06 177 ASP B C 1
ATOM 2828 O O . ASP B 1 177 ? -6.57 -9.125 12.391 1 75.06 177 ASP B O 1
ATOM 2832 N N . ASP B 1 178 ? -6.52 -10.148 14.484 1 83.81 178 ASP B N 1
ATOM 2833 C CA . ASP B 1 178 ? -7.953 -9.914 14.648 1 83.81 178 ASP B CA 1
ATOM 2834 C C . ASP B 1 178 ? -8.258 -8.43 14.758 1 83.81 178 ASP B C 1
ATOM 2836 O O . ASP B 1 178 ? -9.25 -7.949 14.195 1 83.81 178 ASP B O 1
ATOM 2840 N N . ALA B 1 179 ? -7.41 -7.793 15.508 1 87.31 179 ALA B N 1
ATOM 2841 C CA . ALA B 1 179 ? -7.594 -6.348 15.641 1 87.31 179 ALA B CA 1
ATOM 2842 C C . ALA B 1 179 ? -7.434 -5.648 14.297 1 87.31 179 ALA B C 1
ATOM 2844 O O . ALA B 1 179 ? -8.211 -4.754 13.953 1 87.31 179 ALA B O 1
ATOM 2845 N N . LEU B 1 180 ? -6.469 -6.113 13.508 1 87.62 180 LEU B N 1
ATOM 2846 C CA . LEU B 1 180 ? -6.223 -5.527 12.195 1 87.62 180 LEU B CA 1
ATOM 2847 C C . LEU B 1 180 ? -7.387 -5.805 11.25 1 87.62 180 LEU B C 1
ATOM 2849 O O . LEU B 1 180 ? -7.789 -4.93 10.484 1 87.62 180 LEU B O 1
ATOM 2853 N N . ASP B 1 181 ? -7.906 -7.047 11.422 1 90.19 181 ASP B N 1
ATOM 2854 C CA . ASP B 1 181 ? -9.047 -7.414 10.586 1 90.19 181 ASP B CA 1
ATOM 2855 C C . ASP B 1 181 ? -10.266 -6.555 10.914 1 90.19 181 ASP B C 1
ATOM 2857 O O . ASP B 1 181 ? -11.008 -6.145 10.023 1 90.19 181 ASP B O 1
ATOM 2861 N N . ARG B 1 182 ? -10.469 -6.336 12.156 1 92.5 182 ARG B N 1
ATOM 2862 C CA . ARG B 1 182 ? -11.586 -5.496 12.586 1 92.5 182 ARG B CA 1
ATOM 2863 C C . ARG B 1 182 ? -11.43 -4.07 12.062 1 92.5 182 ARG B C 1
ATOM 2865 O O . ARG B 1 182 ? -12.398 -3.469 11.594 1 92.5 182 ARG B O 1
ATOM 2872 N N . GLU B 1 183 ? -10.211 -3.596 12.133 1 93.31 183 GLU B N 1
ATOM 2873 C CA . GLU B 1 183 ? -9.969 -2.234 11.664 1 93.31 183 GLU B CA 1
ATOM 2874 C C . GLU B 1 183 ? -10.109 -2.139 10.148 1 93.31 183 GLU B C 1
ATOM 2876 O O . GLU B 1 183 ? -10.578 -1.127 9.625 1 93.31 183 GLU B O 1
ATOM 2881 N N . LEU B 1 184 ? -9.641 -3.174 9.469 1 94.44 184 LEU B N 1
ATOM 2882 C CA . LEU B 1 184 ? -9.836 -3.219 8.023 1 94.44 184 LEU B CA 1
ATOM 2883 C C . LEU B 1 184 ? -11.312 -3.152 7.668 1 94.44 184 LEU B C 1
ATOM 2885 O O . LEU B 1 184 ? -11.711 -2.42 6.758 1 94.44 184 LEU B O 1
ATOM 2889 N N . ALA B 1 185 ? -12.125 -3.916 8.414 1 95.38 185 ALA B N 1
ATOM 2890 C CA . ALA B 1 185 ? -13.57 -3.918 8.188 1 95.38 185 ALA B CA 1
ATOM 2891 C C . ALA B 1 185 ? -14.164 -2.531 8.414 1 95.38 185 ALA B C 1
ATOM 2893 O O . ALA B 1 185 ? -14.992 -2.064 7.633 1 95.38 185 ALA B O 1
ATOM 2894 N N . ARG B 1 186 ? -13.75 -1.891 9.469 1 95.44 186 ARG B N 1
ATOM 2895 C CA . ARG B 1 186 ? -14.227 -0.546 9.781 1 95.44 186 ARG B CA 1
ATOM 2896 C C . ARG B 1 186 ? -13.82 0.442 8.695 1 95.44 186 ARG B C 1
ATOM 2898 O O . ARG B 1 186 ? -14.602 1.324 8.328 1 95.44 186 ARG B O 1
ATOM 2905 N N . LEU B 1 187 ? -12.609 0.292 8.188 1 96.62 187 LEU B N 1
ATOM 2906 C CA . LEU B 1 187 ? -12.094 1.155 7.133 1 96.62 187 LEU B CA 1
ATOM 2907 C C . LEU B 1 187 ? -12.945 1.033 5.871 1 96.62 187 LEU B C 1
ATOM 2909 O O . LEU B 1 187 ? -13.383 2.041 5.309 1 96.62 187 LEU B O 1
ATOM 2913 N N . VAL B 1 188 ? -13.195 -0.208 5.457 1 97.44 188 VAL B N 1
ATOM 2914 C CA . VAL B 1 188 ? -13.977 -0.471 4.25 1 97.44 188 VAL B CA 1
ATOM 2915 C C . VAL B 1 188 ? -15.406 0.01 4.449 1 97.44 188 VAL B C 1
ATOM 2917 O O . VAL B 1 188 ? -15.969 0.691 3.584 1 97.44 188 VAL B O 1
ATOM 2920 N N . ASP B 1 189 ? -15.984 -0.279 5.605 1 96.81 189 ASP B N 1
ATOM 2921 C CA . ASP B 1 189 ? -17.359 0.103 5.914 1 96.81 189 ASP B CA 1
ATOM 2922 C C . ASP B 1 189 ? -17.516 1.622 5.914 1 96.81 189 ASP B C 1
ATOM 2924 O O . ASP B 1 189 ? -18.469 2.15 5.324 1 96.81 189 ASP B O 1
ATOM 2928 N N . GLY B 1 190 ? -16.625 2.266 6.598 1 96.25 190 GLY B N 1
ATOM 2929 C CA . GLY B 1 190 ? -16.688 3.715 6.699 1 96.25 190 GLY B CA 1
ATOM 2930 C C . GLY B 1 190 ? -16.578 4.41 5.352 1 96.25 190 GLY B C 1
ATOM 2931 O O . GLY B 1 190 ? -17.25 5.418 5.113 1 96.25 190 GLY B O 1
ATOM 2932 N N . TYR B 1 191 ? -15.727 3.871 4.457 1 97.19 191 TYR B N 1
ATOM 2933 C CA . TYR B 1 191 ? -15.516 4.477 3.148 1 97.19 191 TYR B CA 1
ATOM 2934 C C . TYR B 1 191 ? -16.75 4.328 2.273 1 97.19 191 TYR B C 1
ATOM 2936 O O . TYR B 1 191 ? -17.078 5.219 1.482 1 97.19 191 TYR B O 1
ATOM 2944 N N . LEU B 1 192 ? -17.453 3.219 2.432 1 97.31 192 LEU B N 1
ATOM 2945 C CA . LEU B 1 192 ? -18.547 2.898 1.515 1 97.31 192 LEU B CA 1
ATOM 2946 C C . LEU B 1 192 ? -19.875 3.391 2.064 1 97.31 192 LEU B C 1
ATOM 2948 O O . LEU B 1 192 ? -20.875 3.395 1.353 1 97.31 192 LEU B O 1
ATOM 2952 N N . ARG B 1 193 ? -19.922 3.801 3.283 1 95.56 193 ARG B N 1
ATOM 2953 C CA . ARG B 1 193 ? -21.156 4.199 3.932 1 95.56 193 ARG B CA 1
ATOM 2954 C C . ARG B 1 193 ? -21.812 5.363 3.195 1 95.56 193 ARG B C 1
ATOM 2956 O O . ARG B 1 193 ? -21.141 6.348 2.863 1 95.56 193 ARG B O 1
ATOM 2963 N N . PRO B 1 194 ? -23.062 5.211 2.916 1 93.12 194 PRO B N 1
ATOM 2964 C CA . PRO B 1 194 ? -23.781 6.332 2.291 1 93.12 194 PRO B CA 1
ATOM 2965 C C . PRO B 1 194 ? -23.797 7.582 3.168 1 93.12 194 PRO B C 1
ATOM 2967 O O . PRO B 1 194 ? -23.734 7.48 4.395 1 93.12 194 PRO B O 1
ATOM 2970 N N . ASP B 1 195 ? -23.688 8.727 2.555 1 80.94 195 ASP B N 1
ATOM 2971 C CA . ASP B 1 195 ? -23.75 9.984 3.281 1 80.94 195 ASP B CA 1
ATOM 2972 C C . ASP B 1 195 ? -25.047 10.102 4.074 1 80.94 195 ASP B C 1
ATOM 2974 O O . ASP B 1 195 ? -26.078 9.602 3.646 1 80.94 195 ASP B O 1
ATOM 2978 N N . ALA B 1 196 ? -25.031 10.266 5.414 1 65.56 196 ALA B N 1
ATOM 2979 C CA . ALA B 1 196 ? -26.234 10.438 6.215 1 65.56 196 ALA B CA 1
ATOM 2980 C C . ALA B 1 196 ? -27.234 11.344 5.504 1 65.56 196 ALA B C 1
ATOM 2982 O O . ALA B 1 196 ? -26.859 12.375 4.945 1 65.56 196 ALA B O 1
ATOM 2983 N N . SER B 1 197 ? -28.219 10.766 4.852 1 47 197 SER B N 1
ATOM 2984 C CA . SER B 1 197 ? -29.344 11.602 4.445 1 47 197 SER B CA 1
ATOM 2985 C C . SER B 1 197 ? -29.719 12.602 5.535 1 47 197 SER B C 1
ATOM 2987 O O . SER B 1 197 ? -29.641 12.289 6.723 1 47 197 SER B O 1
#

Foldseek 3Di:
DPCVPDPLLVLLLVLLLVQCLVPNPVRDALVSSCVSSVHDSVVSVVSAVTDLRSLVVNVLVQLVVLQPDDDDDDALLLVVLVSLLSSLLSLLPRSSNQRCVVRPVVSVVVCVVVPCHVNHVVQLVVQLVSLVRNVVVPFFADDRSSVLSVVLCVVSVCSNNPDCVVVNPPPDDPPSSVVSSVVNSVVSNVNGGYDDD/DPLVPDPLLVLLLVLLLVQCLVPNPVRDALVSSCVSSVHDSVVSVVSAVTDLRSLLVNVLVQLVVLQPDDDDDDALLLVVLVSLLSSLLSLLPRSSNQRCVVRPVVSVVVCVVVPCHVSHVVQLVVQLVSLVRNVVVPFFADDRSSVLSVVLSVVSVCSNNPDCVVVNPPPDPPPSSVVSSVVNSVVSNVNGGYDDD

InterPro domains:
  IPR001647 DNA-binding HTH domain, TetR-type [PS50977] (6-66)
  IPR009057 Homedomain-like superfamily [SSF46689] (3-67)
  IPR050109 HTH-type, TetR-like transcriptional regulator [PTHR30055] (5-193)

Sequence (394 aa):
MSQDSDPTHQTLLAAVRAEVVAGGTSRTTVTSVAKRAGVSRMTVYRRTTGLEQLFRDALAQEFADAAQLSATNGTVREQIVAQARQIVHRLRASELLRTLFRDEPALIAAYQRDQFGRGQALFADLLQDAIAEGQRDGSVCAGDPALLARVLLMAVSPFVLAEPTVLGPPRESAPDDDALDRELARLVDGYLRPDASMSQDSDPTHQTLLAAVRAEVVAGGTSRTTVTSVAKRAGVSRMTVYRRTTGLEQLFRDALAQEFADAAQLSATNGTVREQIVAQARQIVHRLRASELLRTLFRDEPALIAAYQRDQFGRGQALFADLLQDAIAEGQRDGSVCAGDPALLARVLLMAVSPFVLAEPTVLGPPRESAPDDDALDRELARLVDGYLRPDAS

Organism: NCBI:txid1656884